Protein AF-A0A6I5CUL0-F1 (afdb_monomer_lite)

Structure (mmCIF, N/CA/C/O backbone):
data_AF-A0A6I5CUL0-F1
#
_entry.id   AF-A0A6I5CUL0-F1
#
loop_
_atom_site.group_PDB
_atom_site.id
_atom_site.type_symbol
_atom_site.label_atom_id
_atom_site.label_alt_id
_atom_site.label_comp_id
_atom_site.label_asym_id
_atom_site.label_entity_id
_atom_site.label_seq_id
_atom_site.pdbx_PDB_ins_code
_atom_site.Cartn_x
_atom_site.Cartn_y
_atom_site.Cartn_z
_atom_site.occupancy
_atom_site.B_iso_or_equiv
_atom_site.auth_seq_id
_atom_site.auth_comp_id
_atom_site.auth_asym_id
_atom_site.auth_atom_id
_atom_site.pdbx_PDB_model_num
ATOM 1 N N . MET A 1 1 ? 54.208 7.491 -54.939 1.00 33.09 1 MET A N 1
ATOM 2 C CA . MET A 1 1 ? 53.230 8.544 -55.282 1.00 33.09 1 MET A CA 1
ATOM 3 C C . MET A 1 1 ? 52.505 8.893 -54.001 1.00 33.09 1 MET A C 1
ATOM 5 O O . MET A 1 1 ? 52.076 7.976 -53.314 1.00 33.09 1 MET A O 1
ATOM 9 N N . ALA A 1 2 ? 52.530 10.171 -53.628 1.00 29.25 2 ALA A N 1
ATOM 10 C CA . ALA A 1 2 ? 52.014 10.680 -52.363 1.00 29.25 2 ALA A CA 1
ATOM 11 C C . ALA A 1 2 ? 50.504 10.424 -52.264 1.00 29.25 2 ALA A C 1
ATOM 13 O O . ALA A 1 2 ? 49.764 10.808 -53.168 1.00 29.25 2 ALA A O 1
ATOM 14 N N . GLY A 1 3 ? 50.079 9.732 -51.204 1.00 30.61 3 GLY A N 1
ATOM 15 C CA . GLY A 1 3 ? 48.668 9.564 -50.876 1.00 30.61 3 GLY A CA 1
ATOM 16 C C . GLY A 1 3 ? 48.102 10.916 -50.468 1.00 30.61 3 GLY A C 1
ATOM 17 O O . GLY A 1 3 ? 48.667 11.578 -49.602 1.00 30.61 3 GLY A O 1
ATOM 18 N N . ALA A 1 4 ? 47.047 11.353 -51.145 1.00 34.50 4 ALA A N 1
ATOM 19 C CA . ALA A 1 4 ? 46.299 12.526 -50.735 1.00 34.50 4 ALA A CA 1
ATOM 20 C C . ALA A 1 4 ? 45.611 12.211 -49.398 1.00 34.50 4 ALA A C 1
ATOM 22 O O . ALA A 1 4 ? 44.822 11.269 -49.327 1.00 34.50 4 ALA A O 1
ATOM 23 N N . ASP A 1 5 ? 45.943 12.971 -48.353 1.00 36.75 5 ASP A N 1
ATOM 24 C CA . ASP A 1 5 ? 45.257 12.920 -47.064 1.00 36.75 5 ASP A CA 1
ATOM 25 C C . ASP A 1 5 ? 43.785 13.298 -47.265 1.00 36.75 5 ASP A C 1
ATOM 27 O O . ASP A 1 5 ? 43.452 14.414 -47.672 1.00 36.75 5 ASP A O 1
ATOM 31 N N . ALA A 1 6 ? 42.903 12.326 -47.035 1.00 40.72 6 ALA A N 1
ATOM 32 C CA . ALA A 1 6 ? 41.463 12.493 -47.125 1.00 40.72 6 ALA A CA 1
ATOM 33 C C . ALA A 1 6 ? 40.936 13.227 -45.883 1.00 40.72 6 ALA A C 1
ATOM 35 O O . ALA A 1 6 ? 41.275 12.880 -44.750 1.00 40.72 6 ALA A O 1
ATOM 36 N N . ASN A 1 7 ? 40.092 14.235 -46.118 1.00 40.81 7 ASN A N 1
ATOM 37 C CA . ASN A 1 7 ? 39.328 14.952 -45.100 1.00 40.81 7 ASN A CA 1
ATOM 38 C C . ASN A 1 7 ? 38.606 13.970 -44.164 1.00 40.81 7 ASN A C 1
ATOM 40 O O . ASN A 1 7 ? 37.817 13.145 -44.622 1.00 40.81 7 ASN A O 1
ATOM 44 N N . ALA A 1 8 ? 38.838 14.101 -42.857 1.00 41.28 8 ALA A N 1
ATOM 45 C CA . ALA A 1 8 ? 38.056 13.412 -41.841 1.00 41.28 8 ALA A CA 1
ATOM 46 C C . ALA A 1 8 ? 36.603 13.909 -41.897 1.00 41.28 8 ALA A C 1
ATOM 48 O O . ALA A 1 8 ? 36.329 15.073 -41.607 1.00 41.28 8 ALA A O 1
ATOM 49 N N . VAL A 1 9 ? 35.673 13.033 -42.272 1.00 43.28 9 VAL A N 1
ATOM 50 C CA . VAL A 1 9 ? 34.241 13.278 -42.093 1.00 43.28 9 VAL A CA 1
ATOM 51 C C . VAL A 1 9 ? 33.920 12.944 -40.636 1.00 43.28 9 VAL A C 1
ATOM 53 O O . VAL A 1 9 ? 33.854 11.776 -40.268 1.00 43.28 9 VAL A O 1
ATOM 56 N N . ASN A 1 10 ? 33.788 13.968 -39.789 1.00 43.09 10 ASN A N 1
ATOM 57 C CA . ASN A 1 10 ? 33.222 13.831 -38.445 1.00 43.09 10 ASN A CA 1
ATOM 58 C C . ASN A 1 10 ? 31.697 13.968 -38.566 1.00 43.09 10 ASN A C 1
ATOM 60 O O . ASN A 1 10 ? 31.163 15.064 -38.406 1.00 43.09 10 ASN A O 1
ATOM 64 N N . GLY A 1 11 ? 31.007 12.885 -38.918 1.00 42.44 11 GLY A N 1
ATOM 65 C CA . GLY A 1 11 ? 29.572 12.766 -38.652 1.00 42.44 11 GLY A CA 1
ATOM 66 C C . GLY A 1 11 ? 29.403 12.254 -37.225 1.00 42.44 11 GLY A C 1
ATOM 67 O O . GLY A 1 11 ? 30.047 11.269 -36.881 1.00 42.44 11 GLY A O 1
ATOM 68 N N . GLY A 1 12 ? 28.627 12.943 -36.392 1.00 47.50 12 GLY A N 1
ATOM 69 C CA . GLY A 1 12 ? 28.256 12.441 -35.068 1.00 47.50 12 GLY A CA 1
ATOM 70 C C . GLY A 1 12 ? 26.959 11.643 -35.139 1.00 47.50 12 GLY A C 1
ATOM 71 O O . GLY A 1 12 ? 26.116 11.925 -35.991 1.00 47.50 12 GLY A O 1
ATOM 72 N N . VAL A 1 13 ? 26.789 10.682 -34.232 1.00 50.53 13 VAL A N 1
ATOM 73 C CA . VAL A 1 13 ? 25.542 9.915 -34.043 1.00 50.53 13 VAL A CA 1
ATOM 74 C C . VAL A 1 13 ? 24.496 10.731 -33.245 1.00 50.53 13 VAL A C 1
ATOM 76 O O . VAL A 1 13 ? 23.415 10.244 -32.941 1.00 50.53 13 VAL A O 1
ATOM 79 N N . GLU A 1 14 ? 24.780 12.003 -32.921 1.00 47.50 14 GLU A N 1
ATOM 80 C CA . GLU A 1 14 ? 23.889 12.920 -32.189 1.00 47.50 14 GLU A CA 1
ATOM 81 C C . GLU A 1 14 ? 22.656 13.323 -33.011 1.00 47.50 14 GLU A C 1
ATOM 83 O O . GLU A 1 14 ? 22.531 14.432 -33.536 1.00 47.50 14 GLU A O 1
ATOM 88 N N . LYS A 1 15 ? 21.679 12.432 -33.078 1.00 50.94 15 LYS A N 1
ATOM 89 C CA . LYS A 1 15 ? 20.290 12.832 -33.235 1.00 50.94 15 LYS A CA 1
ATOM 90 C C . LYS A 1 15 ? 19.463 11.904 -32.357 1.00 50.94 15 LYS A C 1
ATOM 92 O O . LYS A 1 15 ? 19.638 10.699 -32.439 1.00 50.94 15 LYS A O 1
ATOM 97 N N . TYR A 1 16 ? 18.604 12.494 -31.526 1.00 54.38 16 TYR A N 1
ATOM 98 C CA . TYR A 1 16 ? 17.656 11.841 -30.600 1.00 54.38 16 TYR A CA 1
ATOM 99 C C . TYR A 1 16 ? 18.142 11.464 -29.199 1.00 54.38 16 TYR A C 1
ATOM 101 O O . TYR A 1 16 ? 17.403 10.802 -28.488 1.00 54.38 16 TYR A O 1
ATOM 109 N N . VAL A 1 17 ? 19.294 11.960 -28.753 1.00 64.62 17 VAL A N 1
ATOM 110 C CA . VAL A 1 17 ? 19.683 11.802 -27.348 1.00 64.62 17 VAL A CA 1
ATOM 111 C C . VAL A 1 17 ? 19.037 12.913 -26.506 1.00 64.62 17 VAL A C 1
ATOM 113 O O . VAL A 1 17 ? 19.358 14.085 -26.703 1.00 64.62 17 VAL A O 1
ATOM 116 N N . ASP A 1 18 ? 18.140 12.577 -25.575 1.00 70.31 18 ASP A N 1
ATOM 117 C CA . ASP A 1 18 ? 17.554 13.548 -24.636 1.00 70.31 18 ASP A CA 1
ATOM 118 C C . ASP A 1 18 ? 18.592 13.924 -23.575 1.00 70.31 18 ASP A C 1
ATOM 120 O O . ASP A 1 18 ? 19.134 13.072 -22.871 1.00 70.31 18 ASP A O 1
ATOM 124 N N . ASP A 1 19 ? 18.894 15.213 -23.435 1.00 75.56 19 ASP A N 1
ATOM 125 C CA . ASP A 1 19 ? 19.879 15.725 -22.479 1.00 75.56 19 ASP A CA 1
ATOM 126 C C . ASP A 1 19 ? 19.590 15.330 -21.021 1.00 75.56 19 ASP A C 1
ATOM 128 O O . ASP A 1 19 ? 20.530 15.189 -20.238 1.00 75.56 19 ASP A O 1
ATOM 132 N N . HIS A 1 20 ? 18.332 15.050 -20.669 1.00 82.81 20 HIS A N 1
ATOM 133 C CA . HIS A 1 20 ? 17.938 14.636 -19.318 1.00 82.81 20 HIS A CA 1
ATOM 134 C C . HIS A 1 20 ? 18.092 13.131 -19.066 1.00 82.81 20 HIS A C 1
ATOM 136 O O . HIS A 1 20 ? 18.036 12.695 -17.916 1.00 82.81 20 HIS A O 1
ATOM 142 N N . SER A 1 21 ? 18.315 12.317 -20.102 1.00 85.38 21 SER A N 1
ATOM 143 C CA . SER A 1 21 ? 18.455 10.860 -19.969 1.00 85.38 21 SER A CA 1
ATOM 144 C C . SER A 1 21 ? 19.577 10.466 -19.022 1.00 85.38 21 SER A C 1
ATOM 146 O O . SER A 1 21 ? 19.417 9.550 -18.217 1.00 85.38 21 SER A O 1
ATOM 148 N N . LYS A 1 22 ? 20.690 11.210 -19.056 1.00 87.31 22 LYS A N 1
ATOM 149 C CA . LYS A 1 22 ? 21.806 10.984 -18.139 1.00 87.31 22 LYS A CA 1
ATOM 150 C C . LYS A 1 22 ? 21.381 11.168 -16.683 1.00 87.31 22 LYS A C 1
ATOM 152 O O . LYS A 1 22 ? 21.638 10.288 -15.869 1.00 87.31 22 LYS A O 1
ATOM 157 N N . ASP A 1 23 ? 20.707 12.272 -16.373 1.00 91.25 23 ASP A N 1
ATOM 158 C CA . ASP A 1 23 ? 20.236 12.558 -15.016 1.00 91.25 23 ASP A CA 1
ATOM 159 C C . ASP A 1 23 ? 19.218 11.505 -14.553 1.00 91.25 23 ASP A C 1
ATOM 161 O O . ASP A 1 23 ? 19.246 11.069 -13.399 1.00 91.25 23 ASP A O 1
ATOM 165 N N . ASN A 1 24 ? 18.360 11.038 -15.468 1.00 91.88 24 ASN A N 1
ATOM 166 C CA . ASN A 1 24 ? 17.367 10.012 -15.171 1.00 91.88 24 ASN A CA 1
ATOM 167 C C . ASN A 1 24 ? 17.995 8.654 -14.826 1.00 91.88 24 ASN A C 1
ATOM 169 O O . ASN A 1 24 ? 17.502 7.994 -13.906 1.00 91.88 24 ASN A O 1
ATOM 173 N N . VAL A 1 25 ? 19.068 8.254 -15.520 1.00 91.62 25 VAL A N 1
ATOM 174 C CA . VAL A 1 25 ? 19.837 7.035 -15.208 1.00 91.62 25 VAL A CA 1
ATOM 175 C C . VAL A 1 25 ? 20.670 7.222 -13.938 1.00 91.62 25 VAL A C 1
ATOM 177 O O . VAL A 1 25 ? 20.624 6.383 -13.033 1.00 91.62 25 VAL A O 1
ATOM 180 N N . ASP A 1 26 ? 21.384 8.346 -13.822 1.00 91.44 26 ASP A N 1
ATOM 181 C CA . ASP A 1 26 ? 22.274 8.636 -12.695 1.00 91.44 26 ASP A CA 1
ATOM 182 C C . ASP A 1 26 ? 21.527 8.680 -11.353 1.00 91.44 26 ASP A C 1
ATOM 184 O O . ASP A 1 26 ? 22.108 8.306 -10.329 1.00 91.44 26 ASP A O 1
ATOM 188 N N . LYS A 1 27 ? 20.237 9.057 -11.348 1.00 93.00 27 LYS A N 1
ATOM 189 C CA . LYS A 1 27 ? 19.375 9.045 -10.152 1.00 93.00 27 LYS A CA 1
ATOM 190 C C . LYS A 1 27 ? 19.347 7.684 -9.444 1.00 93.00 27 LYS A C 1
ATOM 192 O O . LYS A 1 27 ? 19.254 7.652 -8.220 1.00 93.00 27 LYS A O 1
ATOM 197 N N . TYR A 1 28 ? 19.448 6.582 -10.191 1.00 93.25 28 TYR A N 1
ATOM 198 C CA . TYR A 1 28 ? 19.297 5.216 -9.671 1.00 93.25 28 TYR A CA 1
ATOM 199 C C . TYR A 1 28 ? 20.487 4.299 -9.983 1.00 93.25 28 TYR A C 1
ATOM 201 O O . TYR A 1 28 ? 20.385 3.076 -9.856 1.00 93.25 28 TYR A O 1
ATOM 209 N N . LYS A 1 29 ? 21.629 4.854 -10.399 1.00 85.12 29 LYS A N 1
ATOM 210 C CA . LYS A 1 29 ? 22.792 4.083 -10.877 1.00 85.12 29 LYS A CA 1
ATOM 211 C C . LYS A 1 29 ? 23.365 3.077 -9.867 1.00 85.12 29 LYS A C 1
ATOM 213 O O . LYS A 1 29 ? 23.876 2.043 -10.284 1.00 85.12 29 LYS A O 1
ATOM 218 N N . ASP A 1 30 ? 23.247 3.370 -8.570 1.00 82.44 30 ASP A N 1
ATOM 219 C CA . ASP A 1 30 ? 23.805 2.568 -7.468 1.00 82.44 30 ASP A CA 1
ATOM 220 C C . ASP A 1 30 ? 22.721 1.806 -6.675 1.00 82.44 30 ASP A C 1
ATOM 222 O O . ASP A 1 30 ? 23.014 1.170 -5.662 1.00 82.44 30 ASP A O 1
ATOM 226 N N . GLY A 1 31 ? 21.461 1.888 -7.111 1.00 83.25 31 GLY A N 1
ATOM 227 C CA . GLY A 1 31 ? 20.329 1.242 -6.448 1.00 83.25 31 GLY A CA 1
ATOM 228 C C . GLY A 1 31 ? 20.324 -0.282 -6.614 1.00 83.25 31 GLY A C 1
ATOM 229 O O . GLY A 1 31 ? 20.748 -0.814 -7.646 1.00 83.25 31 GLY A O 1
ATOM 230 N N . THR A 1 32 ? 19.838 -0.993 -5.599 1.00 88.88 32 THR A N 1
ATOM 231 C CA . THR A 1 32 ? 19.506 -2.420 -5.694 1.00 88.88 32 THR A CA 1
ATOM 232 C C . THR A 1 32 ? 18.022 -2.603 -5.396 1.00 88.88 32 THR A C 1
ATOM 234 O O . THR A 1 32 ? 17.639 -2.399 -4.237 1.00 88.88 32 THR A O 1
ATOM 237 N N . PRO A 1 33 ? 17.208 -2.995 -6.398 1.00 87.31 33 PRO A N 1
ATOM 238 C CA . PRO A 1 33 ? 15.778 -3.051 -6.188 1.00 87.31 33 PRO A CA 1
ATOM 239 C C . PRO A 1 33 ? 15.404 -4.059 -5.118 1.00 87.31 33 PRO A C 1
ATOM 241 O O . PRO A 1 33 ? 16.051 -5.104 -4.983 1.00 87.31 33 PRO A O 1
ATOM 244 N N . LYS A 1 34 ? 14.328 -3.764 -4.397 1.00 88.19 34 LYS A N 1
ATOM 245 C CA . LYS A 1 34 ? 13.728 -4.714 -3.463 1.00 88.19 34 LYS A CA 1
ATOM 246 C C . LYS A 1 34 ? 13.191 -5.930 -4.208 1.00 88.19 34 LYS A C 1
ATOM 248 O O . LYS A 1 34 ? 12.760 -5.839 -5.361 1.00 88.19 34 LYS A O 1
ATOM 253 N N . ASP A 1 35 ? 13.243 -7.075 -3.538 1.00 89.25 35 ASP A N 1
ATOM 254 C CA . ASP A 1 35 ? 12.676 -8.312 -4.058 1.00 89.25 35 ASP A CA 1
ATOM 255 C C . ASP A 1 35 ? 11.149 -8.356 -3.863 1.00 89.25 35 ASP A C 1
ATOM 257 O O . ASP A 1 35 ? 10.535 -7.438 -3.316 1.00 89.25 35 ASP A O 1
ATOM 261 N N . ASP A 1 36 ? 10.520 -9.441 -4.319 1.00 90.88 36 ASP A N 1
ATOM 262 C CA . ASP A 1 36 ? 9.071 -9.619 -4.179 1.00 90.88 36 ASP A CA 1
ATOM 263 C C . ASP A 1 36 ? 8.604 -9.660 -2.710 1.00 90.88 36 ASP A C 1
ATOM 265 O O . ASP A 1 36 ? 7.439 -9.378 -2.439 1.00 90.88 36 ASP A O 1
ATOM 269 N N . ALA A 1 37 ? 9.463 -10.073 -1.769 1.00 89.81 37 ALA A N 1
ATOM 270 C CA . ALA A 1 37 ? 9.100 -10.185 -0.356 1.00 89.81 37 ALA A CA 1
ATOM 271 C C . ALA A 1 37 ? 9.082 -8.813 0.333 1.00 89.81 37 ALA A C 1
ATOM 273 O O . ALA A 1 37 ? 8.282 -8.596 1.244 1.00 89.81 37 ALA A O 1
ATOM 274 N N . ASP A 1 38 ? 9.921 -7.894 -0.141 1.00 93.25 38 ASP A N 1
ATOM 275 C CA . ASP A 1 38 ? 10.040 -6.527 0.360 1.00 93.25 38 ASP A CA 1
ATOM 276 C C . ASP A 1 38 ? 9.164 -5.511 -0.411 1.00 93.25 38 ASP A C 1
ATOM 278 O O . ASP A 1 38 ? 9.166 -4.312 -0.097 1.00 93.25 38 ASP A O 1
ATOM 282 N N . ASP A 1 39 ? 8.359 -5.967 -1.381 1.00 97.00 39 ASP A N 1
ATOM 283 C CA . ASP A 1 39 ? 7.368 -5.153 -2.094 1.00 97.00 39 ASP A CA 1
ATOM 284 C C . ASP A 1 39 ? 6.143 -4.847 -1.213 1.00 97.00 39 ASP A C 1
ATOM 286 O O . ASP A 1 39 ? 5.061 -5.439 -1.300 1.00 97.00 39 ASP A O 1
ATOM 290 N N . THR A 1 40 ? 6.333 -3.866 -0.334 1.00 97.88 40 THR A N 1
ATOM 291 C CA . THR A 1 40 ? 5.297 -3.388 0.588 1.00 97.88 40 THR A CA 1
ATOM 292 C C . THR A 1 40 ? 4.096 -2.787 -0.147 1.00 97.88 40 THR A C 1
ATOM 294 O O . THR A 1 40 ? 2.981 -2.847 0.367 1.00 97.88 40 THR A O 1
ATOM 297 N N . TRP A 1 41 ? 4.290 -2.247 -1.356 1.00 98.50 41 TRP A N 1
ATOM 298 C CA . TRP A 1 41 ? 3.192 -1.740 -2.178 1.00 98.50 41 TRP A CA 1
ATOM 299 C C . TRP A 1 41 ? 2.249 -2.875 -2.573 1.00 98.50 41 TRP A C 1
ATOM 301 O O . TRP A 1 41 ? 1.058 -2.821 -2.258 1.00 98.50 41 TRP A O 1
ATOM 311 N N . ALA A 1 42 ? 2.784 -3.931 -3.191 1.00 98.19 42 ALA A N 1
ATOM 312 C CA . ALA A 1 42 ? 1.989 -5.081 -3.600 1.00 98.19 42 ALA A CA 1
ATOM 313 C C . ALA A 1 42 ? 1.306 -5.754 -2.401 1.00 98.19 42 ALA A C 1
ATOM 315 O O . ALA A 1 42 ? 0.106 -6.038 -2.447 1.00 98.19 42 ALA A O 1
ATOM 316 N N . ALA A 1 43 ? 2.047 -5.956 -1.307 1.00 98.06 43 ALA A N 1
ATOM 317 C CA . ALA A 1 43 ? 1.527 -6.588 -0.099 1.00 98.06 43 ALA A CA 1
ATOM 318 C C . ALA A 1 43 ? 0.388 -5.780 0.545 1.00 98.06 43 ALA A C 1
ATOM 320 O O . ALA A 1 43 ? -0.656 -6.344 0.882 1.00 98.06 43 ALA A O 1
ATOM 321 N N . LEU A 1 44 ? 0.561 -4.462 0.695 1.00 98.50 44 LEU A N 1
ATOM 322 C CA . LEU A 1 44 ? -0.442 -3.601 1.317 1.00 98.50 44 LEU A CA 1
ATOM 323 C C . LEU A 1 44 ? -1.688 -3.462 0.442 1.00 98.50 44 LEU A C 1
ATOM 325 O O . LEU A 1 44 ? -2.799 -3.587 0.953 1.00 98.50 44 LEU A O 1
ATOM 329 N N . VAL A 1 45 ? -1.527 -3.248 -0.867 1.00 98.62 45 VAL A N 1
ATOM 330 C CA . VAL A 1 45 ? -2.665 -3.171 -1.794 1.00 98.62 45 VAL A CA 1
ATOM 331 C C . VAL A 1 45 ? -3.457 -4.472 -1.763 1.00 98.62 45 VAL A C 1
ATOM 333 O O . VAL A 1 45 ? -4.678 -4.428 -1.604 1.00 98.62 45 VAL A O 1
ATOM 336 N N . ALA A 1 46 ? -2.789 -5.625 -1.851 1.00 98.25 46 ALA A N 1
ATOM 337 C CA . ALA A 1 46 ? -3.457 -6.919 -1.771 1.00 98.25 46 ALA A CA 1
ATOM 338 C C . ALA A 1 46 ? -4.199 -7.097 -0.438 1.00 98.25 46 ALA A C 1
ATOM 340 O O . ALA A 1 46 ? -5.326 -7.585 -0.426 1.00 98.25 46 ALA A O 1
ATOM 341 N N . HIS A 1 47 ? -3.611 -6.653 0.676 1.00 97.81 47 HIS A N 1
ATOM 342 C CA . HIS A 1 47 ? -4.242 -6.730 1.992 1.00 97.81 47 HIS A CA 1
ATOM 343 C C . HIS A 1 47 ? -5.484 -5.836 2.122 1.00 97.81 47 HIS A C 1
ATOM 345 O O . HIS A 1 47 ? -6.492 -6.270 2.675 1.00 97.81 47 HIS A O 1
ATOM 351 N N . LEU A 1 48 ? -5.425 -4.602 1.615 1.00 98.19 48 LEU A N 1
ATOM 352 C CA . LEU A 1 48 ? -6.516 -3.631 1.741 1.00 98.19 48 LEU A CA 1
ATOM 353 C C . LEU A 1 48 ? -7.653 -3.856 0.745 1.00 98.19 48 LEU A C 1
ATOM 355 O O . LEU A 1 48 ? -8.784 -3.470 1.023 1.00 98.19 48 LEU A O 1
ATOM 359 N N . THR A 1 49 ? -7.355 -4.426 -0.422 1.00 98.62 49 THR A N 1
ATOM 360 C CA . THR A 1 49 ? -8.309 -4.496 -1.540 1.00 98.62 49 THR A CA 1
ATOM 361 C C . THR A 1 49 ? -8.707 -5.918 -1.924 1.00 98.62 49 THR A C 1
ATOM 363 O O . THR A 1 49 ? -9.727 -6.102 -2.587 1.00 98.62 49 THR A O 1
ATOM 366 N N . GLY A 1 50 ? -7.899 -6.918 -1.564 1.00 98.31 50 GLY A N 1
ATOM 367 C CA . GLY A 1 50 ? -8.027 -8.287 -2.060 1.00 98.31 50 GLY A CA 1
ATOM 368 C C . GLY A 1 50 ? -7.518 -8.497 -3.491 1.00 98.31 50 GLY A C 1
ATOM 369 O O . GLY A 1 50 ? -7.582 -9.620 -3.994 1.00 98.31 50 GLY A O 1
ATOM 370 N N . TYR A 1 51 ? -7.017 -7.456 -4.168 1.00 98.56 51 TYR A N 1
ATOM 371 C CA . TYR A 1 51 ? -6.510 -7.577 -5.535 1.00 98.56 51 TYR A CA 1
ATOM 372 C C . TYR A 1 51 ? -5.187 -8.359 -5.561 1.00 98.56 51 TYR A C 1
ATOM 374 O O . TYR A 1 51 ? -4.243 -7.984 -4.860 1.00 98.56 51 TYR A O 1
ATOM 382 N N . PRO A 1 52 ? -5.077 -9.435 -6.362 1.00 97.50 52 PRO A N 1
ATOM 383 C CA . PRO A 1 52 ? -3.879 -10.267 -6.398 1.00 97.50 52 PRO A CA 1
ATOM 384 C C . PRO A 1 52 ? -2.786 -9.611 -7.254 1.00 97.50 52 PRO A C 1
ATOM 386 O O . PRO A 1 52 ? -2.589 -9.971 -8.410 1.00 97.50 52 PRO A O 1
ATOM 389 N N . VAL A 1 53 ? -2.076 -8.632 -6.689 1.00 98.00 53 VAL A N 1
ATOM 390 C CA . VAL A 1 53 ? -1.001 -7.903 -7.384 1.00 98.00 53 VAL A CA 1
ATOM 391 C C . VAL A 1 53 ? 0.060 -8.888 -7.921 1.00 98.00 53 VAL A C 1
ATOM 393 O O . VAL A 1 53 ? 0.571 -9.699 -7.142 1.00 98.00 53 VAL A O 1
ATOM 396 N N . PRO A 1 54 ? 0.404 -8.856 -9.228 1.00 97.56 54 PRO A N 1
ATOM 397 C CA . PRO A 1 54 ? 1.458 -9.704 -9.784 1.00 97.56 54 PRO A CA 1
ATOM 398 C C . PRO A 1 54 ? 2.823 -9.481 -9.122 1.00 97.56 54 PRO A C 1
ATOM 400 O O . PRO A 1 54 ? 3.115 -8.404 -8.614 1.00 97.56 54 PRO A O 1
ATOM 403 N N . LYS A 1 55 ? 3.693 -10.492 -9.164 1.00 96.69 55 LYS A N 1
ATOM 404 C CA . LYS A 1 55 ? 5.049 -10.394 -8.604 1.00 96.69 55 LYS A CA 1
ATOM 405 C C . LYS A 1 55 ? 5.978 -9.612 -9.524 1.00 96.69 55 LYS A C 1
ATOM 407 O O . LYS A 1 55 ? 6.017 -9.894 -10.727 1.00 96.69 55 LYS A O 1
ATOM 412 N N . ARG A 1 56 ? 6.790 -8.717 -8.956 1.00 93.75 56 ARG A N 1
ATOM 413 C CA . ARG A 1 56 ? 7.749 -7.881 -9.695 1.00 93.75 56 ARG A CA 1
ATOM 414 C C . ARG A 1 56 ? 8.773 -8.695 -10.477 1.00 93.75 56 ARG A C 1
ATOM 416 O O . ARG A 1 56 ? 9.089 -8.345 -11.613 1.00 93.75 56 ARG A O 1
ATOM 423 N N . SER A 1 57 ? 9.223 -9.816 -9.919 1.00 94.56 57 SER A N 1
ATOM 424 C CA . SER A 1 57 ? 10.155 -10.737 -10.584 1.00 94.56 57 SER A CA 1
ATOM 425 C C . SER A 1 57 ? 9.630 -11.314 -11.906 1.00 94.56 57 SER A C 1
ATOM 427 O O . SER A 1 57 ? 10.427 -11.664 -12.772 1.00 94.56 57 SER A O 1
ATOM 429 N N . THR A 1 58 ? 8.307 -11.365 -12.090 1.00 95.06 58 THR A N 1
ATOM 430 C CA . THR A 1 58 ? 7.664 -12.011 -13.248 1.00 95.06 58 THR A CA 1
ATOM 431 C C . THR A 1 58 ? 7.239 -11.041 -14.354 1.00 95.06 58 THR A C 1
ATOM 433 O O . THR A 1 58 ? 6.883 -11.473 -15.449 1.00 95.06 58 THR A O 1
ATOM 436 N N . LEU A 1 59 ? 7.276 -9.724 -14.106 1.00 94.62 59 LEU A N 1
ATOM 437 C CA . LEU A 1 59 ? 6.623 -8.726 -14.974 1.00 94.62 59 LEU A CA 1
ATOM 438 C C . LEU A 1 59 ? 7.199 -8.670 -16.393 1.00 94.62 59 LEU A C 1
ATOM 440 O O . LEU A 1 59 ? 6.467 -8.393 -17.340 1.00 94.62 59 LEU A O 1
ATOM 444 N N . PHE A 1 60 ? 8.499 -8.936 -16.539 1.00 93.44 60 PHE A N 1
ATOM 445 C CA . PHE A 1 60 ? 9.220 -8.813 -17.809 1.00 93.44 60 PHE A CA 1
ATOM 446 C C . PHE A 1 60 ? 9.541 -10.163 -18.467 1.00 93.44 60 PHE A C 1
ATOM 448 O O . PHE A 1 60 ? 10.113 -10.187 -19.557 1.00 93.44 60 PHE A O 1
ATOM 455 N N . GLU A 1 61 ? 9.148 -11.291 -17.860 1.00 91.75 61 GLU A N 1
ATOM 456 C CA . GLU A 1 61 ? 9.437 -12.635 -18.391 1.00 91.75 61 GLU A CA 1
ATOM 457 C C . GLU A 1 61 ? 8.856 -12.837 -19.799 1.00 91.75 61 GLU A C 1
ATOM 459 O O . GLU A 1 61 ? 9.506 -13.426 -20.657 1.00 91.75 61 GLU A O 1
ATOM 464 N N . LYS A 1 62 ? 7.655 -12.299 -20.054 1.00 90.00 62 LYS A N 1
ATOM 465 C CA . LYS A 1 62 ? 6.985 -12.328 -21.369 1.00 90.00 62 LYS A CA 1
ATOM 466 C C . LYS A 1 62 ? 7.239 -11.084 -22.230 1.00 90.00 62 LYS A C 1
ATOM 468 O O . LYS A 1 62 ? 6.653 -10.954 -23.301 1.00 90.00 62 LYS A O 1
ATOM 473 N N . LEU A 1 63 ? 8.095 -10.176 -21.763 1.00 88.56 63 LEU A N 1
ATOM 474 C CA . LEU A 1 63 ? 8.537 -8.971 -22.475 1.00 88.56 63 LEU A CA 1
ATOM 475 C C . LEU A 1 63 ? 10.037 -9.023 -22.752 1.00 88.56 63 LEU A C 1
ATOM 477 O O . LEU A 1 63 ? 10.726 -8.014 -22.640 1.00 88.56 63 LEU A O 1
ATOM 481 N N . THR A 1 64 ? 10.555 -10.208 -23.064 1.00 87.81 64 THR A N 1
ATOM 482 C CA . THR A 1 64 ? 11.975 -10.432 -23.332 1.00 87.81 64 THR A CA 1
ATOM 483 C C . THR A 1 64 ? 12.144 -11.107 -24.684 1.00 87.81 64 THR A C 1
ATOM 485 O O . THR A 1 64 ? 11.507 -12.122 -24.950 1.00 87.81 64 THR A O 1
ATOM 488 N N . SER A 1 65 ? 13.018 -10.551 -25.525 1.00 83.38 65 SER A N 1
ATOM 489 C CA . SER A 1 65 ? 13.383 -11.133 -26.819 1.00 83.38 65 SER A CA 1
ATOM 490 C C . SER A 1 65 ? 14.660 -11.968 -26.723 1.00 83.38 65 SER A C 1
ATOM 492 O O . SER A 1 65 ? 15.658 -11.521 -26.153 1.00 83.38 65 SER A O 1
ATOM 494 N N . ASP A 1 66 ? 14.676 -13.127 -27.385 1.00 78.81 66 ASP A N 1
ATOM 495 C CA . ASP A 1 66 ? 15.879 -13.959 -27.555 1.00 78.81 66 ASP A CA 1
ATOM 496 C C . ASP A 1 66 ? 16.934 -13.307 -28.468 1.00 78.81 66 ASP A C 1
ATOM 498 O O . ASP A 1 66 ? 18.115 -13.663 -28.442 1.00 78.81 66 ASP A O 1
ATOM 502 N N . HIS A 1 67 ? 16.527 -12.322 -29.271 1.00 75.19 67 HIS A N 1
ATOM 503 C CA . HIS A 1 67 ? 17.403 -11.557 -30.153 1.00 75.19 67 HIS A CA 1
ATOM 504 C C . HIS A 1 67 ? 17.807 -10.195 -29.570 1.00 75.19 67 HIS A C 1
ATOM 506 O O . HIS A 1 67 ? 18.422 -9.400 -30.275 1.00 75.19 67 HIS A O 1
ATOM 512 N N . GLY A 1 68 ? 17.523 -9.941 -28.290 1.00 79.81 68 GLY A N 1
ATOM 513 C CA . GLY A 1 68 ? 17.892 -8.716 -27.582 1.00 79.81 68 GLY A CA 1
ATOM 514 C C . GLY A 1 68 ? 17.885 -8.914 -26.068 1.00 79.81 68 GLY A C 1
ATOM 515 O O . GLY A 1 68 ? 18.749 -9.601 -25.520 1.00 79.81 68 GLY A O 1
ATOM 516 N N . GLY A 1 69 ? 16.925 -8.288 -25.392 1.00 86.38 69 GLY A N 1
ATOM 517 C CA . GLY A 1 69 ? 16.754 -8.375 -23.946 1.00 86.38 69 GLY A CA 1
ATOM 518 C C . GLY A 1 69 ? 15.322 -8.055 -23.526 1.00 86.38 69 GLY A C 1
ATOM 519 O O . GLY A 1 69 ? 14.414 -8.103 -24.357 1.00 86.38 69 GLY A O 1
ATOM 520 N N . PRO A 1 70 ? 15.080 -7.759 -22.240 1.00 90.62 70 PRO A N 1
ATOM 521 C CA . PRO A 1 70 ? 13.777 -7.258 -21.833 1.00 90.62 70 PRO A CA 1
ATOM 522 C C . PRO A 1 70 ? 13.511 -5.896 -22.492 1.00 90.62 70 PRO A C 1
ATOM 524 O O . PRO A 1 70 ? 14.433 -5.092 -22.632 1.00 90.62 70 PRO A O 1
ATOM 527 N N . LEU A 1 71 ? 12.251 -5.642 -22.857 1.00 89.94 71 LEU A N 1
ATOM 528 C CA . LEU A 1 71 ? 11.723 -4.398 -23.446 1.00 89.94 71 LEU A CA 1
ATOM 529 C C . LEU A 1 71 ? 12.122 -4.090 -24.892 1.00 89.94 71 LEU A C 1
ATOM 531 O O . LEU A 1 71 ? 11.612 -3.123 -25.452 1.00 89.94 71 LEU A O 1
ATOM 535 N N . PHE A 1 72 ? 13.008 -4.867 -25.513 1.00 87.94 72 PHE A N 1
ATOM 536 C CA . PHE A 1 72 ? 13.358 -4.650 -26.913 1.00 87.94 72 PHE A CA 1
ATOM 537 C C . PHE A 1 72 ? 13.896 -5.899 -27.594 1.00 87.94 72 PHE A C 1
ATOM 539 O O . PHE A 1 72 ? 14.503 -6.782 -26.980 1.00 87.94 72 PHE A O 1
ATOM 546 N N . ARG A 1 73 ? 13.773 -5.900 -28.916 1.00 85.25 73 ARG A N 1
ATOM 547 C CA . ARG A 1 73 ? 14.537 -6.780 -29.799 1.00 85.25 73 ARG A CA 1
ATOM 548 C C . ARG A 1 73 ? 15.532 -5.970 -30.609 1.00 85.25 73 ARG A C 1
ATOM 550 O O . ARG A 1 73 ? 15.354 -4.768 -30.817 1.00 85.25 73 ARG A O 1
ATOM 557 N N . MET A 1 74 ? 16.558 -6.643 -31.113 1.00 85.50 74 MET A N 1
ATOM 558 C CA . MET A 1 74 ? 17.544 -5.996 -31.963 1.00 85.50 74 MET A CA 1
ATOM 559 C C . MET A 1 74 ? 18.091 -6.905 -33.057 1.00 85.50 74 MET A C 1
ATOM 561 O O . MET A 1 74 ? 18.041 -8.134 -32.967 1.00 85.50 74 MET A O 1
ATOM 565 N N . ASP A 1 75 ? 18.693 -6.287 -34.067 1.00 86.50 75 ASP A N 1
ATOM 566 C CA . ASP A 1 75 ? 19.579 -6.986 -34.987 1.00 86.50 75 ASP A CA 1
ATOM 567 C C . ASP A 1 75 ? 20.810 -6.153 -35.350 1.00 86.50 75 ASP A C 1
ATOM 569 O O . ASP A 1 75 ? 20.835 -4.934 -35.165 1.00 86.50 75 ASP A O 1
ATOM 573 N N . PHE A 1 76 ? 21.845 -6.832 -35.844 1.00 89.00 76 PHE A N 1
ATOM 574 C CA . PHE A 1 76 ? 23.042 -6.186 -36.361 1.00 89.00 76 PHE A CA 1
ATOM 575 C C . PHE A 1 76 ? 23.027 -6.169 -37.879 1.00 89.00 76 PHE A C 1
ATOM 577 O O . PHE A 1 76 ? 22.890 -7.215 -38.511 1.00 89.00 76 PHE A O 1
ATOM 584 N N . GLN A 1 77 ? 23.276 -5.000 -38.452 1.00 88.12 77 GLN A N 1
ATOM 585 C CA . GLN A 1 77 ? 23.519 -4.854 -39.880 1.00 88.12 77 GLN A CA 1
ATOM 586 C C . GLN A 1 77 ? 24.966 -4.450 -40.121 1.00 88.12 77 GLN A C 1
ATOM 588 O O . GLN A 1 77 ? 25.512 -3.592 -39.427 1.00 88.12 77 GLN A O 1
ATOM 593 N N . ASP A 1 78 ? 25.596 -5.114 -41.085 1.00 89.50 78 ASP A N 1
ATOM 594 C CA . ASP A 1 78 ? 26.917 -4.745 -41.577 1.00 89.50 78 ASP A CA 1
ATOM 595 C C . ASP A 1 78 ? 26.758 -3.692 -42.668 1.00 89.50 78 ASP A C 1
ATOM 597 O O . ASP A 1 78 ? 25.962 -3.875 -43.588 1.00 89.50 78 ASP A O 1
ATOM 601 N N . HIS A 1 79 ? 27.541 -2.619 -42.577 1.00 86.25 79 HIS A N 1
ATOM 602 C CA . HIS A 1 79 ? 27.504 -1.526 -43.542 1.00 86.25 79 HIS A CA 1
ATOM 603 C C . HIS A 1 79 ? 28.877 -1.237 -44.126 1.00 86.25 79 HIS A C 1
ATOM 605 O O . HIS A 1 79 ? 29.913 -1.335 -43.456 1.00 86.25 79 HIS A O 1
ATOM 611 N N . ASP A 1 80 ? 28.876 -0.815 -45.386 1.00 84.44 80 ASP A N 1
ATOM 612 C CA . ASP A 1 80 ? 30.086 -0.358 -46.045 1.00 84.44 80 ASP A CA 1
ATOM 613 C C . ASP A 1 80 ? 30.420 1.071 -45.599 1.00 84.44 80 ASP A C 1
ATOM 615 O O . ASP A 1 80 ? 29.586 1.973 -45.600 1.00 84.44 80 ASP A O 1
ATOM 619 N N . VAL A 1 81 ? 31.695 1.323 -45.284 1.00 82.75 81 VAL A N 1
ATOM 620 C CA . VAL A 1 81 ? 32.193 2.669 -44.919 1.00 82.75 81 VAL A CA 1
ATOM 621 C C . VAL A 1 81 ? 31.931 3.697 -46.031 1.00 82.75 81 VAL A C 1
ATOM 623 O O . VAL A 1 81 ? 31.831 4.898 -45.775 1.00 82.75 81 VAL A O 1
ATOM 626 N N . GLU A 1 82 ? 31.823 3.224 -47.273 1.00 82.06 82 GLU A N 1
ATOM 627 C CA . GLU A 1 82 ? 31.449 4.031 -48.430 1.00 82.06 82 GLU A CA 1
ATOM 628 C C . GLU A 1 82 ? 30.071 4.688 -48.274 1.00 82.06 82 GLU A C 1
ATOM 630 O O . GLU A 1 82 ? 29.917 5.836 -48.689 1.00 82.06 82 GLU A O 1
ATOM 635 N N . GLU A 1 83 ? 29.098 3.995 -47.673 1.00 75.94 83 GLU A N 1
ATOM 636 C CA . GLU A 1 83 ? 27.740 4.509 -47.454 1.00 75.94 83 GLU A CA 1
ATOM 637 C C . GLU A 1 83 ? 27.795 5.725 -46.526 1.00 75.94 83 GLU A C 1
ATOM 639 O O . GLU A 1 83 ? 27.437 6.832 -46.930 1.00 75.94 83 GLU A O 1
ATOM 644 N N . VAL A 1 84 ? 28.419 5.574 -45.354 1.00 74.62 84 VAL A N 1
ATOM 645 C CA . VAL A 1 84 ? 28.550 6.669 -44.380 1.00 74.62 84 VAL A CA 1
ATOM 646 C C . VAL A 1 84 ? 29.356 7.853 -44.913 1.00 74.62 84 VAL A C 1
ATOM 648 O O . VAL A 1 84 ? 29.052 9.004 -44.607 1.00 74.62 84 VAL A O 1
ATOM 651 N N . LEU A 1 85 ? 30.373 7.623 -45.745 1.00 71.06 85 LEU A N 1
ATOM 652 C CA . LEU A 1 85 ? 31.130 8.722 -46.355 1.00 71.06 85 LEU A CA 1
ATOM 653 C C . LEU A 1 85 ? 30.334 9.498 -47.414 1.00 71.06 85 LEU A C 1
ATOM 655 O O . LEU A 1 85 ? 30.680 10.648 -47.697 1.00 71.06 85 LEU A O 1
ATOM 659 N N . LYS A 1 86 ? 29.302 8.892 -48.010 1.00 69.12 86 LYS A N 1
ATOM 660 C CA . LYS A 1 86 ? 28.455 9.526 -49.030 1.00 69.12 86 LYS A CA 1
ATOM 661 C C . LYS A 1 86 ? 27.245 10.233 -48.434 1.00 69.12 86 LYS A C 1
ATOM 663 O O . LYS A 1 86 ? 26.922 11.326 -48.898 1.00 69.12 86 LYS A O 1
ATOM 668 N N . SER A 1 87 ? 26.586 9.627 -47.452 1.00 63.91 87 SER A N 1
ATOM 669 C CA . SER A 1 87 ? 25.316 10.116 -46.903 1.00 63.91 87 SER A CA 1
ATOM 670 C C . SER A 1 87 ? 25.357 10.461 -45.413 1.00 63.91 87 SER A C 1
ATOM 672 O O . SER A 1 87 ? 24.401 11.041 -44.900 1.00 63.91 87 SER A O 1
ATOM 674 N N . GLY A 1 88 ? 26.482 10.224 -44.734 1.00 63.72 88 GLY A N 1
ATOM 675 C CA . GLY A 1 88 ? 26.567 10.295 -43.276 1.00 63.72 88 GLY A CA 1
ATOM 676 C C . GLY A 1 88 ? 25.980 9.040 -42.633 1.00 63.72 88 GLY A C 1
ATOM 677 O O . GLY A 1 88 ? 25.664 8.070 -43.312 1.00 63.72 88 GLY A O 1
ATOM 678 N N . PHE A 1 89 ? 25.836 9.041 -41.311 1.00 65.31 89 PHE A N 1
ATOM 679 C CA . PHE A 1 89 ? 25.026 8.018 -40.652 1.00 65.31 89 PHE A CA 1
ATOM 680 C C . PHE A 1 89 ? 23.560 8.270 -41.038 1.00 65.31 89 PHE A C 1
ATOM 682 O O . PHE A 1 89 ? 22.942 9.213 -40.539 1.00 65.31 89 PHE A O 1
ATOM 689 N N . GLU A 1 90 ? 23.050 7.511 -42.016 1.00 55.25 90 GLU A N 1
ATOM 690 C CA . GLU A 1 90 ? 21.649 7.587 -42.434 1.00 55.25 90 GLU A CA 1
ATOM 691 C C . GLU A 1 90 ? 20.738 7.186 -41.272 1.00 55.25 90 GLU A C 1
ATOM 693 O O . GLU A 1 90 ? 21.058 6.305 -40.474 1.00 55.25 90 GLU A O 1
ATOM 698 N N . VAL A 1 91 ? 19.603 7.874 -41.171 1.00 51.12 91 VAL A N 1
ATOM 699 C CA . VAL A 1 91 ? 18.590 7.629 -40.145 1.00 51.12 91 VAL A CA 1
ATOM 700 C C . VAL A 1 91 ? 17.409 6.971 -40.843 1.00 51.12 91 VAL A C 1
ATOM 702 O O . VAL A 1 91 ? 16.824 7.584 -41.742 1.00 51.12 91 VAL A O 1
ATOM 705 N N . ASN A 1 92 ? 17.068 5.741 -40.467 1.00 50.28 92 ASN A N 1
ATOM 706 C CA . ASN A 1 92 ? 15.895 5.077 -41.023 1.00 50.28 92 ASN A CA 1
ATOM 707 C C . ASN A 1 92 ? 14.611 5.705 -40.460 1.00 50.28 92 ASN A C 1
ATOM 709 O O . ASN A 1 92 ? 14.541 6.100 -39.298 1.00 50.28 92 ASN A O 1
ATOM 713 N N . GLY A 1 93 ? 13.579 5.802 -41.299 1.00 44.00 93 GLY A N 1
ATOM 714 C CA . GLY A 1 93 ? 12.205 5.987 -40.828 1.00 44.00 93 GLY A CA 1
ATOM 715 C C . GLY A 1 93 ? 11.599 4.635 -40.444 1.00 44.00 93 GLY A C 1
ATOM 716 O O . GLY A 1 93 ? 11.927 3.637 -41.084 1.00 44.00 93 GLY A O 1
ATOM 717 N N . HIS A 1 94 ? 10.684 4.633 -39.466 1.00 45.75 94 HIS A N 1
ATOM 718 C CA . HIS A 1 94 ? 9.936 3.463 -38.955 1.00 45.75 94 HIS A CA 1
ATOM 719 C C . HIS A 1 94 ? 10.678 2.541 -37.958 1.00 45.75 94 HIS A C 1
ATOM 721 O O . HIS A 1 94 ? 10.284 1.390 -37.782 1.00 45.75 94 HIS A O 1
ATOM 727 N N . GLU A 1 95 ? 11.729 3.034 -37.290 1.00 58.31 95 GLU A N 1
ATOM 728 C CA . GLU A 1 95 ? 12.492 2.323 -36.245 1.00 58.31 95 GLU A CA 1
ATOM 729 C C . GLU A 1 95 ? 12.533 3.148 -34.947 1.00 58.31 95 GLU A C 1
ATOM 731 O O . GLU A 1 95 ? 12.561 4.379 -35.005 1.00 58.31 95 GLU A O 1
ATOM 736 N N . ASP A 1 96 ? 12.511 2.481 -33.783 1.00 63.38 96 ASP A N 1
ATOM 737 C CA . ASP A 1 96 ? 12.438 3.162 -32.479 1.00 63.38 96 ASP A CA 1
ATOM 738 C C . ASP A 1 96 ? 13.801 3.705 -32.023 1.00 63.38 96 ASP A C 1
ATOM 740 O O . ASP A 1 96 ? 13.856 4.757 -31.383 1.00 63.38 96 ASP A O 1
ATOM 744 N N . TYR A 1 97 ? 14.903 3.001 -32.333 1.00 72.50 97 TYR A N 1
ATOM 745 C CA . TYR A 1 97 ? 16.254 3.429 -31.959 1.00 72.50 97 TYR A CA 1
ATOM 746 C C . TYR A 1 97 ? 17.357 2.770 -32.817 1.00 72.50 97 TYR A C 1
ATOM 748 O O . TYR A 1 97 ? 17.307 1.572 -33.093 1.00 72.50 97 TYR A O 1
ATOM 756 N N . ASP A 1 98 ? 18.401 3.527 -33.171 1.00 79.44 98 ASP A N 1
ATOM 757 C CA . ASP A 1 98 ? 19.557 3.055 -33.949 1.00 79.44 98 ASP A CA 1
ATOM 758 C C . ASP A 1 98 ? 20.880 3.481 -33.303 1.00 79.44 98 ASP A C 1
ATOM 760 O O . ASP A 1 98 ? 21.082 4.656 -32.994 1.00 79.44 98 ASP A O 1
ATOM 764 N N . ILE A 1 99 ? 21.822 2.543 -33.145 1.00 84.94 99 ILE A N 1
ATOM 765 C CA . ILE A 1 99 ? 23.186 2.848 -32.685 1.00 84.94 99 ILE A CA 1
ATOM 766 C C . ILE A 1 99 ? 24.209 2.325 -33.687 1.00 84.94 99 ILE A C 1
ATOM 768 O O . ILE A 1 99 ? 24.388 1.120 -33.865 1.00 84.94 99 ILE A O 1
ATOM 772 N N . TRP A 1 100 ? 24.941 3.252 -34.296 1.00 87.31 100 TRP A N 1
ATOM 773 C CA . TRP A 1 100 ? 26.059 2.956 -35.184 1.00 87.31 100 TRP A CA 1
ATOM 774 C C . TRP A 1 100 ? 27.354 2.789 -34.392 1.00 87.31 100 TRP A C 1
ATOM 776 O O . TRP A 1 100 ? 27.676 3.603 -33.528 1.00 87.31 100 TRP A O 1
ATOM 786 N N . PHE A 1 101 ? 28.123 1.744 -34.695 1.00 90.88 101 PHE A N 1
ATOM 787 C CA . PHE A 1 101 ? 29.391 1.474 -34.024 1.00 90.88 101 PHE A CA 1
ATOM 788 C C . PHE A 1 101 ? 30.373 0.733 -34.930 1.00 90.88 101 PHE A C 1
ATOM 790 O O . PHE A 1 101 ? 30.013 0.059 -35.890 1.00 90.88 101 PHE A O 1
ATOM 797 N N . PHE A 1 102 ? 31.652 0.847 -34.605 1.00 92.00 102 PHE A N 1
ATOM 798 C CA . PHE A 1 102 ? 32.741 0.155 -35.270 1.00 92.00 102 PHE A CA 1
ATOM 799 C C . PHE A 1 102 ? 33.216 -1.041 -34.449 1.00 92.00 102 PHE A C 1
ATOM 801 O O . PHE A 1 102 ? 33.308 -0.981 -33.219 1.00 92.00 102 PHE A O 1
ATOM 808 N N . THR A 1 103 ? 33.586 -2.111 -35.147 1.00 91.94 103 THR A N 1
ATOM 809 C CA . THR A 1 103 ? 34.158 -3.330 -34.564 1.00 91.94 103 THR A CA 1
ATOM 810 C C . THR A 1 103 ? 35.521 -3.652 -35.162 1.00 91.94 103 THR A C 1
ATOM 812 O O . THR A 1 103 ? 35.772 -3.363 -36.326 1.00 91.94 103 THR A O 1
ATOM 815 N N . GLY A 1 104 ? 36.404 -4.269 -34.379 1.00 84.69 104 GLY A N 1
ATOM 816 C CA . GLY A 1 104 ? 37.745 -4.674 -34.789 1.00 84.69 104 GLY A CA 1
ATOM 817 C C . GLY A 1 104 ? 38.794 -3.567 -34.598 1.00 84.69 104 GLY A C 1
ATOM 818 O O . GLY A 1 104 ? 38.771 -2.566 -35.316 1.00 84.69 104 GLY A O 1
ATOM 819 N N . PRO A 1 105 ? 39.766 -3.723 -33.675 1.00 74.81 105 PRO A N 1
ATOM 820 C CA . PRO A 1 105 ? 40.883 -2.791 -33.574 1.00 74.81 105 PRO A CA 1
ATOM 821 C C . PRO A 1 105 ? 41.765 -2.853 -34.831 1.00 74.81 105 PRO A C 1
ATOM 823 O O . PRO A 1 105 ? 42.048 -3.918 -35.382 1.00 74.81 105 PRO A O 1
ATOM 826 N N . GLY A 1 106 ? 42.243 -1.698 -35.285 1.00 77.19 106 GLY A N 1
ATOM 827 C CA . GLY A 1 106 ? 43.060 -1.563 -36.487 1.00 77.19 106 GLY A CA 1
ATOM 828 C C . GLY A 1 106 ? 42.215 -1.428 -37.751 1.00 77.19 106 GLY A C 1
ATOM 829 O O . GLY A 1 106 ? 42.072 -0.315 -38.248 1.00 77.19 106 GLY A O 1
ATOM 830 N N . SER A 1 107 ? 41.691 -2.541 -38.279 1.00 82.25 107 SER A N 1
ATOM 831 C CA . SER A 1 107 ? 40.807 -2.543 -39.462 1.00 82.25 107 SER A CA 1
ATOM 832 C C . SER A 1 107 ? 39.356 -2.639 -39.013 1.00 82.25 107 SER A C 1
ATOM 834 O O . SER A 1 107 ? 38.869 -3.735 -38.743 1.00 82.25 107 SER A O 1
ATOM 836 N N . ALA A 1 108 ? 38.706 -1.484 -38.903 1.00 87.44 108 ALA A N 1
ATOM 837 C CA . ALA A 1 108 ? 37.380 -1.390 -38.319 1.00 87.44 108 ALA A CA 1
ATOM 838 C C . ALA A 1 108 ? 36.278 -1.692 -39.346 1.00 87.44 108 ALA A C 1
ATOM 840 O O . ALA A 1 108 ? 36.334 -1.213 -40.480 1.00 87.44 108 ALA A O 1
ATOM 841 N N . GLN A 1 109 ? 35.267 -2.448 -38.929 1.00 90.19 109 GLN A N 1
ATOM 842 C CA . GLN A 1 109 ? 34.034 -2.701 -39.673 1.00 90.19 109 GLN A CA 1
ATOM 843 C C . GLN A 1 109 ? 32.898 -1.889 -39.068 1.00 90.19 109 GLN A C 1
ATOM 845 O O . GLN A 1 109 ? 32.748 -1.871 -37.846 1.00 90.19 109 GLN A O 1
ATOM 850 N N . LEU A 1 110 ? 32.113 -1.232 -39.916 1.00 90.12 110 LEU A N 1
ATOM 851 C CA . LEU A 1 110 ? 30.944 -0.483 -39.488 1.00 90.12 110 LEU A CA 1
ATOM 852 C C . LEU A 1 110 ? 29.756 -1.430 -39.300 1.00 90.12 110 LEU A C 1
ATOM 854 O O . LEU A 1 110 ? 29.445 -2.228 -40.183 1.00 90.12 110 LEU A O 1
ATOM 858 N N . LYS A 1 111 ? 29.091 -1.307 -38.154 1.00 91.06 111 LYS A N 1
ATOM 859 C CA . LYS A 1 111 ? 27.857 -2.006 -37.819 1.00 91.06 111 LYS A CA 1
ATOM 860 C C . LYS A 1 111 ? 26.782 -1.022 -37.367 1.00 91.06 111 LYS A C 1
ATOM 862 O O . LYS A 1 111 ? 27.084 0.019 -36.782 1.00 91.06 111 LYS A O 1
ATOM 867 N N . GLN A 1 112 ? 25.534 -1.403 -37.591 1.00 87.31 112 GLN A N 1
ATOM 868 C CA . GLN A 1 112 ? 24.344 -0.761 -37.046 1.00 87.31 112 GLN A CA 1
ATOM 869 C C . GLN A 1 112 ? 23.648 -1.747 -36.105 1.00 87.31 112 GLN A C 1
ATOM 871 O O . GLN A 1 112 ? 23.354 -2.874 -36.501 1.00 87.31 112 GLN A O 1
ATOM 876 N N . ALA A 1 113 ? 23.402 -1.341 -34.860 1.00 88.31 113 ALA A N 1
ATOM 877 C CA . ALA A 1 113 ? 22.458 -2.005 -33.970 1.00 88.31 113 ALA A CA 1
ATOM 878 C C . ALA A 1 113 ? 21.085 -1.361 -34.163 1.00 88.31 113 ALA A C 1
ATOM 880 O O . ALA A 1 113 ? 20.882 -0.220 -33.750 1.00 88.31 113 ALA A O 1
ATOM 881 N N . ARG A 1 114 ? 20.169 -2.104 -34.786 1.00 84.62 114 ARG A N 1
ATOM 882 C CA . ARG A 1 114 ? 18.785 -1.685 -35.016 1.00 84.62 114 ARG A CA 1
ATOM 883 C C . ARG A 1 114 ? 17.910 -2.209 -33.894 1.00 84.62 114 ARG A C 1
ATOM 885 O O . ARG A 1 114 ? 17.874 -3.422 -33.686 1.00 84.62 114 ARG A O 1
ATOM 892 N N . ILE A 1 115 ? 17.224 -1.322 -33.183 1.00 84.12 115 ILE A N 1
ATOM 893 C CA . ILE A 1 115 ? 16.465 -1.643 -31.973 1.00 84.12 115 ILE A CA 1
ATOM 894 C C . ILE A 1 115 ? 14.993 -1.298 -32.189 1.00 84.12 115 ILE A C 1
ATOM 896 O O . ILE A 1 115 ? 14.651 -0.225 -32.680 1.00 84.12 115 ILE A O 1
ATOM 900 N N . VAL A 1 116 ? 14.121 -2.224 -31.795 1.00 81.12 116 VAL A N 1
ATOM 901 C CA . VAL A 1 116 ? 12.669 -2.023 -31.787 1.00 81.12 116 VAL A CA 1
ATOM 902 C C . VAL A 1 116 ? 12.167 -2.248 -30.373 1.00 81.12 116 VAL A C 1
ATOM 904 O O . VAL A 1 116 ? 12.498 -3.268 -29.760 1.00 81.12 116 VAL A O 1
ATOM 907 N N . PHE A 1 117 ? 11.417 -1.281 -29.850 1.00 83.75 117 PHE A N 1
ATOM 908 C CA . PHE A 1 117 ? 10.866 -1.358 -28.505 1.00 83.75 117 PHE A CA 1
ATOM 909 C C . PHE A 1 117 ? 9.681 -2.312 -28.508 1.00 83.75 117 PHE A C 1
ATOM 911 O O . PHE A 1 117 ? 8.834 -2.292 -29.396 1.00 83.75 117 PHE A O 1
ATOM 918 N N . GLU A 1 118 ? 9.626 -3.147 -27.483 1.00 78.69 118 GLU A N 1
ATOM 919 C CA . GLU A 1 118 ? 8.586 -4.146 -27.305 1.00 78.69 118 GLU A CA 1
ATOM 920 C C . GLU A 1 118 ? 7.729 -3.768 -26.094 1.00 78.69 118 GLU A C 1
ATOM 922 O O . GLU A 1 118 ? 8.228 -3.256 -25.089 1.00 78.69 118 GLU A O 1
ATOM 927 N N . GLY A 1 119 ? 6.427 -4.048 -26.164 1.00 68.19 119 GLY A N 1
ATOM 928 C CA . GLY A 1 119 ? 5.525 -3.867 -25.023 1.00 68.19 119 GLY A CA 1
ATOM 929 C C . GLY A 1 119 ? 4.696 -2.585 -25.018 1.00 68.19 119 GLY A C 1
ATOM 930 O O . GLY A 1 119 ? 4.135 -2.258 -23.973 1.00 68.19 119 GLY A O 1
ATOM 931 N N . THR A 1 120 ? 4.558 -1.890 -26.150 1.00 68.38 120 THR A N 1
ATOM 932 C CA . THR A 1 120 ? 3.626 -0.760 -26.298 1.00 68.38 120 THR A CA 1
ATOM 933 C C . THR A 1 120 ? 2.890 -0.789 -27.635 1.00 68.38 120 THR A C 1
ATOM 935 O O . THR A 1 120 ? 3.344 -1.408 -28.596 1.00 68.38 120 THR A O 1
ATOM 938 N N . ALA A 1 121 ? 1.741 -0.117 -27.692 1.00 65.81 121 ALA A N 1
ATOM 939 C CA . ALA A 1 121 ? 1.032 0.098 -28.942 1.00 65.81 121 ALA A CA 1
ATOM 940 C C . ALA A 1 121 ? 1.845 1.034 -29.847 1.00 65.81 121 ALA A C 1
ATOM 942 O O . ALA A 1 121 ? 2.365 2.056 -29.394 1.00 65.81 121 ALA A O 1
ATOM 943 N N . GLN A 1 122 ? 1.916 0.690 -31.127 1.00 68.12 122 GLN A N 1
ATOM 944 C CA . GLN A 1 122 ? 2.461 1.550 -32.169 1.00 68.12 122 GLN A CA 1
ATOM 945 C C . GLN A 1 122 ? 1.316 2.100 -33.028 1.00 68.12 122 GLN A C 1
ATOM 947 O O . GLN A 1 122 ? 0.274 1.450 -33.167 1.00 68.12 122 GLN A O 1
ATOM 952 N N . ASP A 1 123 ? 1.479 3.306 -33.567 1.00 65.62 123 ASP A N 1
ATOM 953 C CA . ASP A 1 123 ? 0.560 3.839 -34.574 1.00 65.62 123 ASP A CA 1
ATOM 954 C C . ASP A 1 123 ? 0.767 3.173 -35.952 1.00 65.62 123 ASP A C 1
ATOM 956 O O . ASP A 1 123 ? 1.608 2.288 -36.117 1.00 65.62 123 ASP A O 1
ATOM 960 N N . GLU A 1 124 ? -0.035 3.558 -36.953 1.00 63.22 124 GLU A N 1
ATOM 961 C CA . GLU A 1 124 ? 0.045 2.994 -38.315 1.00 63.22 124 GLU A CA 1
ATOM 962 C C . GLU A 1 124 ? 1.410 3.232 -38.988 1.00 63.22 124 GLU A C 1
ATOM 964 O O . GLU A 1 124 ? 1.778 2.489 -39.901 1.00 63.22 124 GLU A O 1
ATOM 969 N N . ASP A 1 125 ? 2.164 4.229 -38.516 1.00 58.44 125 ASP A N 1
ATOM 970 C CA . ASP A 1 125 ? 3.493 4.594 -39.004 1.00 58.44 125 ASP A CA 1
ATOM 971 C C . ASP A 1 125 ? 4.623 3.921 -38.194 1.00 58.44 125 ASP A C 1
ATOM 973 O O . ASP A 1 125 ? 5.803 4.092 -38.519 1.00 58.44 125 ASP A O 1
ATOM 977 N N . GLY A 1 126 ? 4.283 3.107 -37.187 1.00 60.84 126 GLY A N 1
ATOM 978 C CA . GLY A 1 126 ? 5.227 2.357 -36.358 1.00 60.84 126 GLY A CA 1
ATOM 979 C C . GLY A 1 126 ? 5.800 3.147 -35.180 1.00 60.84 126 GLY A C 1
ATOM 980 O O . GLY A 1 126 ? 6.764 2.697 -34.570 1.00 60.84 126 GLY A O 1
ATOM 981 N N . HIS A 1 127 ? 5.245 4.315 -34.842 1.00 64.75 127 HIS A N 1
ATOM 982 C CA . HIS A 1 127 ? 5.712 5.113 -33.710 1.00 64.75 127 HIS A CA 1
ATOM 983 C C . HIS A 1 127 ? 5.080 4.672 -32.394 1.00 64.75 127 HIS A C 1
ATOM 985 O O . HIS A 1 127 ? 3.878 4.419 -32.315 1.00 64.75 127 HIS A O 1
ATOM 991 N N . ILE A 1 128 ? 5.885 4.667 -31.330 1.00 70.31 128 ILE A N 1
ATOM 992 C CA . ILE A 1 128 ? 5.429 4.407 -29.961 1.00 70.31 128 ILE A CA 1
ATOM 993 C C . ILE A 1 128 ? 4.316 5.376 -29.553 1.00 70.31 128 ILE A C 1
ATOM 995 O O . ILE A 1 128 ? 4.500 6.597 -29.516 1.00 70.31 128 ILE A O 1
ATOM 999 N N . ILE A 1 129 ? 3.190 4.810 -29.127 1.00 71.56 129 ILE A N 1
ATOM 1000 C CA . ILE A 1 129 ? 2.130 5.534 -28.436 1.00 71.56 129 ILE A CA 1
ATOM 1001 C C . ILE A 1 129 ? 2.453 5.517 -26.940 1.00 71.56 129 ILE A C 1
ATOM 1003 O O . ILE A 1 129 ? 2.401 4.481 -26.280 1.00 71.56 129 ILE A O 1
ATOM 1007 N N . TRP A 1 130 ? 2.802 6.679 -26.393 1.00 77.25 130 TRP A N 1
ATOM 1008 C CA . TRP A 1 130 ? 3.060 6.835 -24.960 1.00 77.25 130 TRP A CA 1
ATOM 1009 C C . TRP A 1 130 ? 1.758 6.828 -24.154 1.00 77.25 130 TRP A C 1
ATOM 1011 O O . TRP A 1 130 ? 0.753 7.386 -24.604 1.00 77.25 130 TRP A O 1
ATOM 1021 N N . ALA A 1 131 ? 1.781 6.270 -22.937 1.00 79.75 131 ALA A N 1
ATOM 1022 C CA . ALA A 1 131 ? 0.644 6.399 -22.034 1.00 79.75 131 ALA A CA 1
ATOM 1023 C C . ALA A 1 131 ? 0.326 7.866 -21.726 1.00 79.75 131 ALA A C 1
ATOM 1025 O O . ALA A 1 131 ? 1.204 8.678 -21.422 1.00 79.75 131 ALA A O 1
ATOM 1026 N N . ASP A 1 132 ? -0.966 8.183 -21.769 1.00 82.88 132 ASP A N 1
ATOM 1027 C CA . ASP A 1 132 ? -1.498 9.483 -21.380 1.00 82.88 132 ASP A CA 1
ATOM 1028 C C . ASP A 1 132 ? -1.706 9.525 -19.862 1.00 82.88 132 ASP A C 1
ATOM 1030 O O . ASP A 1 132 ? -2.763 9.157 -19.342 1.00 82.88 132 ASP A O 1
ATOM 1034 N N . THR A 1 133 ? -0.675 9.986 -19.152 1.00 85.31 133 THR A N 1
ATOM 1035 C CA . THR A 1 133 ? -0.683 10.150 -17.690 1.00 85.31 133 THR A CA 1
ATOM 1036 C C . THR A 1 133 ? -0.995 11.579 -17.241 1.00 85.31 133 THR A C 1
ATOM 1038 O O . THR A 1 133 ? -0.791 11.938 -16.083 1.00 85.31 133 THR A O 1
ATOM 1041 N N . SER A 1 134 ? -1.550 12.408 -18.135 1.00 85.31 134 SER A N 1
ATOM 1042 C CA . SER A 1 134 ? -1.812 13.835 -17.887 1.00 85.31 134 SER A CA 1
ATOM 1043 C C . SER A 1 134 ? -3.028 14.134 -16.990 1.00 85.31 134 SER A C 1
ATOM 1045 O O . SER A 1 134 ? -3.320 15.301 -16.706 1.00 85.31 134 SER A O 1
ATOM 1047 N N . GLY A 1 135 ? -3.736 13.096 -16.532 1.00 87.12 135 GLY A N 1
ATOM 1048 C CA . GLY A 1 135 ? -4.881 13.199 -15.626 1.00 87.12 135 GLY A CA 1
ATOM 1049 C C . GLY A 1 135 ? -4.556 13.960 -14.334 1.00 87.12 135 GLY A C 1
ATOM 1050 O O . GLY A 1 135 ? -3.463 13.838 -13.777 1.00 87.12 135 GLY A O 1
ATOM 1051 N N . LYS A 1 136 ? -5.511 14.768 -13.851 1.00 89.81 136 LYS A N 1
ATOM 1052 C CA . LYS A 1 136 ? -5.349 15.570 -12.621 1.00 89.81 136 LYS A CA 1
ATOM 1053 C C . LYS A 1 136 ? -5.558 14.759 -11.352 1.00 89.81 136 LYS A C 1
ATOM 1055 O O . LYS A 1 136 ? -5.030 15.134 -10.309 1.00 89.81 136 LYS A O 1
ATOM 1060 N N . THR A 1 137 ? -6.331 13.690 -11.447 1.00 90.62 137 THR A N 1
ATOM 1061 C CA . THR A 1 137 ? -6.537 12.704 -10.391 1.00 90.62 137 THR A CA 1
ATOM 1062 C C . THR A 1 137 ? -6.147 11.328 -10.907 1.00 90.62 137 THR A C 1
ATOM 1064 O O . THR A 1 137 ? -6.076 11.118 -12.122 1.00 90.62 137 THR A O 1
ATOM 1067 N N . ALA A 1 138 ? -5.936 10.375 -9.995 1.00 91.94 138 ALA A N 1
ATOM 1068 C CA . ALA A 1 138 ? -5.711 8.989 -10.374 1.00 91.94 138 ALA A CA 1
ATOM 1069 C C . ALA A 1 138 ? -6.815 8.497 -11.323 1.00 91.94 138 ALA A C 1
ATOM 1071 O O . ALA A 1 138 ? -6.473 7.953 -12.365 1.00 91.94 138 ALA A O 1
ATOM 1072 N N . GLU A 1 139 ? -8.099 8.759 -11.038 1.00 92.88 139 GLU A N 1
ATOM 1073 C CA . GLU A 1 139 ? -9.257 8.363 -11.862 1.00 92.88 139 GLU A CA 1
ATOM 1074 C C . GLU A 1 139 ? -9.207 8.906 -13.304 1.00 92.88 139 GLU A C 1
ATOM 1076 O O . GLU A 1 139 ? -9.561 8.190 -14.241 1.00 92.88 139 GLU A O 1
ATOM 1081 N N . ASP A 1 140 ? -8.680 10.116 -13.501 1.00 91.31 140 ASP A N 1
ATOM 1082 C CA . ASP A 1 140 ? -8.588 10.756 -14.821 1.00 91.31 140 ASP A CA 1
ATOM 1083 C C . ASP A 1 140 ? -7.503 10.150 -15.728 1.00 91.31 140 ASP A C 1
ATOM 1085 O O . ASP A 1 140 ? -7.516 10.369 -16.942 1.00 91.31 140 ASP A O 1
ATOM 1089 N N . VAL A 1 141 ? -6.530 9.428 -15.159 1.00 89.00 141 VAL A N 1
ATOM 1090 C CA . VAL A 1 141 ? -5.443 8.815 -15.934 1.00 89.00 141 VAL A CA 1
ATOM 1091 C C . VAL A 1 141 ? -5.969 7.626 -16.736 1.00 89.00 141 VAL A C 1
ATOM 1093 O O . VAL A 1 141 ? -6.544 6.688 -16.181 1.00 89.00 141 VAL A O 1
ATOM 1096 N N . LYS A 1 142 ? -5.739 7.637 -18.052 1.00 86.06 142 LYS A N 1
ATOM 1097 C CA . LYS A 1 142 ? -6.111 6.522 -18.928 1.00 86.06 142 LYS A CA 1
ATOM 1098 C C . LYS A 1 142 ? -5.101 5.394 -18.789 1.00 86.06 142 LYS A C 1
ATOM 1100 O O . LYS A 1 142 ? -3.901 5.606 -18.936 1.00 86.06 142 LYS A O 1
ATOM 1105 N N . THR A 1 143 ? -5.598 4.184 -18.566 1.00 86.38 143 THR A N 1
ATOM 1106 C CA . THR A 1 143 ? -4.765 2.993 -18.398 1.00 86.38 143 THR A CA 1
ATOM 1107 C C . THR A 1 143 ? -5.179 1.901 -19.382 1.00 86.38 143 THR A C 1
ATOM 1109 O O . THR A 1 143 ? -6.358 1.746 -19.707 1.00 86.38 143 THR A O 1
ATOM 1112 N N . GLY A 1 144 ? -4.194 1.164 -19.896 1.00 84.69 144 GLY A N 1
ATOM 1113 C CA . GLY A 1 144 ? -4.400 0.018 -20.780 1.00 84.69 144 GLY A CA 1
ATOM 1114 C C . GLY A 1 144 ? -4.255 -1.295 -20.017 1.00 84.69 144 GLY A C 1
ATOM 1115 O O . GLY A 1 144 ? -3.405 -1.409 -19.138 1.00 84.69 144 GLY A O 1
ATOM 1116 N N . ALA A 1 145 ? -5.063 -2.296 -20.371 1.00 86.75 145 ALA A N 1
ATOM 1117 C CA . ALA A 1 145 ? -4.993 -3.649 -19.804 1.00 86.75 145 ALA A CA 1
ATOM 1118 C C . ALA A 1 145 ? -3.764 -4.458 -20.267 1.00 86.75 145 ALA A C 1
ATOM 1120 O O . ALA A 1 145 ? -3.546 -5.569 -19.788 1.00 86.75 145 ALA A O 1
ATOM 1121 N N . GLY A 1 146 ? -2.981 -3.902 -21.191 1.00 85.75 146 GLY A N 1
ATOM 1122 C CA . GLY A 1 146 ? -1.992 -4.639 -21.958 1.00 85.75 146 GLY A CA 1
ATOM 1123 C C . GLY A 1 146 ? -2.629 -5.479 -23.066 1.00 85.75 146 GLY A C 1
ATOM 1124 O O . GLY A 1 146 ? -3.849 -5.511 -23.239 1.00 85.75 146 GLY A O 1
ATOM 1125 N N . SER A 1 147 ? -1.773 -6.113 -23.851 1.00 83.81 147 SER A N 1
ATOM 1126 C CA . SER A 1 147 ? -2.113 -6.950 -24.989 1.00 83.81 147 SER A CA 1
ATOM 1127 C C . SER A 1 147 ? -0.971 -7.911 -25.297 1.00 83.81 147 SER A C 1
ATOM 1129 O O . SER A 1 147 ? 0.203 -7.609 -25.066 1.00 83.81 147 SER A O 1
ATOM 1131 N N . GLU A 1 148 ? -1.315 -9.046 -25.893 1.00 85.50 148 GLU A N 1
ATOM 1132 C CA . GLU A 1 148 ? -0.346 -9.874 -26.600 1.00 85.50 148 GLU A CA 1
ATOM 1133 C C . GLU A 1 148 ? -0.050 -9.277 -27.977 1.00 85.50 148 GLU A C 1
ATOM 1135 O O . GLU A 1 148 ? -0.933 -8.742 -28.653 1.00 85.50 148 GLU A O 1
ATOM 1140 N N . PHE A 1 149 ? 1.197 -9.390 -28.407 1.00 77.69 149 PHE A N 1
ATOM 1141 C CA . PHE A 1 149 ? 1.631 -8.994 -29.737 1.00 77.69 149 PHE A CA 1
ATOM 1142 C C . PHE A 1 149 ? 2.610 -10.029 -30.280 1.00 77.69 149 PHE A C 1
ATOM 1144 O O . PHE A 1 149 ? 3.254 -10.778 -29.544 1.00 77.69 149 PHE A O 1
ATOM 1151 N N . THR A 1 150 ? 2.654 -10.123 -31.603 1.00 75.81 150 THR A N 1
ATOM 1152 C CA . THR A 1 150 ? 3.532 -11.041 -32.322 1.00 75.81 150 THR A CA 1
ATOM 1153 C C . THR A 1 150 ? 4.456 -10.218 -33.193 1.00 75.81 150 THR A C 1
ATOM 1155 O O . THR A 1 150 ? 3.982 -9.405 -33.990 1.00 75.81 150 THR A O 1
ATOM 1158 N N . ASP A 1 151 ? 5.757 -10.422 -33.037 1.00 65.62 151 ASP A N 1
ATOM 1159 C CA . ASP A 1 151 ? 6.749 -9.710 -33.829 1.00 65.62 151 ASP A CA 1
ATOM 1160 C C . ASP A 1 151 ? 6.875 -10.299 -35.255 1.00 65.62 151 ASP A C 1
ATOM 1162 O O . ASP A 1 151 ? 6.204 -11.264 -35.643 1.00 65.62 151 ASP A O 1
ATOM 1166 N N . TYR A 1 152 ? 7.764 -9.721 -36.068 1.00 65.38 152 TYR A N 1
ATOM 1167 C CA . TYR A 1 152 ? 8.016 -10.200 -37.432 1.00 65.38 152 TYR A CA 1
ATOM 1168 C C . TYR A 1 152 ? 8.687 -11.590 -37.483 1.00 65.38 152 TYR A C 1
ATOM 1170 O O . TYR A 1 152 ? 8.548 -12.294 -38.489 1.00 65.38 152 TYR A O 1
ATOM 1178 N N . ASN A 1 153 ? 9.387 -11.997 -36.414 1.00 66.56 153 ASN A N 1
ATOM 1179 C CA . ASN A 1 153 ? 9.978 -13.329 -36.255 1.00 66.56 153 ASN A CA 1
ATOM 1180 C C . ASN A 1 153 ? 8.954 -14.381 -35.816 1.00 66.56 153 ASN A C 1
ATOM 1182 O O . ASN A 1 153 ? 9.263 -15.574 -35.834 1.00 66.56 153 ASN A O 1
ATOM 1186 N N . LYS A 1 154 ? 7.712 -13.958 -35.541 1.00 76.69 154 LYS A N 1
ATOM 1187 C CA . LYS A 1 154 ? 6.613 -14.758 -34.986 1.00 76.69 154 LYS A CA 1
ATOM 1188 C C . LYS A 1 154 ? 6.801 -15.117 -33.513 1.00 76.69 154 LYS A C 1
ATOM 1190 O O . LYS A 1 154 ? 6.121 -16.023 -33.025 1.00 76.69 154 LYS A O 1
ATOM 1195 N N . ASP A 1 155 ? 7.664 -14.395 -32.811 1.00 75.81 155 ASP A N 1
ATOM 1196 C CA . ASP A 1 155 ? 7.781 -14.484 -31.366 1.00 75.81 155 ASP A CA 1
ATOM 1197 C C . ASP A 1 155 ? 6.593 -13.759 -30.731 1.00 75.81 155 ASP A C 1
ATOM 1199 O O . ASP A 1 155 ? 6.203 -12.666 -31.145 1.00 75.81 155 ASP A O 1
ATOM 1203 N N . THR A 1 156 ? 5.967 -14.404 -29.748 1.00 82.38 156 THR A N 1
ATOM 1204 C CA . THR A 1 156 ? 4.831 -13.835 -29.017 1.00 82.38 156 THR A CA 1
ATOM 1205 C C . THR A 1 156 ? 5.315 -13.237 -27.708 1.00 82.38 156 THR A C 1
ATOM 1207 O O . THR A 1 156 ? 5.956 -13.919 -26.909 1.00 82.38 156 THR A O 1
ATOM 1210 N N . MET A 1 157 ? 4.960 -11.979 -27.476 1.00 84.00 157 MET A N 1
ATOM 1211 C CA . MET A 1 157 ? 5.255 -11.236 -26.255 1.00 84.00 157 MET A CA 1
ATOM 1212 C C . MET A 1 157 ? 3.965 -10.654 -25.673 1.00 84.00 157 MET A C 1
ATOM 1214 O O . MET A 1 157 ? 2.943 -10.554 -26.355 1.00 84.00 157 MET A O 1
ATOM 1218 N N . SER A 1 158 ? 3.988 -10.302 -24.389 1.00 88.06 158 SER A N 1
ATOM 1219 C CA . SER A 1 158 ? 2.804 -9.807 -23.682 1.00 88.06 158 SER A CA 1
ATOM 1220 C C . SER A 1 158 ? 3.174 -8.842 -22.568 1.00 88.06 158 SER A C 1
ATOM 1222 O O . SER A 1 158 ? 3.971 -9.185 -21.697 1.00 88.06 158 SER A O 1
ATOM 1224 N N . ASN A 1 159 ? 2.540 -7.665 -22.554 1.00 90.38 159 ASN A N 1
ATOM 1225 C CA . ASN A 1 159 ? 2.642 -6.691 -21.460 1.00 90.38 159 ASN A CA 1
ATOM 1226 C C . ASN A 1 159 ? 1.447 -6.750 -20.488 1.00 90.38 159 ASN A C 1
ATOM 1228 O O . ASN A 1 159 ? 1.277 -5.839 -19.678 1.00 90.38 159 ASN A O 1
ATOM 1232 N N . GLU A 1 160 ? 0.618 -7.797 -20.539 1.00 92.88 160 GLU A N 1
ATOM 1233 C CA . GLU A 1 160 ? -0.576 -7.919 -19.689 1.00 92.88 160 GLU A CA 1
ATOM 1234 C C . GLU A 1 160 ? -0.219 -7.977 -18.200 1.00 92.88 160 GLU A C 1
ATOM 1236 O O . GLU A 1 160 ? -0.779 -7.230 -17.403 1.00 92.88 160 GLU A O 1
ATOM 1241 N N . VAL A 1 161 ? 0.753 -8.813 -17.814 1.00 95.19 161 VAL A N 1
ATOM 1242 C CA . VAL A 1 161 ? 1.158 -8.976 -16.403 1.00 95.19 161 VAL A CA 1
ATOM 1243 C C . VAL A 1 161 ? 1.780 -7.687 -15.857 1.00 95.19 161 VAL A C 1
ATOM 1245 O O . VAL A 1 161 ? 1.467 -7.263 -14.744 1.00 95.19 161 VAL A O 1
ATOM 1248 N N . LEU A 1 162 ? 2.610 -7.023 -16.665 1.00 95.19 162 LEU A N 1
ATOM 1249 C CA . LEU A 1 162 ? 3.142 -5.699 -16.353 1.00 95.19 162 LEU A CA 1
ATOM 1250 C C . LEU A 1 162 ? 2.001 -4.688 -16.157 1.00 95.19 162 LEU A C 1
ATOM 1252 O O . LEU A 1 162 ? 1.954 -4.003 -15.139 1.00 95.19 162 LEU A O 1
ATOM 1256 N N . SER A 1 163 ? 1.035 -4.647 -17.076 1.00 94.25 163 SER A N 1
ATOM 1257 C CA . SER A 1 163 ? -0.117 -3.742 -16.997 1.00 94.25 163 SER A CA 1
ATOM 1258 C C . SER A 1 163 ? -0.983 -4.018 -15.765 1.00 94.25 163 SER A C 1
ATOM 1260 O O . SER A 1 163 ? -1.421 -3.083 -15.096 1.00 94.25 163 SER A O 1
ATOM 1262 N N . GLN A 1 164 ? -1.198 -5.289 -15.416 1.00 97.19 164 GLN A N 1
ATOM 1263 C CA . GLN A 1 164 ? -1.915 -5.705 -14.209 1.00 97.19 164 GLN A CA 1
ATOM 1264 C C . GLN A 1 164 ? -1.229 -5.227 -12.927 1.00 97.19 164 GLN A C 1
ATOM 1266 O O . GLN A 1 164 ? -1.929 -4.839 -11.991 1.00 97.19 164 GLN A O 1
ATOM 1271 N N . TYR A 1 165 ? 0.107 -5.234 -12.877 1.00 97.81 165 TYR A N 1
ATOM 1272 C CA . TYR A 1 165 ? 0.874 -4.676 -11.762 1.00 97.81 165 TYR A CA 1
ATOM 1273 C C . TYR A 1 165 ? 0.803 -3.149 -11.727 1.00 97.81 165 TYR A C 1
ATOM 1275 O O . TYR A 1 165 ? 0.541 -2.565 -10.679 1.00 97.81 165 TYR A O 1
ATOM 1283 N N . MET A 1 166 ? 0.999 -2.500 -12.877 1.00 96.56 166 MET A N 1
ATOM 1284 C CA . MET A 1 166 ? 1.025 -1.042 -12.975 1.00 96.56 166 MET A CA 1
ATOM 1285 C C . MET A 1 166 ? -0.331 -0.420 -12.636 1.00 96.56 166 MET A C 1
ATOM 1287 O O . MET A 1 166 ? -0.372 0.598 -11.958 1.00 96.56 166 MET A O 1
ATOM 1291 N N . ASN A 1 167 ? -1.438 -1.017 -13.087 1.00 96.94 167 ASN A N 1
ATOM 1292 C CA . ASN A 1 167 ? -2.743 -0.345 -13.134 1.00 96.94 167 ASN A CA 1
ATOM 1293 C C . ASN A 1 167 ? -3.860 -1.047 -12.360 1.00 96.94 167 ASN A C 1
ATOM 1295 O O . ASN A 1 167 ? -4.826 -0.397 -11.960 1.00 96.94 167 ASN A O 1
ATOM 1299 N N . GLY A 1 168 ? -3.730 -2.347 -12.098 1.00 98.00 168 GLY A N 1
ATOM 1300 C CA . GLY A 1 168 ? -4.683 -3.090 -11.276 1.00 98.00 168 GLY A CA 1
ATOM 1301 C C . GLY A 1 168 ? -4.832 -2.544 -9.852 1.00 98.00 168 GLY A C 1
ATOM 1302 O O . GLY A 1 168 ? -5.964 -2.280 -9.438 1.00 98.00 168 GLY A O 1
ATOM 1303 N N . PRO A 1 169 ? -3.723 -2.281 -9.128 1.00 98.56 169 PRO A N 1
ATOM 1304 C CA . PRO A 1 169 ? -3.748 -1.610 -7.832 1.00 98.56 169 PRO A CA 1
ATOM 1305 C C . PRO A 1 169 ? -4.549 -0.311 -7.824 1.00 98.56 169 PRO A C 1
ATOM 1307 O O . PRO A 1 169 ? -5.380 -0.115 -6.945 1.00 98.56 169 PRO A O 1
ATOM 1310 N N . ARG A 1 170 ? -4.354 0.555 -8.825 1.00 98.19 170 ARG A N 1
ATOM 1311 C CA . ARG A 1 170 ? -5.108 1.806 -8.949 1.00 98.19 170 ARG A CA 1
ATOM 1312 C C . ARG A 1 170 ? -6.608 1.544 -9.021 1.00 98.19 170 ARG A C 1
ATOM 1314 O O . ARG A 1 170 ? -7.358 2.178 -8.289 1.00 98.19 170 ARG A O 1
ATOM 1321 N N . THR A 1 171 ? -7.049 0.642 -9.897 1.00 98.19 171 THR A N 1
ATOM 1322 C CA . THR A 1 171 ? -8.478 0.318 -10.037 1.00 98.19 171 THR A CA 1
ATOM 1323 C C . THR A 1 171 ? -9.051 -0.199 -8.720 1.00 98.19 171 THR A C 1
ATOM 1325 O O . THR A 1 171 ? -10.078 0.293 -8.262 1.00 98.19 171 THR A O 1
ATOM 1328 N N . ALA A 1 172 ? -8.346 -1.117 -8.057 1.00 98.62 172 ALA A N 1
ATOM 1329 C CA . ALA A 1 172 ? -8.793 -1.675 -6.787 1.00 98.62 172 ALA A CA 1
ATOM 1330 C C . ALA A 1 172 ? -8.825 -0.649 -5.645 1.00 98.62 172 ALA A C 1
ATOM 1332 O O . ALA A 1 172 ? -9.726 -0.679 -4.810 1.00 98.62 172 ALA A O 1
ATOM 1333 N N . LEU A 1 173 ? -7.872 0.283 -5.613 1.00 98.81 173 LEU A N 1
ATOM 1334 C CA . LEU A 1 173 ? -7.842 1.364 -4.631 1.00 98.81 173 LEU A CA 1
ATOM 1335 C C . LEU A 1 173 ? -8.941 2.409 -4.878 1.00 98.81 173 LEU A C 1
ATOM 1337 O O . LEU A 1 173 ? -9.499 2.912 -3.906 1.00 98.81 173 LEU A O 1
ATOM 1341 N N . LEU A 1 174 ? -9.282 2.718 -6.137 1.00 98.56 174 LEU A N 1
ATOM 1342 C CA . LEU A 1 174 ? -10.425 3.583 -6.472 1.00 98.56 174 LEU A CA 1
ATOM 1343 C C . LEU A 1 174 ? -11.743 2.960 -5.996 1.00 98.56 174 LEU A C 1
ATOM 1345 O O . LEU A 1 174 ? -12.545 3.629 -5.346 1.00 98.56 174 LEU A O 1
ATOM 1349 N N . ASP A 1 175 ? -11.938 1.668 -6.255 1.00 98.50 175 ASP A N 1
ATOM 1350 C CA . ASP A 1 175 ? -13.122 0.928 -5.809 1.00 98.50 175 ASP A CA 1
ATOM 1351 C C . ASP A 1 175 ? -13.200 0.856 -4.272 1.00 98.50 175 ASP A C 1
ATOM 1353 O O . ASP A 1 175 ? -14.243 1.150 -3.679 1.00 98.50 175 ASP A O 1
ATOM 1357 N N . LEU A 1 176 ? -12.074 0.580 -3.598 1.00 98.69 176 LEU A N 1
ATOM 1358 C CA . LEU A 1 176 ? -11.984 0.612 -2.134 1.00 98.69 176 LEU A CA 1
ATOM 1359 C C . LEU A 1 176 ? -12.312 1.999 -1.570 1.00 98.69 176 LEU A C 1
ATOM 1361 O O . LEU A 1 176 ? -13.089 2.103 -0.621 1.00 98.69 176 LEU A O 1
ATOM 1365 N N . TYR A 1 177 ? -11.744 3.061 -2.148 1.00 98.00 177 TYR A N 1
ATOM 1366 C CA . TYR A 1 177 ? -12.018 4.443 -1.750 1.00 98.00 177 TYR A CA 1
ATOM 1367 C C . TYR A 1 177 ? -13.518 4.763 -1.846 1.00 98.00 177 TYR A C 1
ATOM 1369 O O . TYR A 1 177 ? -14.088 5.362 -0.927 1.00 98.00 177 TYR A O 1
ATOM 1377 N N . ASN A 1 178 ? -14.168 4.274 -2.906 1.00 97.06 178 ASN A N 1
ATOM 1378 C CA . ASN A 1 178 ? -15.603 4.409 -3.153 1.00 97.06 178 ASN A CA 1
ATOM 1379 C C . ASN A 1 178 ? -16.480 3.460 -2.313 1.00 97.06 178 ASN A C 1
ATOM 1381 O O . ASN A 1 178 ? -17.698 3.641 -2.256 1.00 97.06 178 ASN A O 1
ATOM 1385 N N . GLY A 1 179 ? -15.882 2.500 -1.605 1.00 96.88 179 GLY A N 1
ATOM 1386 C CA . GLY A 1 179 ? -16.517 1.757 -0.520 1.00 96.88 179 GLY A CA 1
ATOM 1387 C C . GLY A 1 179 ? -16.440 0.238 -0.625 1.00 96.88 179 GLY A C 1
ATOM 1388 O O . GLY A 1 179 ? -16.626 -0.415 0.399 1.00 96.88 179 GLY A O 1
ATOM 1389 N N . SER A 1 180 ? -16.165 -0.349 -1.791 1.00 97.75 180 SER A N 1
ATOM 1390 C CA . SER A 1 180 ? -16.038 -1.806 -1.904 1.00 97.75 180 SER A CA 1
ATOM 1391 C C . SER A 1 180 ? -15.245 -2.241 -3.127 1.00 97.75 180 SER A C 1
ATOM 1393 O O . SER A 1 180 ? -15.389 -1.651 -4.188 1.00 97.75 180 SER A O 1
ATOM 1395 N N . THR A 1 181 ? -14.493 -3.335 -2.989 1.00 98.50 181 THR A N 1
ATOM 1396 C CA . THR A 1 181 ? -13.754 -3.992 -4.080 1.00 98.50 181 THR A CA 1
ATOM 1397 C C . THR A 1 181 ? -14.480 -5.206 -4.672 1.00 98.50 181 THR A C 1
ATOM 1399 O O . THR A 1 181 ? -13.899 -6.038 -5.372 1.00 98.50 181 THR A O 1
ATOM 1402 N N . THR A 1 182 ? -15.775 -5.344 -4.382 1.00 96.56 182 THR A N 1
ATOM 1403 C CA . THR A 1 182 ? -16.600 -6.416 -4.949 1.00 96.56 182 THR A CA 1
ATOM 1404 C C . THR A 1 182 ? -16.719 -6.234 -6.462 1.00 96.56 182 THR A C 1
ATOM 1406 O O . THR A 1 182 ? -17.104 -5.166 -6.932 1.00 96.56 182 THR A O 1
ATOM 1409 N N . ASN A 1 183 ? -16.455 -7.297 -7.228 1.00 95.69 183 ASN A N 1
ATOM 1410 C CA . ASN A 1 183 ? -16.413 -7.292 -8.699 1.00 95.69 183 ASN A CA 1
ATOM 1411 C C . ASN A 1 183 ? -15.306 -6.419 -9.321 1.00 95.69 183 ASN A C 1
ATOM 1413 O O . ASN A 1 183 ? -15.294 -6.231 -10.541 1.00 95.69 183 ASN A O 1
ATOM 1417 N N . THR A 1 184 ? -14.365 -5.912 -8.524 1.00 97.94 184 THR A N 1
ATOM 1418 C CA . THR A 1 184 ? -13.191 -5.213 -9.044 1.00 97.94 184 THR A CA 1
ATOM 1419 C C . THR A 1 184 ? -12.371 -6.159 -9.915 1.00 97.94 184 THR A C 1
ATOM 1421 O O . THR A 1 184 ? -12.009 -7.268 -9.509 1.00 97.94 184 THR A O 1
ATOM 1424 N N . SER A 1 185 ? -12.029 -5.702 -11.116 1.00 97.38 185 SER A N 1
ATOM 1425 C CA . SER A 1 185 ? -11.149 -6.429 -12.024 1.00 97.38 185 SER A CA 1
ATOM 1426 C C . SER A 1 185 ? -10.351 -5.481 -12.909 1.00 97.38 185 SER A C 1
ATOM 1428 O O . SER A 1 185 ? -10.771 -4.361 -13.198 1.00 97.38 185 SER A O 1
ATOM 1430 N N . PHE A 1 186 ? -9.183 -5.940 -13.344 1.00 97.25 186 PHE A N 1
ATOM 1431 C CA . PHE A 1 186 ? -8.336 -5.232 -14.285 1.00 97.25 186 PHE A CA 1
ATOM 1432 C C . PHE A 1 186 ? -7.553 -6.227 -15.144 1.00 97.25 186 PHE A C 1
ATOM 1434 O O . PHE A 1 186 ? -6.957 -7.167 -14.627 1.00 97.25 186 PHE A O 1
ATOM 1441 N N . GLY A 1 187 ? -7.556 -6.029 -16.465 1.00 93.31 187 GLY A N 1
ATOM 1442 C CA . GLY A 1 187 ? -6.772 -6.848 -17.397 1.00 93.31 187 GLY A CA 1
ATOM 1443 C C . GLY A 1 187 ? -6.987 -8.358 -17.255 1.00 93.31 187 GLY A C 1
ATOM 1444 O O . GLY A 1 187 ? -6.028 -9.117 -17.298 1.00 93.31 187 GLY A O 1
ATOM 1445 N N . GLY A 1 188 ? -8.228 -8.798 -17.016 1.00 93.25 188 GLY A N 1
ATOM 1446 C CA . GLY A 1 188 ? -8.572 -10.215 -16.832 1.00 93.25 188 GLY A CA 1
ATOM 1447 C C . GLY A 1 188 ? -8.279 -10.786 -15.438 1.00 93.25 188 GLY A C 1
ATOM 1448 O O . GLY A 1 188 ? -8.677 -11.915 -15.153 1.00 93.25 188 GLY A O 1
ATOM 1449 N N . LEU A 1 189 ? -7.652 -10.014 -14.549 1.00 96.19 189 LEU A N 1
ATOM 1450 C CA . LEU A 1 189 ? -7.394 -10.385 -13.162 1.00 96.19 189 LEU A CA 1
ATOM 1451 C C . LEU A 1 189 ? -8.431 -9.732 -12.242 1.00 96.19 189 LEU A C 1
ATOM 1453 O O . LEU A 1 189 ? -8.691 -8.536 -12.346 1.00 96.19 189 LEU A O 1
ATOM 1457 N N . SER A 1 190 ? -9.063 -10.513 -11.366 1.00 97.56 190 SER A N 1
ATOM 1458 C CA . SER A 1 190 ? -10.190 -10.051 -10.537 1.00 97.56 190 SER A CA 1
ATOM 1459 C C . SER A 1 190 ? -9.922 -10.259 -9.053 1.00 97.56 190 SER A C 1
ATOM 1461 O O . SER A 1 190 ? -9.241 -11.216 -8.677 1.00 97.56 190 SER A O 1
ATOM 1463 N N . VAL A 1 191 ? -10.494 -9.390 -8.218 1.00 98.25 191 VAL A N 1
ATOM 1464 C CA . VAL A 1 191 ? -10.566 -9.597 -6.768 1.00 98.25 191 VAL A CA 1
ATOM 1465 C C . VAL A 1 191 ? -11.464 -10.812 -6.504 1.00 98.25 191 VAL A C 1
ATOM 1467 O O . VAL A 1 191 ? -12.622 -10.804 -6.924 1.00 98.25 191 VAL A O 1
ATOM 1470 N N . PRO A 1 192 ? -10.972 -11.872 -5.838 1.00 96.81 192 PRO A N 1
ATOM 1471 C CA . PRO A 1 192 ? -11.822 -12.993 -5.454 1.00 96.81 192 PRO A CA 1
ATOM 1472 C C . PRO A 1 192 ? -12.887 -12.548 -4.448 1.00 96.81 192 PRO A C 1
ATOM 1474 O O . PRO A 1 192 ? -12.558 -11.845 -3.496 1.00 96.81 192 PRO A O 1
ATOM 1477 N N . ASP A 1 193 ? -14.122 -13.041 -4.569 1.00 94.75 193 ASP A N 1
ATOM 1478 C CA . ASP A 1 193 ? -15.219 -12.708 -3.639 1.00 94.75 193 ASP A CA 1
ATOM 1479 C C . ASP A 1 193 ? -14.847 -12.933 -2.163 1.00 94.75 193 ASP A C 1
ATOM 1481 O O . ASP A 1 193 ? -15.252 -12.180 -1.286 1.00 94.75 193 ASP A O 1
ATOM 1485 N N . THR A 1 194 ? -14.033 -13.955 -1.872 1.00 95.81 194 THR A N 1
ATOM 1486 C CA . THR A 1 194 ? -13.570 -14.271 -0.508 1.00 95.81 194 THR A CA 1
ATOM 1487 C C . THR A 1 194 ? -12.530 -13.295 0.044 1.00 95.81 194 THR A C 1
ATOM 1489 O O . THR A 1 194 ? -12.230 -13.348 1.233 1.00 95.81 194 THR A O 1
ATOM 1492 N N . ALA A 1 195 ? -11.929 -12.475 -0.816 1.00 96.81 195 ALA A N 1
ATOM 1493 C CA . ALA A 1 195 ? -10.934 -11.465 -0.468 1.00 96.81 195 ALA A CA 1
ATOM 1494 C C . ALA A 1 195 ? -11.455 -10.033 -0.679 1.00 96.81 195 ALA A C 1
ATOM 1496 O O . ALA A 1 195 ? -10.766 -9.085 -0.310 1.00 96.81 195 ALA A O 1
ATOM 1497 N N . ALA A 1 196 ? -12.646 -9.873 -1.265 1.00 97.00 196 ALA A N 1
ATOM 1498 C CA . ALA A 1 196 ? -13.262 -8.575 -1.480 1.00 97.00 196 ALA A CA 1
ATOM 1499 C C . ALA A 1 196 ? -13.530 -7.865 -0.147 1.00 97.00 196 ALA A C 1
ATOM 1501 O O . ALA A 1 196 ? -13.911 -8.477 0.854 1.00 97.00 196 ALA A O 1
ATOM 1502 N N . VAL A 1 197 ? -13.343 -6.550 -0.156 1.00 97.31 197 VAL A N 1
ATOM 1503 C CA . VAL A 1 197 ? -13.526 -5.681 1.004 1.00 97.31 197 VAL A CA 1
ATOM 1504 C C . VAL A 1 197 ? -14.770 -4.831 0.789 1.00 97.31 197 VAL A C 1
ATOM 1506 O O . VAL A 1 197 ? -15.009 -4.313 -0.301 1.00 97.31 197 VAL A O 1
ATOM 1509 N N . ASP A 1 198 ? -15.576 -4.682 1.836 1.00 97.38 198 ASP A N 1
ATOM 1510 C CA . ASP A 1 198 ? -16.753 -3.817 1.851 1.00 97.38 198 ASP A CA 1
ATOM 1511 C C . ASP A 1 198 ? -16.727 -2.947 3.108 1.00 97.38 198 ASP A C 1
ATOM 1513 O O . ASP A 1 198 ? -16.931 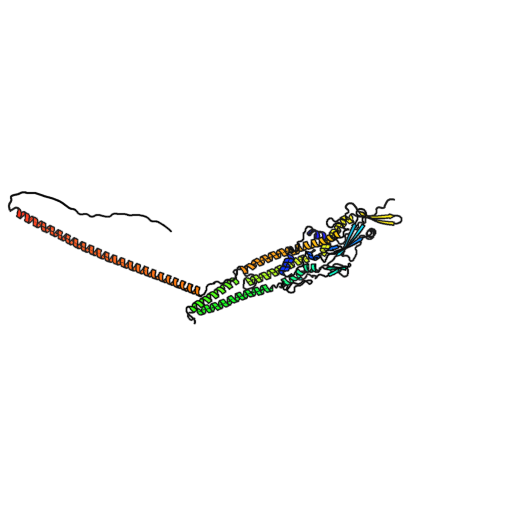-3.410 4.234 1.00 97.38 198 ASP A O 1
ATOM 1517 N N . LEU A 1 199 ? -16.470 -1.657 2.908 1.00 97.25 199 LEU A N 1
ATOM 1518 C CA . LEU A 1 199 ? -16.371 -0.668 3.971 1.00 97.25 199 LEU A CA 1
ATOM 1519 C C . LEU A 1 199 ? -17.726 -0.342 4.608 1.00 97.25 199 LEU A C 1
ATOM 1521 O O . LEU A 1 199 ? -17.763 0.266 5.680 1.00 97.25 199 LEU A O 1
ATOM 1525 N N . SER A 1 200 ? -18.846 -0.743 3.999 1.00 96.19 200 SER A N 1
ATOM 1526 C CA . SER A 1 200 ? -20.167 -0.617 4.621 1.00 96.19 200 SER A CA 1
ATOM 1527 C C . SER A 1 200 ? -20.309 -1.504 5.863 1.00 96.19 200 SER A C 1
ATOM 1529 O O . SER A 1 200 ? -21.040 -1.148 6.789 1.00 96.19 200 SER A O 1
ATOM 1531 N N . THR A 1 201 ? -19.529 -2.588 5.954 1.00 96.31 201 THR A N 1
ATOM 1532 C CA . THR A 1 201 ? -19.558 -3.516 7.095 1.00 96.31 201 THR A CA 1
ATOM 1533 C C . THR A 1 201 ? -19.118 -2.869 8.409 1.00 96.31 201 THR A C 1
ATOM 1535 O O . THR A 1 201 ? -19.637 -3.224 9.469 1.00 96.31 201 THR A O 1
ATOM 1538 N N . PHE A 1 202 ? -18.228 -1.870 8.365 1.00 97.00 202 PHE A N 1
ATOM 1539 C CA . PHE A 1 202 ? -17.873 -1.061 9.537 1.00 97.00 202 PHE A CA 1
ATOM 1540 C C . PHE A 1 202 ? -19.095 -0.321 10.084 1.00 97.00 202 PHE A C 1
ATOM 1542 O O . PHE A 1 202 ? -19.331 -0.315 11.292 1.00 97.00 202 PHE A O 1
ATOM 1549 N N . HIS A 1 203 ? -19.896 0.262 9.190 1.00 94.25 203 HIS A N 1
ATOM 1550 C CA . HIS A 1 203 ? -21.093 1.005 9.559 1.00 94.25 203 HIS A CA 1
ATOM 1551 C C . HIS A 1 203 ? -22.177 0.080 10.120 1.00 94.25 203 HIS A C 1
ATOM 1553 O O . HIS A 1 203 ? -22.622 0.297 11.242 1.00 94.25 203 HIS A O 1
ATOM 1559 N N . SER A 1 204 ? -22.528 -1.004 9.418 1.00 96.44 204 SER A N 1
ATOM 1560 C CA . SER A 1 204 ? -23.560 -1.944 9.891 1.00 96.44 204 SER A CA 1
ATOM 1561 C C . SER A 1 204 ? -23.181 -2.633 11.210 1.00 96.44 204 SER A C 1
ATOM 1563 O O . SER A 1 204 ? -24.037 -2.931 12.049 1.00 96.44 204 SER A O 1
ATOM 1565 N N . THR A 1 205 ? -21.885 -2.884 11.423 1.00 96.75 205 THR A N 1
ATOM 1566 C CA . THR A 1 205 ? -21.376 -3.404 12.701 1.00 96.75 205 THR A CA 1
ATOM 1567 C C . THR A 1 205 ? -21.489 -2.348 13.801 1.00 96.75 205 THR A C 1
ATOM 1569 O O . THR A 1 205 ? -21.931 -2.666 14.904 1.00 96.75 205 THR A O 1
ATOM 1572 N N . GLY A 1 206 ? -21.167 -1.086 13.502 1.00 96.06 206 GLY A N 1
ATOM 1573 C CA . GLY A 1 206 ? -21.366 0.038 14.419 1.00 96.06 206 GLY A CA 1
ATOM 1574 C C . GLY A 1 206 ? -22.8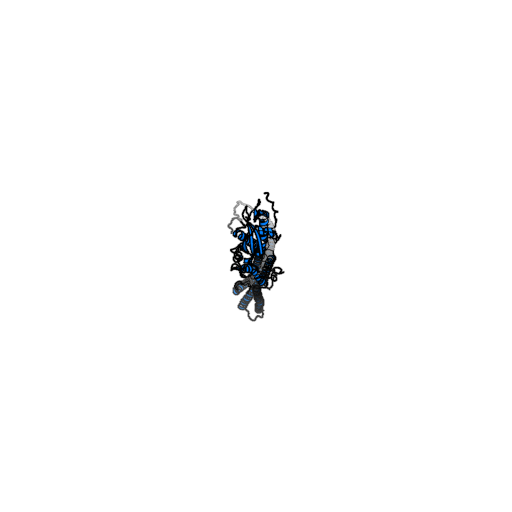29 0.213 14.832 1.00 96.06 206 GLY A C 1
ATOM 1575 O O . GLY A 1 206 ? -23.126 0.246 16.024 1.00 96.06 206 GLY A O 1
ATOM 1576 N N . GLU A 1 207 ? -23.756 0.211 13.870 1.00 96.50 207 GLU A N 1
ATOM 1577 C CA . GLU A 1 207 ? -25.201 0.282 14.133 1.00 96.50 207 GLU A CA 1
ATOM 1578 C C . GLU A 1 207 ? -25.688 -0.868 15.026 1.00 96.50 207 GLU A C 1
ATOM 1580 O O . GLU A 1 207 ? -26.578 -0.691 15.856 1.00 96.50 207 GLU A O 1
ATOM 1585 N N . SER A 1 208 ? -25.090 -2.055 14.901 1.00 97.19 208 SER A N 1
ATOM 1586 C CA . SER A 1 208 ? -25.437 -3.200 15.749 1.00 97.19 208 SER A CA 1
ATOM 1587 C C . SER A 1 208 ? -25.078 -2.959 17.220 1.00 97.19 208 SER A C 1
ATOM 1589 O O . SER A 1 208 ? -25.853 -3.329 18.107 1.00 97.19 208 SER A O 1
ATOM 1591 N N . PHE A 1 209 ? -23.948 -2.301 17.497 1.00 95.94 209 PHE A N 1
ATOM 1592 C CA . PHE A 1 209 ? -23.596 -1.886 18.856 1.00 95.94 209 PHE A CA 1
ATOM 1593 C C . PHE A 1 209 ? -24.524 -0.783 19.376 1.00 95.94 209 PHE A C 1
ATOM 1595 O O . PHE A 1 209 ? -24.985 -0.867 20.517 1.00 95.94 209 PHE A O 1
ATOM 1602 N N . ASP A 1 210 ? -24.875 0.191 18.536 1.00 96.31 210 ASP A N 1
ATOM 1603 C CA . ASP A 1 210 ? -25.811 1.262 18.898 1.00 96.31 210 ASP A CA 1
ATOM 1604 C C . ASP A 1 210 ? -27.208 0.708 19.223 1.00 96.31 210 ASP A C 1
ATOM 1606 O O . ASP A 1 210 ? -27.826 1.082 20.226 1.00 96.31 210 ASP A O 1
ATOM 1610 N N . HIS A 1 211 ? -27.686 -0.265 18.442 1.00 97.12 211 HIS A N 1
ATOM 1611 C CA . HIS A 1 211 ? -28.928 -0.983 18.722 1.00 97.12 211 HIS A CA 1
ATOM 1612 C C . HIS A 1 211 ? -28.873 -1.763 20.040 1.00 97.12 211 HIS A C 1
ATOM 1614 O O . HIS A 1 211 ? -29.849 -1.747 20.796 1.00 97.12 211 HIS A O 1
ATOM 1620 N N . ALA A 1 212 ? -27.750 -2.416 20.352 1.00 95.88 212 ALA A N 1
ATOM 1621 C CA . ALA A 1 212 ? -27.577 -3.124 21.619 1.00 95.88 212 ALA A CA 1
ATOM 1622 C C . ALA A 1 212 ? -27.596 -2.160 22.819 1.00 95.88 212 ALA A C 1
ATOM 1624 O O . ALA A 1 212 ? -28.313 -2.399 23.793 1.00 95.88 212 ALA A O 1
ATOM 1625 N N . ALA A 1 213 ? -26.882 -1.035 22.733 1.00 95.62 213 ALA A N 1
ATOM 1626 C CA . ALA A 1 213 ? -26.893 -0.004 23.769 1.00 95.62 213 ALA A CA 1
ATOM 1627 C C . ALA A 1 213 ? -28.303 0.567 23.982 1.00 95.62 213 ALA A C 1
ATOM 1629 O O . ALA A 1 213 ? -28.772 0.697 25.118 1.00 95.62 213 ALA A O 1
ATOM 1630 N N . LYS A 1 214 ? -29.023 0.837 22.885 1.00 96.38 214 LYS A N 1
ATOM 1631 C CA . LYS A 1 214 ? -30.417 1.281 22.933 1.00 96.38 214 LYS A CA 1
ATOM 1632 C C . LYS A 1 214 ? -31.332 0.250 23.594 1.00 96.38 214 LYS A C 1
ATOM 1634 O O . LYS A 1 214 ? -32.156 0.632 24.422 1.00 96.38 214 LYS A O 1
ATOM 1639 N N . PHE A 1 215 ? -31.177 -1.036 23.274 1.00 97.25 215 PHE A N 1
ATOM 1640 C CA . PHE A 1 215 ? -31.936 -2.110 23.916 1.00 97.25 215 PHE A CA 1
ATOM 1641 C C . PHE A 1 215 ? -31.748 -2.083 25.437 1.00 97.25 215 PHE A C 1
ATOM 1643 O O . PHE A 1 215 ? -32.734 -2.014 26.173 1.00 97.25 215 PHE A O 1
ATOM 1650 N N . PHE A 1 216 ? -30.503 -2.070 25.922 1.00 96.56 216 PHE A N 1
ATOM 1651 C CA . PHE A 1 216 ? -30.247 -2.052 27.364 1.00 96.56 216 PHE A CA 1
ATOM 1652 C C . PHE A 1 216 ? -30.836 -0.807 28.031 1.00 96.56 216 PHE A C 1
ATOM 1654 O O . PHE A 1 216 ? -31.447 -0.920 29.092 1.00 96.56 216 PHE A O 1
ATOM 1661 N N . LYS A 1 217 ? -30.733 0.361 27.389 1.00 96.00 217 LYS A N 1
ATOM 1662 C CA . LYS A 1 217 ? -31.276 1.628 27.901 1.00 96.00 217 LYS A CA 1
ATOM 1663 C C . LYS A 1 217 ? -32.799 1.624 28.007 1.00 96.00 217 LYS A C 1
ATOM 1665 O O . LYS A 1 217 ? -33.355 1.971 29.054 1.00 96.00 217 LYS A O 1
ATOM 1670 N N . ASP A 1 218 ? -33.475 1.218 26.938 1.00 97.31 218 ASP A N 1
ATOM 1671 C CA . ASP A 1 218 ? -34.935 1.203 26.886 1.00 97.31 218 ASP A CA 1
ATOM 1672 C C . ASP A 1 218 ? -35.495 0.194 27.907 1.00 97.31 218 ASP A C 1
ATOM 1674 O O . ASP A 1 218 ? -36.417 0.513 28.661 1.00 97.31 218 ASP A O 1
ATOM 1678 N N . TYR A 1 219 ? -34.901 -1.001 28.009 1.00 96.88 219 TYR A N 1
ATOM 1679 C CA . TYR A 1 219 ? -35.367 -2.020 28.952 1.00 96.88 219 TYR A CA 1
ATOM 1680 C C . TYR A 1 219 ? -34.977 -1.742 30.405 1.00 96.88 219 TYR A C 1
ATOM 1682 O O . TYR A 1 219 ? -35.767 -2.066 31.290 1.00 96.88 219 TYR A O 1
ATOM 1690 N N . ALA A 1 220 ? -33.835 -1.103 30.683 1.00 95.88 220 ALA A N 1
ATOM 1691 C CA . ALA A 1 220 ? -33.508 -0.645 32.037 1.00 95.88 220 ALA A CA 1
ATOM 1692 C C . ALA A 1 220 ? -34.593 0.304 32.572 1.00 95.88 220 ALA A C 1
ATOM 1694 O O . ALA A 1 220 ? -35.042 0.151 33.707 1.00 95.88 220 ALA A O 1
ATOM 1695 N N . THR A 1 221 ? -35.095 1.202 31.716 1.00 96.19 221 THR A N 1
ATOM 1696 C CA . THR A 1 221 ? -36.203 2.117 32.041 1.00 96.19 221 THR A CA 1
ATOM 1697 C C . THR A 1 221 ? -37.503 1.362 32.351 1.00 96.19 221 THR A C 1
ATOM 1699 O O . THR A 1 221 ? -38.211 1.692 33.301 1.00 96.19 221 THR A O 1
ATOM 1702 N N . ILE A 1 222 ? -37.824 0.318 31.579 1.00 96.88 222 ILE A N 1
ATOM 1703 C CA . ILE A 1 222 ? -39.013 -0.519 31.819 1.00 96.88 222 ILE A CA 1
ATOM 1704 C C . ILE A 1 222 ? -38.888 -1.279 33.146 1.00 96.88 222 ILE A C 1
ATOM 1706 O O . ILE A 1 222 ? -39.827 -1.284 33.944 1.00 96.88 222 ILE A O 1
ATOM 1710 N N . ILE A 1 223 ? -37.730 -1.899 33.392 1.00 96.12 223 ILE A N 1
ATOM 1711 C CA . ILE A 1 223 ? -37.447 -2.653 34.619 1.00 96.12 223 ILE A CA 1
ATOM 1712 C C . ILE A 1 223 ? -37.528 -1.731 35.838 1.00 96.12 223 ILE A C 1
ATOM 1714 O O . ILE A 1 223 ? -38.125 -2.119 36.841 1.00 96.12 223 ILE A O 1
ATOM 1718 N N . GLN A 1 224 ? -37.009 -0.505 35.735 1.00 95.12 224 GLN A N 1
ATOM 1719 C CA . GLN A 1 224 ? -37.156 0.512 36.774 1.00 95.12 224 GLN A CA 1
ATOM 1720 C C . GLN A 1 224 ? -38.634 0.800 37.071 1.00 95.12 224 GLN A C 1
ATOM 1722 O O . GLN A 1 224 ? -39.037 0.833 38.228 1.00 95.12 224 GLN A O 1
ATOM 1727 N N . GLY A 1 225 ? -39.476 0.915 36.040 1.00 93.94 225 GLY A N 1
ATOM 1728 C CA . GLY A 1 225 ? -40.918 1.091 36.221 1.00 93.94 225 GLY A CA 1
ATOM 1729 C C . GLY A 1 225 ? -41.588 -0.060 36.984 1.00 93.94 225 GLY A C 1
ATOM 1730 O O . GLY A 1 225 ? -42.479 0.177 37.803 1.00 93.94 225 GLY A O 1
ATOM 1731 N N . TRP A 1 226 ? -41.162 -1.307 36.755 1.00 93.62 226 TRP A N 1
ATOM 1732 C CA . TRP A 1 226 ? -41.639 -2.468 37.520 1.00 93.62 226 TRP A CA 1
ATOM 1733 C C . TRP A 1 226 ? -41.117 -2.471 38.960 1.00 93.62 226 TRP A C 1
ATOM 1735 O O . TRP A 1 226 ? -41.882 -2.748 39.885 1.00 93.62 226 TRP A O 1
ATOM 1745 N N . GLU A 1 227 ? -39.839 -2.136 39.151 1.00 91.62 227 GLU A N 1
ATOM 1746 C CA . GLU A 1 227 ? -39.203 -1.981 40.463 1.00 91.62 227 GLU A CA 1
ATOM 1747 C C . GLU A 1 227 ? -39.945 -0.941 41.316 1.00 91.62 227 GLU A C 1
ATOM 1749 O O . GLU A 1 227 ? -40.286 -1.213 42.470 1.00 91.62 227 GLU A O 1
ATOM 1754 N N . ASP A 1 228 ? -40.255 0.216 40.731 1.00 90.94 228 ASP A N 1
ATOM 1755 C CA . ASP A 1 228 ? -40.962 1.309 41.393 1.00 90.94 228 ASP A CA 1
ATOM 1756 C C . ASP A 1 228 ? -42.407 0.930 41.728 1.00 90.94 228 ASP A C 1
ATOM 1758 O O . ASP A 1 228 ? -42.880 1.219 42.825 1.00 90.94 228 ASP A O 1
ATOM 1762 N N . ALA A 1 229 ? -43.119 0.255 40.819 1.00 88.62 229 ALA A N 1
ATOM 1763 C CA . ALA A 1 229 ? -44.502 -0.168 41.044 1.00 88.62 229 ALA A CA 1
ATOM 1764 C C . ALA A 1 229 ? -44.638 -1.170 42.201 1.00 88.62 229 ALA A C 1
ATOM 1766 O O . ALA A 1 229 ? -45.594 -1.087 42.973 1.00 88.62 229 ALA A O 1
ATOM 1767 N N . LEU A 1 230 ? -43.677 -2.087 42.345 1.00 87.56 230 LEU A N 1
ATOM 1768 C CA . LEU A 1 230 ? -43.623 -3.032 43.466 1.00 87.56 230 LEU A CA 1
ATOM 1769 C C . LEU A 1 230 ? -43.183 -2.373 44.776 1.00 87.56 230 LEU A C 1
ATOM 1771 O O . LEU A 1 230 ? -43.407 -2.927 45.848 1.00 87.56 230 LEU A O 1
ATOM 1775 N N . GLY A 1 231 ? -42.560 -1.198 44.701 1.00 82.75 231 GLY A N 1
ATOM 1776 C CA . GLY A 1 231 ? -42.059 -0.477 45.861 1.00 82.75 231 GLY A CA 1
ATOM 1777 C C . GLY A 1 231 ? -43.035 0.465 46.547 1.00 82.75 231 GLY A C 1
ATOM 1778 O O . GLY A 1 231 ? -42.662 1.046 47.563 1.00 82.75 231 GLY A O 1
ATOM 1779 N N . LYS A 1 232 ? -44.242 0.651 46.007 1.00 85.38 232 LYS A N 1
ATOM 1780 C CA . LYS A 1 232 ? -45.222 1.590 46.564 1.00 85.38 232 LYS A CA 1
ATOM 1781 C C . LYS A 1 232 ? -45.978 1.012 47.756 1.00 85.38 232 LYS A C 1
ATOM 1783 O O . LYS A 1 232 ? -46.279 -0.182 47.815 1.00 85.38 232 LYS A O 1
ATOM 1788 N N . ASP A 1 233 ? -46.400 1.900 48.652 1.00 76.44 233 ASP A N 1
ATOM 1789 C CA . ASP A 1 233 ? -47.234 1.555 49.808 1.00 76.44 233 ASP A CA 1
ATOM 1790 C C . ASP A 1 233 ? -48.598 0.966 49.418 1.00 76.44 233 ASP A C 1
ATOM 1792 O O . ASP A 1 233 ? -49.225 0.286 50.226 1.00 76.44 233 ASP A O 1
ATOM 1796 N N . ASP A 1 234 ? -49.063 1.171 48.189 1.00 79.31 234 ASP A N 1
ATOM 1797 C CA . ASP A 1 234 ? -50.298 0.612 47.633 1.00 79.31 234 ASP A CA 1
ATOM 1798 C C . ASP A 1 234 ? -50.053 -0.530 46.626 1.00 79.31 234 ASP A C 1
ATOM 1800 O O . ASP A 1 234 ? -50.977 -0.937 45.920 1.00 79.31 234 ASP A O 1
ATOM 1804 N N . ALA A 1 235 ? -48.835 -1.085 46.570 1.00 84.88 235 ALA A N 1
ATOM 1805 C CA . ALA A 1 235 ? -48.497 -2.172 45.653 1.00 84.88 235 ALA A CA 1
ATOM 1806 C C . ALA A 1 235 ? -49.423 -3.393 45.820 1.00 84.88 235 ALA A C 1
ATOM 1808 O O . ALA A 1 235 ? -49.714 -3.840 46.934 1.00 84.88 235 ALA A O 1
ATOM 1809 N N . VAL A 1 236 ? -49.849 -3.960 44.684 1.00 81.69 236 VAL A N 1
ATOM 1810 C CA . VAL A 1 236 ? -50.811 -5.080 44.602 1.00 81.69 236 VAL A CA 1
ATOM 1811 C C . VAL A 1 236 ? -50.229 -6.393 45.145 1.00 81.69 236 VAL A C 1
ATOM 1813 O O . VAL A 1 236 ? -50.973 -7.262 45.595 1.00 81.69 236 VAL A O 1
ATOM 1816 N N . TRP A 1 237 ? -48.901 -6.542 45.129 1.00 84.31 237 TRP A N 1
ATOM 1817 C CA . TRP A 1 237 ? -48.188 -7.716 45.631 1.00 84.31 237 TRP A CA 1
ATOM 1818 C C . TRP A 1 237 ? -47.112 -7.294 46.633 1.00 84.31 237 TRP A C 1
ATOM 1820 O O . TRP A 1 237 ? -46.276 -6.451 46.321 1.00 84.31 237 TRP A O 1
ATOM 1830 N N . LYS A 1 238 ? -47.153 -7.876 47.839 1.00 85.88 238 LYS A N 1
ATOM 1831 C CA . LYS A 1 238 ? -46.262 -7.561 48.967 1.00 85.88 238 LYS A CA 1
ATOM 1832 C C . LYS A 1 238 ? -45.779 -8.828 49.673 1.00 85.88 238 LYS A C 1
ATOM 1834 O O . LYS A 1 238 ? -46.405 -9.882 49.557 1.00 85.88 238 LYS A O 1
ATOM 1839 N N . GLY A 1 239 ? -44.711 -8.689 50.457 1.00 85.50 239 GLY A N 1
ATOM 1840 C CA . GLY A 1 239 ? -44.118 -9.746 51.281 1.00 85.50 239 GLY A CA 1
ATOM 1841 C C . GLY A 1 239 ? -42.745 -10.190 50.776 1.00 85.50 239 GLY A C 1
ATOM 1842 O O . GLY A 1 239 ? -42.287 -9.740 49.731 1.00 85.50 239 GLY A O 1
ATOM 1843 N N . GLU A 1 240 ? -42.116 -11.119 51.498 1.00 85.06 240 GLU A N 1
ATOM 1844 C CA . GLU A 1 240 ? -40.724 -11.552 51.269 1.00 85.06 240 GLU A CA 1
ATOM 1845 C C . GLU A 1 240 ? -40.456 -11.987 49.817 1.00 85.06 240 GLU A C 1
ATOM 1847 O O . GLU A 1 240 ? -39.445 -11.620 49.225 1.00 85.06 240 GLU A O 1
ATOM 1852 N N . SER A 1 241 ? -41.395 -12.693 49.179 1.00 85.88 241 SER A N 1
ATOM 1853 C CA . SER A 1 241 ? -41.258 -13.077 47.767 1.00 85.88 241 SER A CA 1
ATOM 1854 C C . SER A 1 241 ? -41.299 -11.886 46.799 1.00 85.88 241 SER A C 1
ATOM 1856 O O . SER A 1 241 ? -40.599 -11.912 45.787 1.00 85.88 241 SER A O 1
ATOM 1858 N N . ALA A 1 242 ? -42.095 -10.853 47.098 1.00 86.88 242 ALA A N 1
ATOM 1859 C CA . ALA A 1 242 ? -42.152 -9.630 46.297 1.00 86.88 242 ALA A CA 1
ATOM 1860 C C . ALA A 1 242 ? -40.848 -8.828 46.437 1.00 86.88 242 ALA A C 1
ATOM 1862 O O . ALA A 1 242 ? -40.331 -8.328 45.440 1.00 86.88 242 ALA A O 1
ATOM 1863 N N . ASP A 1 243 ? -40.267 -8.789 47.639 1.00 84.75 243 ASP A N 1
ATOM 1864 C CA . ASP A 1 243 ? -38.988 -8.120 47.894 1.00 84.75 243 ASP A CA 1
ATOM 1865 C C . ASP A 1 243 ? -37.812 -8.827 47.201 1.00 84.75 243 ASP A C 1
ATOM 1867 O O . ASP A 1 243 ? -36.960 -8.169 46.598 1.00 84.75 243 ASP A O 1
ATOM 1871 N N . ILE A 1 244 ? -37.782 -10.167 47.214 1.00 87.56 244 ILE A N 1
ATOM 1872 C CA . ILE A 1 244 ? -36.779 -10.956 46.478 1.00 87.56 244 ILE A CA 1
ATOM 1873 C C . ILE A 1 244 ? -36.901 -10.706 44.968 1.00 87.56 244 ILE A C 1
ATOM 1875 O O . ILE A 1 244 ? -35.891 -10.507 44.288 1.00 87.56 244 ILE A O 1
ATOM 1879 N N . PHE A 1 245 ? -38.124 -10.686 44.426 1.00 90.25 245 PHE A N 1
ATOM 1880 C CA . PHE A 1 245 ? -38.338 -10.391 43.008 1.00 90.25 245 PHE A CA 1
ATOM 1881 C C . PHE A 1 245 ? -37.937 -8.953 42.659 1.00 90.25 245 PHE A C 1
ATOM 1883 O O . PHE A 1 245 ? -37.269 -8.732 41.651 1.00 90.25 245 PHE A O 1
ATOM 1890 N N . ARG A 1 246 ? -38.253 -7.977 43.517 1.00 90.06 246 ARG A N 1
ATOM 1891 C CA . ARG A 1 246 ? -37.789 -6.596 43.353 1.00 90.06 246 ARG A CA 1
ATOM 1892 C C . ARG A 1 246 ? -36.261 -6.518 43.339 1.00 90.06 246 ARG A C 1
ATOM 1894 O O . ARG A 1 246 ? -35.712 -5.865 42.461 1.00 90.06 246 ARG A O 1
ATOM 1901 N N . SER A 1 247 ? -35.573 -7.239 44.228 1.00 89.69 247 SER A N 1
ATOM 1902 C CA . SER A 1 247 ? -34.105 -7.325 44.223 1.00 89.69 247 SER A CA 1
ATOM 1903 C C . SER A 1 247 ? -33.556 -7.882 42.901 1.00 89.69 247 SER A C 1
ATOM 1905 O O . SER A 1 247 ? -32.567 -7.365 42.380 1.00 89.69 247 SER A O 1
ATOM 1907 N N . LEU A 1 248 ? -34.215 -8.884 42.307 1.00 91.94 248 LEU A N 1
ATOM 1908 C CA . LEU A 1 248 ? -33.856 -9.395 40.980 1.00 91.94 248 LEU A CA 1
ATOM 1909 C C . LEU A 1 248 ? -34.003 -8.321 39.886 1.00 91.94 248 LEU A C 1
ATOM 1911 O O . LEU A 1 248 ? -33.130 -8.213 39.020 1.00 91.94 248 LEU A O 1
ATOM 1915 N N . LEU A 1 249 ? -35.076 -7.522 39.926 1.00 93.25 249 LEU A N 1
ATOM 1916 C CA . LEU A 1 249 ? -35.281 -6.410 38.992 1.00 93.25 249 LEU A CA 1
ATOM 1917 C C . LEU A 1 249 ? -34.183 -5.353 39.138 1.00 93.25 249 LEU A C 1
ATOM 1919 O O . LEU A 1 249 ? -33.553 -5.013 38.137 1.00 93.25 249 LEU A O 1
ATOM 1923 N N . THR A 1 250 ? -33.888 -4.914 40.367 1.00 91.94 250 THR A N 1
ATOM 1924 C CA . THR A 1 250 ? -32.809 -3.955 40.651 1.00 91.94 250 THR A CA 1
ATOM 1925 C C . THR A 1 250 ? -31.484 -4.443 40.066 1.00 91.94 250 THR A C 1
ATOM 1927 O O . THR A 1 250 ? -30.842 -3.716 39.315 1.00 91.94 250 THR A O 1
ATOM 1930 N N . LYS A 1 251 ? -31.104 -5.704 40.315 1.00 91.88 251 LYS A N 1
ATOM 1931 C CA . LYS A 1 251 ? -29.866 -6.292 39.770 1.00 91.88 251 LYS A CA 1
ATOM 1932 C C . LYS A 1 251 ? -29.834 -6.315 38.251 1.00 91.88 251 LYS A C 1
ATOM 1934 O O . LYS A 1 251 ? -28.802 -6.040 37.644 1.00 91.88 251 LYS A O 1
ATOM 1939 N N . THR A 1 252 ? -30.955 -6.673 37.632 1.00 93.31 252 THR A N 1
ATOM 1940 C CA . THR A 1 252 ? -31.049 -6.737 36.171 1.00 93.31 252 THR A CA 1
ATOM 1941 C C . THR A 1 252 ? -30.884 -5.343 35.567 1.00 93.31 252 THR A C 1
ATOM 1943 O O . THR A 1 252 ? -30.080 -5.178 34.650 1.00 93.31 252 THR A O 1
ATOM 1946 N N . ARG A 1 253 ? -31.569 -4.335 36.126 1.00 95.06 253 ARG A N 1
ATOM 1947 C CA . ARG A 1 253 ? -31.428 -2.924 35.738 1.00 95.06 253 ARG A CA 1
ATOM 1948 C C . ARG A 1 253 ? -29.988 -2.443 35.901 1.00 95.06 253 ARG A C 1
ATOM 1950 O O . ARG A 1 253 ? -29.425 -1.908 34.956 1.00 95.06 253 ARG A O 1
ATOM 1957 N N . GLU A 1 254 ? -29.376 -2.678 37.058 1.00 93.94 254 GLU A N 1
ATOM 1958 C CA . GLU A 1 254 ? -27.998 -2.261 37.331 1.00 93.94 254 GLU A CA 1
ATOM 1959 C C . GLU A 1 254 ? -26.972 -2.927 36.405 1.00 93.94 254 GLU A C 1
ATOM 1961 O O . GLU A 1 254 ? -25.982 -2.303 36.028 1.00 93.94 254 GLU A O 1
ATOM 1966 N N . ASN A 1 255 ? -27.195 -4.185 36.017 1.00 94.50 255 ASN A N 1
ATOM 1967 C CA . ASN A 1 255 ? -26.359 -4.847 35.020 1.00 94.50 255 ASN A CA 1
ATOM 1968 C C . ASN A 1 255 ? -26.539 -4.217 33.630 1.00 94.50 255 ASN A C 1
ATOM 1970 O O . ASN A 1 255 ? -25.553 -4.053 32.920 1.00 94.50 255 ASN A O 1
ATOM 1974 N N . TYR A 1 256 ? -27.763 -3.836 33.249 1.00 95.94 256 TYR A N 1
ATOM 1975 C CA . TYR A 1 256 ? -28.016 -3.138 31.982 1.00 95.94 256 TYR A CA 1
ATOM 1976 C C . TYR A 1 256 ? -27.373 -1.748 31.967 1.00 95.94 256 TYR A C 1
ATOM 1978 O O . TYR A 1 256 ? -26.747 -1.388 30.976 1.00 95.94 256 TYR A O 1
ATOM 1986 N N . GLU A 1 257 ? -27.460 -1.002 33.068 1.00 94.12 257 GLU A N 1
ATOM 1987 C CA . GLU A 1 257 ? -26.766 0.280 33.244 1.00 94.12 257 GLU A CA 1
ATOM 1988 C C . GLU A 1 257 ? -25.250 0.124 33.119 1.00 94.12 257 GLU A C 1
ATOM 1990 O O . GLU A 1 257 ? -24.633 0.853 32.352 1.00 94.12 257 GLU A O 1
ATOM 1995 N N . ALA A 1 258 ? -24.658 -0.888 33.762 1.00 93.69 258 ALA A N 1
ATOM 1996 C CA . ALA A 1 258 ? -23.226 -1.159 33.634 1.00 93.69 258 ALA A CA 1
ATOM 1997 C C . ALA A 1 258 ? -22.808 -1.511 32.195 1.00 93.69 258 ALA A C 1
ATOM 1999 O O . ALA A 1 258 ? -21.721 -1.134 31.756 1.00 93.69 258 ALA A O 1
ATOM 2000 N N . TYR A 1 259 ? -23.661 -2.207 31.436 1.00 94.94 259 TYR A N 1
ATOM 2001 C CA . TYR A 1 259 ? -23.411 -2.422 30.012 1.00 94.94 259 TYR A CA 1
ATOM 2002 C C . TYR A 1 259 ? -23.453 -1.103 29.239 1.00 94.94 259 TYR A C 1
ATOM 2004 O O . TYR A 1 259 ? -22.538 -0.845 28.464 1.00 94.94 259 TYR A O 1
ATOM 2012 N N . ILE A 1 260 ? -24.462 -0.255 29.462 1.00 93.62 260 ILE A N 1
ATOM 2013 C CA . ILE A 1 260 ? -24.578 1.065 28.817 1.00 93.62 260 ILE A CA 1
ATOM 2014 C C . ILE A 1 260 ? -23.363 1.945 29.132 1.00 93.62 260 ILE A C 1
ATOM 2016 O O . ILE A 1 260 ? -22.854 2.611 28.235 1.00 93.62 260 ILE A O 1
ATOM 2020 N N . ASP A 1 261 ? -22.878 1.931 30.373 1.00 92.31 261 ASP A N 1
ATOM 2021 C CA . ASP A 1 261 ? -21.679 2.670 30.771 1.00 92.31 261 ASP A CA 1
ATOM 2022 C C . ASP A 1 261 ? -20.458 2.219 29.960 1.00 92.31 261 ASP A C 1
ATOM 2024 O O . ASP A 1 261 ? -19.708 3.056 29.458 1.00 92.31 261 ASP A O 1
ATOM 2028 N N . ALA A 1 262 ? -20.302 0.908 29.746 1.00 92.81 262 ALA A N 1
ATOM 2029 C CA . ALA A 1 262 ? -19.265 0.370 28.870 1.00 92.81 262 ALA A CA 1
ATOM 2030 C C . ALA A 1 262 ? -19.470 0.795 27.401 1.00 92.81 262 ALA A C 1
ATOM 2032 O O . ALA A 1 262 ? -18.536 1.263 26.761 1.00 92.81 262 ALA A O 1
ATOM 2033 N N . PHE A 1 263 ? -20.696 0.726 26.873 1.00 93.25 263 PHE A N 1
ATOM 2034 C CA . PHE A 1 263 ? -21.018 1.188 25.514 1.00 93.25 263 PHE A CA 1
ATOM 2035 C C . PHE A 1 263 ? -20.735 2.682 25.291 1.00 93.25 263 PHE A C 1
ATOM 2037 O O . PHE A 1 263 ? -20.361 3.080 24.187 1.00 93.25 263 PHE A O 1
ATOM 2044 N N . ASN A 1 264 ? -20.928 3.517 26.313 1.00 89.06 264 ASN A N 1
ATOM 2045 C CA . ASN A 1 264 ? -20.654 4.951 26.245 1.00 89.06 264 ASN A CA 1
ATOM 2046 C C . ASN A 1 264 ? -19.163 5.269 26.375 1.00 89.06 264 ASN A C 1
ATOM 2048 O O . ASN A 1 264 ? -18.711 6.241 25.762 1.00 89.06 264 ASN A O 1
ATOM 2052 N N . GLY A 1 265 ? -18.443 4.465 27.166 1.00 83.00 265 GLY A N 1
ATOM 2053 C CA . GLY A 1 265 ? -17.050 4.667 27.549 1.00 83.00 265 GLY A CA 1
ATOM 2054 C C . GLY A 1 265 ? -16.789 6.008 28.240 1.00 83.00 265 GLY A C 1
ATOM 2055 O O . GLY A 1 265 ? -17.687 6.818 28.479 1.00 83.00 265 GLY A O 1
ATOM 2056 N N . SER A 1 266 ? -15.525 6.258 28.577 1.00 68.00 266 SER A N 1
ATOM 2057 C CA . SER A 1 266 ? -15.051 7.545 29.120 1.00 68.00 266 SER A CA 1
ATOM 2058 C C . SER A 1 266 ? -14.260 8.379 28.101 1.00 68.00 266 SER A C 1
ATOM 2060 O O . SER A 1 266 ? -13.776 9.460 28.441 1.00 68.00 266 SER A O 1
ATOM 2062 N N . GLY A 1 267 ? -14.114 7.860 26.878 1.00 60.28 267 GLY A N 1
ATOM 2063 C CA . GLY A 1 267 ? -13.208 8.352 25.842 1.00 60.28 267 GLY A CA 1
ATOM 2064 C C . GLY A 1 267 ? -13.745 9.482 24.961 1.00 60.28 267 GLY A C 1
ATOM 2065 O O . GLY A 1 267 ? -14.809 10.064 25.195 1.00 60.28 267 GLY A O 1
ATOM 2066 N N . ASP A 1 268 ? -12.954 9.798 23.935 1.00 64.44 268 ASP A N 1
ATOM 2067 C CA . ASP A 1 268 ? -13.222 10.852 22.958 1.00 64.44 268 ASP A CA 1
ATOM 2068 C C . ASP A 1 268 ? -14.518 10.582 22.160 1.00 64.44 268 ASP A C 1
ATOM 2070 O O . ASP A 1 268 ? -14.877 9.442 21.856 1.00 64.44 268 ASP A O 1
ATOM 2074 N N . LYS A 1 269 ? -15.252 11.649 21.822 1.00 78.88 269 LYS A N 1
ATOM 2075 C CA . LYS A 1 269 ? -16.533 11.577 21.089 1.00 78.88 269 LYS A CA 1
ATOM 2076 C C . LYS A 1 269 ? -16.373 11.777 19.582 1.00 78.88 269 LYS A C 1
ATOM 2078 O O . LYS A 1 269 ? -17.357 12.015 18.886 1.00 78.88 269 LYS A O 1
ATOM 2083 N N . THR A 1 270 ? -15.147 11.692 19.086 1.00 84.94 270 THR A N 1
ATOM 2084 C CA . THR A 1 270 ? -14.822 11.752 17.660 1.00 84.94 270 THR A CA 1
ATOM 2085 C C . THR A 1 270 ? -15.379 10.526 16.918 1.00 84.94 270 THR A C 1
ATOM 2087 O O . THR A 1 270 ? -15.389 9.423 17.458 1.00 84.94 270 THR A O 1
ATOM 2090 N N . GLY A 1 271 ? -15.832 10.699 15.672 1.00 86.88 271 GLY A N 1
ATOM 2091 C CA . GLY A 1 271 ? -16.454 9.644 14.854 1.00 86.88 271 GLY A CA 1
ATOM 2092 C C . GLY A 1 271 ? -17.987 9.666 14.874 1.00 86.88 271 GLY A C 1
ATOM 2093 O O . GLY A 1 271 ? -18.599 10.488 15.553 1.00 86.88 271 GLY A O 1
ATOM 2094 N N . GLU A 1 272 ? -18.609 8.771 14.105 1.00 91.19 272 GLU A N 1
ATOM 2095 C CA . GLU A 1 272 ? -20.072 8.679 13.979 1.00 91.19 272 GLU A CA 1
ATOM 2096 C C . GLU A 1 272 ? -20.673 7.548 14.833 1.00 91.19 272 GLU A C 1
ATOM 2098 O O . GLU A 1 272 ? -20.083 6.479 14.984 1.00 91.19 272 GLU A O 1
ATOM 2103 N N . GLY A 1 273 ? -21.882 7.773 15.355 1.00 92.25 273 GLY A N 1
ATOM 2104 C CA . GLY A 1 273 ? -22.658 6.800 16.132 1.00 92.25 273 GLY A CA 1
ATOM 2105 C C . GLY A 1 273 ? -22.667 7.054 17.643 1.00 92.25 273 GLY A C 1
ATOM 2106 O O . GLY A 1 273 ? -21.979 7.934 18.172 1.00 92.25 273 GLY A O 1
ATOM 2107 N N . GLU A 1 274 ? -23.494 6.285 18.344 1.00 91.88 274 GLU A N 1
ATOM 2108 C CA . GLU A 1 274 ? -23.849 6.540 19.745 1.00 91.88 274 GLU A CA 1
ATOM 2109 C C . GLU A 1 274 ? -22.869 5.889 20.733 1.00 91.88 274 GLU A C 1
ATOM 2111 O O . GLU A 1 274 ? -22.617 6.427 21.817 1.00 91.88 274 GLU A O 1
ATOM 2116 N N . THR A 1 275 ? -22.252 4.770 20.356 1.00 94.88 275 THR A N 1
ATOM 2117 C CA . THR A 1 275 ? -21.343 3.993 21.213 1.00 94.88 275 THR A CA 1
ATOM 2118 C C . THR A 1 275 ? -19.865 4.256 20.909 1.00 94.88 275 THR A C 1
ATOM 2120 O O . THR A 1 275 ? -19.505 4.765 19.848 1.00 94.88 275 THR A O 1
ATOM 2123 N N . VAL A 1 276 ? -18.963 3.913 21.838 1.00 94.94 276 VAL A N 1
ATOM 2124 C CA . VAL A 1 276 ? -17.509 3.965 21.568 1.00 94.94 276 VAL A CA 1
ATOM 2125 C C . VAL A 1 276 ? -17.116 3.072 20.397 1.00 94.94 276 VAL A C 1
ATOM 2127 O O . VAL A 1 276 ? -16.272 3.454 19.593 1.00 94.94 276 VAL A O 1
ATOM 2130 N N . TYR A 1 277 ? -17.768 1.918 20.248 1.00 94.81 277 TYR A N 1
ATOM 2131 C CA . TYR A 1 277 ? -17.459 0.968 19.184 1.00 94.81 277 TYR A CA 1
ATOM 2132 C C . TYR A 1 277 ? -17.907 1.471 17.814 1.00 94.81 277 TYR A C 1
ATOM 2134 O O . TYR A 1 277 ? -17.145 1.367 16.856 1.00 94.81 277 TYR A O 1
ATOM 2142 N N . SER A 1 278 ? -19.118 2.031 17.702 1.00 95.81 278 SER A N 1
ATOM 2143 C CA . SER A 1 278 ? -19.607 2.597 16.438 1.00 95.81 278 SER A CA 1
ATOM 2144 C C . SER A 1 278 ? -18.721 3.755 15.979 1.00 95.81 278 SER A C 1
ATOM 2146 O O . SER A 1 278 ? -18.317 3.797 14.816 1.00 95.81 278 SER A O 1
ATOM 2148 N N . ARG A 1 279 ? -18.324 4.627 16.917 1.00 95.69 279 ARG A N 1
ATOM 2149 C CA . ARG A 1 279 ? -17.399 5.735 16.662 1.00 95.69 279 ARG A CA 1
ATOM 2150 C C . ARG A 1 279 ? -16.031 5.238 16.214 1.00 95.69 279 ARG A C 1
ATOM 2152 O O . ARG A 1 279 ? -15.512 5.730 15.212 1.00 95.69 279 ARG A O 1
ATOM 2159 N N . ALA A 1 280 ? -15.474 4.240 16.899 1.00 95.69 280 ALA A N 1
ATOM 2160 C CA . ALA A 1 280 ? -14.198 3.636 16.528 1.00 95.69 280 ALA A CA 1
ATOM 2161 C C . ALA A 1 280 ? -14.251 2.983 15.136 1.00 95.69 280 ALA A C 1
ATOM 2163 O O . ALA A 1 280 ? -13.334 3.165 14.339 1.00 95.69 280 ALA A O 1
ATOM 2164 N N . LEU A 1 281 ? -15.339 2.283 14.796 1.00 97.00 281 LEU A N 1
ATOM 2165 C CA . LEU A 1 281 ? -15.528 1.674 13.473 1.00 97.00 281 LEU A CA 1
ATOM 2166 C C . LEU A 1 281 ? -15.696 2.719 12.366 1.00 97.00 281 LEU A C 1
ATOM 2168 O O . LEU A 1 281 ? -15.130 2.557 11.286 1.00 97.00 281 LEU A O 1
ATOM 2172 N N . SER A 1 282 ? -16.428 3.803 12.630 1.00 96.88 282 SER A N 1
ATOM 2173 C CA . SER A 1 282 ? -16.554 4.935 11.705 1.00 96.88 282 SER A CA 1
ATOM 2174 C C . SER A 1 282 ? -15.187 5.572 11.418 1.00 96.88 282 SER A C 1
ATOM 2176 O O . SER A 1 282 ? -14.826 5.788 10.259 1.00 96.88 282 SER A O 1
ATOM 2178 N N . GLN A 1 283 ? -14.370 5.777 12.456 1.00 96.94 283 GLN A N 1
ATOM 2179 C CA . GLN A 1 283 ? -13.001 6.270 12.299 1.00 96.94 283 GLN A CA 1
ATOM 2180 C C . GLN A 1 283 ? -12.100 5.273 11.559 1.00 96.94 283 GLN A C 1
ATOM 2182 O O . GLN A 1 283 ? -11.330 5.680 10.692 1.00 96.94 283 GLN A O 1
ATOM 2187 N N . ALA A 1 284 ? -12.220 3.972 11.839 1.00 97.12 284 ALA A N 1
ATOM 2188 C CA . ALA A 1 284 ? -11.459 2.935 11.147 1.00 97.12 284 ALA A CA 1
ATOM 2189 C C . ALA A 1 284 ? -11.791 2.901 9.646 1.00 97.12 284 ALA A C 1
ATOM 2191 O O . ALA A 1 284 ? -10.881 2.859 8.819 1.00 97.12 284 ALA A O 1
ATOM 2192 N N . LYS A 1 285 ? -13.075 3.017 9.280 1.00 97.44 285 LYS A N 1
ATOM 2193 C CA . LYS A 1 285 ? -13.507 3.171 7.883 1.00 97.44 285 LYS A CA 1
ATOM 2194 C C . LYS A 1 285 ? -12.845 4.384 7.228 1.00 97.44 285 LYS A C 1
ATOM 2196 O O . LYS A 1 285 ? -12.253 4.251 6.158 1.00 97.44 285 LYS A O 1
ATOM 2201 N N . ALA A 1 286 ? -12.918 5.549 7.872 1.00 97.56 286 ALA A N 1
ATOM 2202 C CA . ALA A 1 286 ? -12.307 6.771 7.356 1.00 97.56 286 ALA A CA 1
ATOM 2203 C C . ALA A 1 286 ? -10.781 6.631 7.199 1.00 97.56 286 ALA A C 1
ATOM 2205 O O . ALA A 1 286 ? -10.215 7.115 6.220 1.00 97.56 286 ALA A O 1
ATOM 2206 N N . ALA A 1 287 ? -10.117 5.928 8.121 1.00 98.00 287 ALA A N 1
ATOM 2207 C CA . ALA A 1 287 ? -8.686 5.650 8.049 1.00 98.00 287 ALA A CA 1
ATOM 2208 C C . ALA A 1 287 ? -8.326 4.748 6.857 1.00 98.00 287 ALA A C 1
ATOM 2210 O O . ALA A 1 287 ? -7.356 5.037 6.160 1.00 98.00 287 ALA A O 1
ATOM 2211 N N . VAL A 1 288 ? -9.124 3.713 6.568 1.00 98.44 288 VAL A N 1
ATOM 2212 C CA . VAL A 1 288 ? -8.926 2.862 5.380 1.00 98.44 288 VAL A CA 1
ATOM 2213 C C . VAL A 1 288 ? -9.149 3.651 4.087 1.00 98.44 288 VAL A C 1
ATOM 2215 O O . VAL A 1 288 ? -8.335 3.552 3.172 1.00 98.44 288 VAL A O 1
ATOM 2218 N N . GLN A 1 289 ? -10.189 4.490 4.012 1.00 98.19 289 GLN A N 1
ATOM 2219 C CA . GLN A 1 289 ? -10.414 5.353 2.841 1.00 98.19 289 GLN A CA 1
ATOM 2220 C C . GLN A 1 289 ? -9.264 6.346 2.638 1.00 98.19 289 GLN A C 1
ATOM 2222 O O . GLN A 1 289 ? -8.804 6.542 1.514 1.00 98.19 289 GLN A O 1
ATOM 2227 N N . LYS A 1 290 ? -8.750 6.933 3.724 1.00 98.38 290 LYS A N 1
ATOM 2228 C CA . LYS A 1 290 ? -7.581 7.815 3.675 1.00 98.38 290 LYS A CA 1
ATOM 2229 C C . LYS A 1 290 ? -6.327 7.072 3.209 1.00 98.38 290 LYS A C 1
ATOM 2231 O O . LYS A 1 290 ? -5.598 7.600 2.376 1.00 98.38 290 LYS A O 1
ATOM 2236 N N . ALA A 1 291 ? -6.093 5.853 3.694 1.00 98.69 291 ALA A N 1
ATOM 2237 C CA . ALA A 1 291 ? -4.983 5.022 3.236 1.00 98.69 291 ALA A CA 1
ATOM 2238 C C . ALA A 1 291 ? -5.088 4.731 1.729 1.00 98.69 291 ALA A C 1
ATOM 2240 O O . ALA A 1 291 ? -4.108 4.901 1.007 1.00 98.69 291 ALA A O 1
ATOM 2241 N N . ALA A 1 292 ? -6.282 4.380 1.236 1.00 98.75 292 ALA A N 1
ATOM 2242 C CA . ALA A 1 292 ? -6.520 4.178 -0.193 1.00 98.75 292 ALA A CA 1
ATOM 2243 C C . ALA A 1 292 ? -6.215 5.444 -1.010 1.00 98.75 292 ALA A C 1
ATOM 2245 O O . ALA A 1 292 ? -5.535 5.370 -2.032 1.00 98.75 292 ALA A O 1
ATOM 2246 N N . GLN A 1 293 ? -6.647 6.611 -0.524 1.00 98.50 293 GLN A N 1
ATOM 2247 C CA . GLN A 1 293 ? -6.347 7.899 -1.147 1.00 98.50 293 GLN A CA 1
ATOM 2248 C C . GLN A 1 293 ? -4.836 8.177 -1.208 1.00 98.50 293 GLN A C 1
ATOM 2250 O O . GLN A 1 293 ? -4.329 8.523 -2.269 1.00 98.50 293 GLN A O 1
ATOM 2255 N N . GLN A 1 294 ? -4.102 7.994 -0.108 1.00 98.62 294 GLN A N 1
ATOM 2256 C CA . GLN A 1 294 ? -2.653 8.240 -0.069 1.00 98.62 294 GLN A CA 1
ATOM 2257 C C . GLN A 1 294 ? -1.881 7.303 -1.012 1.00 98.62 294 GLN A C 1
ATOM 2259 O O . GLN A 1 294 ? -0.915 7.715 -1.650 1.00 98.62 294 GLN A O 1
ATOM 2264 N N . LEU A 1 295 ? -2.323 6.048 -1.140 1.00 98.81 295 LEU A N 1
ATOM 2265 C CA . LEU A 1 295 ? -1.753 5.098 -2.099 1.00 98.81 295 LEU A CA 1
ATOM 2266 C C . LEU A 1 295 ? -2.066 5.487 -3.552 1.00 98.81 295 LEU A C 1
ATOM 2268 O O . LEU A 1 295 ? -1.205 5.342 -4.417 1.00 98.81 295 LEU A O 1
ATOM 2272 N N . LEU A 1 296 ? -3.263 6.015 -3.828 1.00 98.62 296 LEU A N 1
ATOM 2273 C CA . LEU A 1 296 ? -3.615 6.563 -5.143 1.00 98.62 296 LEU A CA 1
ATOM 2274 C C . LEU A 1 296 ? -2.792 7.807 -5.491 1.00 98.62 296 LEU A C 1
ATOM 2276 O O . LEU A 1 296 ? -2.388 7.954 -6.641 1.00 98.62 296 LEU A O 1
ATOM 2280 N N . GLU A 1 297 ? -2.523 8.678 -4.518 1.00 98.06 297 GLU A N 1
ATOM 2281 C CA . GLU A 1 297 ? -1.658 9.851 -4.687 1.00 98.06 297 GLU A CA 1
ATOM 2282 C C . GLU A 1 297 ? -0.220 9.430 -5.029 1.00 98.06 297 GLU A C 1
ATOM 2284 O O . GLU A 1 297 ? 0.347 9.933 -5.999 1.00 98.06 297 GLU A O 1
ATOM 2289 N N . ALA A 1 298 ? 0.337 8.445 -4.314 1.00 98.56 298 ALA A N 1
ATOM 2290 C CA . ALA A 1 298 ? 1.656 7.881 -4.609 1.00 98.56 298 ALA A CA 1
ATOM 2291 C C . ALA A 1 298 ? 1.713 7.231 -6.005 1.00 98.56 298 ALA A C 1
ATOM 2293 O O . ALA A 1 298 ? 2.644 7.464 -6.779 1.00 98.56 298 ALA A O 1
ATOM 2294 N N . TRP A 1 299 ? 0.678 6.463 -6.366 1.00 98.50 299 TRP A N 1
ATOM 2295 C CA . TRP A 1 299 ? 0.542 5.903 -7.710 1.00 98.50 299 TRP A CA 1
ATOM 2296 C C . TRP A 1 299 ? 0.486 6.992 -8.783 1.00 98.50 299 TRP A C 1
ATOM 2298 O O . TRP A 1 299 ? 1.135 6.872 -9.819 1.00 98.50 299 TRP A O 1
ATOM 2308 N N . GLN A 1 300 ? -0.266 8.064 -8.543 1.00 97.06 300 GLN A N 1
ATOM 2309 C CA . GLN A 1 300 ? -0.398 9.160 -9.493 1.00 97.06 300 GLN A CA 1
ATOM 2310 C C . GLN A 1 300 ? 0.929 9.905 -9.673 1.00 97.06 300 GLN A C 1
ATOM 2312 O O . GLN A 1 300 ? 1.294 10.222 -10.804 1.00 97.06 300 GLN A O 1
ATOM 2317 N N . GLU A 1 301 ? 1.667 10.152 -8.589 1.00 97.06 301 GLU A N 1
ATOM 2318 C CA . GLU A 1 301 ? 3.003 10.750 -8.657 1.00 97.06 301 GLU A CA 1
ATOM 2319 C C . GLU A 1 301 ? 3.955 9.877 -9.484 1.00 97.06 301 GLU A C 1
ATOM 2321 O O . GLU A 1 301 ? 4.669 10.383 -10.353 1.00 97.06 301 GLU A O 1
ATOM 2326 N N . TRP A 1 302 ? 3.912 8.558 -9.283 1.00 97.50 302 TRP A N 1
ATOM 2327 C CA . TRP A 1 302 ? 4.665 7.624 -10.111 1.00 97.50 302 TRP A CA 1
ATOM 2328 C C . TRP A 1 302 ? 4.242 7.680 -11.581 1.00 97.50 302 TRP A C 1
ATOM 2330 O O . TRP A 1 302 ? 5.108 7.786 -12.448 1.00 97.50 302 TRP A O 1
ATOM 2340 N N . ALA A 1 303 ? 2.936 7.665 -11.867 1.00 95.50 303 ALA A N 1
ATOM 2341 C CA . ALA A 1 303 ? 2.386 7.711 -13.221 1.00 95.50 303 ALA A CA 1
ATOM 2342 C C . ALA A 1 303 ? 2.775 8.987 -13.982 1.00 95.50 303 ALA A C 1
ATOM 2344 O O . ALA A 1 303 ? 3.001 8.964 -15.192 1.00 95.50 303 ALA A O 1
ATOM 2345 N N . GLN A 1 304 ? 2.901 10.104 -13.270 1.00 93.62 304 GLN A N 1
ATOM 2346 C CA . GLN A 1 304 ? 3.347 11.382 -13.823 1.00 93.62 304 GLN A CA 1
ATOM 2347 C C . GLN A 1 304 ? 4.878 11.512 -13.882 1.00 93.62 304 GLN A C 1
ATOM 2349 O O . GLN A 1 304 ? 5.397 12.490 -14.425 1.00 93.62 304 GLN A O 1
ATOM 2354 N N . SER A 1 305 ? 5.616 10.544 -13.334 1.00 94.19 305 SER A N 1
ATOM 2355 C CA . SER A 1 305 ? 7.074 10.553 -13.335 1.00 94.19 305 SER A CA 1
ATOM 2356 C C . SER A 1 305 ? 7.661 10.098 -14.683 1.00 94.19 305 SER A C 1
ATOM 2358 O O . SER A 1 305 ? 7.022 9.359 -15.438 1.00 94.19 305 SER A O 1
ATOM 2360 N N . PRO A 1 306 ? 8.937 10.428 -14.960 1.00 92.12 306 PRO A N 1
ATOM 2361 C CA . PRO A 1 306 ? 9.674 9.898 -16.112 1.00 92.12 306 PRO A CA 1
ATOM 2362 C C . PRO A 1 306 ? 9.855 8.368 -16.119 1.00 92.12 306 PRO A C 1
ATOM 2364 O O . PRO A 1 306 ? 10.355 7.820 -17.097 1.00 92.12 306 PRO A O 1
ATOM 2367 N N . TYR A 1 307 ? 9.484 7.676 -15.037 1.00 95.19 307 TYR A N 1
ATOM 2368 C CA . TYR A 1 307 ? 9.790 6.264 -14.804 1.00 95.19 307 TYR A CA 1
ATOM 2369 C C . TYR A 1 307 ? 8.563 5.350 -14.830 1.00 95.19 307 TYR A C 1
ATOM 2371 O O . TYR A 1 307 ? 8.696 4.167 -14.533 1.00 95.19 307 TYR A O 1
ATOM 2379 N N . TYR A 1 308 ? 7.374 5.873 -15.142 1.00 93.94 308 TYR A N 1
ATOM 2380 C CA . TYR A 1 308 ? 6.155 5.063 -15.199 1.00 93.94 308 TYR A CA 1
ATOM 2381 C C . TYR A 1 308 ? 6.238 3.986 -16.290 1.00 93.94 308 TYR A C 1
ATOM 2383 O O . TYR A 1 308 ? 6.091 2.799 -16.011 1.00 93.94 308 TYR A O 1
ATOM 2391 N N . GLU A 1 309 ? 6.545 4.403 -17.520 1.00 90.06 309 GLU A N 1
ATOM 2392 C CA . GLU A 1 309 ? 6.686 3.530 -18.690 1.00 90.06 309 GLU A CA 1
ATOM 2393 C C . GLU A 1 309 ? 8.089 2.898 -18.748 1.00 90.06 309 GLU A C 1
ATOM 2395 O O . GLU A 1 309 ? 9.067 3.628 -18.948 1.00 90.06 309 GLU A O 1
ATOM 2400 N N . PRO A 1 310 ? 8.240 1.563 -18.653 1.00 92.88 310 PRO A N 1
ATOM 2401 C CA . PRO A 1 310 ? 9.558 0.920 -18.706 1.00 92.88 31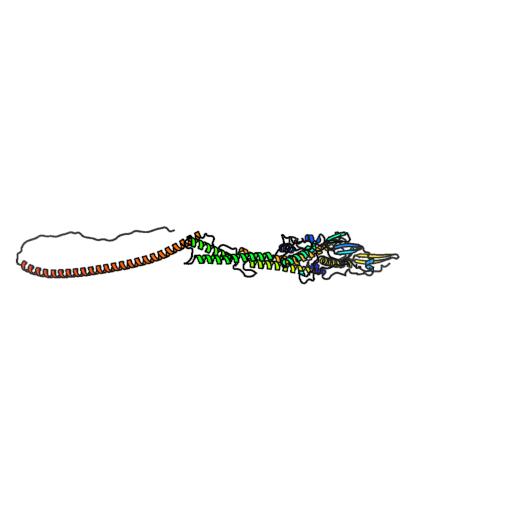0 PRO A CA 1
ATOM 2402 C C . PRO A 1 310 ? 10.320 1.186 -20.011 1.00 92.88 310 PRO A C 1
ATOM 2404 O O . PRO A 1 310 ? 11.535 1.364 -19.999 1.00 92.88 310 PRO A O 1
ATOM 2407 N N . ILE A 1 311 ? 9.613 1.273 -21.140 1.00 88.69 311 ILE A N 1
ATOM 2408 C CA . ILE A 1 311 ? 10.211 1.577 -22.449 1.00 88.69 311 ILE A CA 1
ATOM 2409 C C . ILE A 1 311 ? 10.806 2.993 -22.520 1.00 88.69 311 ILE A C 1
ATOM 2411 O O . ILE A 1 311 ? 11.766 3.230 -23.248 1.00 88.69 311 ILE A O 1
ATOM 2415 N N . ARG A 1 312 ? 10.301 3.939 -21.716 1.00 88.62 312 ARG A N 1
ATOM 2416 C CA . ARG A 1 312 ? 10.900 5.274 -21.585 1.00 88.62 312 ARG A CA 1
ATOM 2417 C C . ARG A 1 312 ? 12.243 5.189 -20.868 1.00 88.62 312 ARG A C 1
ATOM 2419 O O . ARG A 1 312 ? 13.211 5.810 -21.294 1.00 88.62 312 ARG A O 1
ATOM 2426 N N . VAL A 1 313 ? 12.305 4.371 -19.816 1.00 93.75 313 VAL A N 1
ATOM 2427 C CA . VAL A 1 313 ? 13.542 4.096 -19.077 1.00 93.75 313 VAL A CA 1
ATOM 2428 C C . VAL A 1 313 ? 14.570 3.410 -19.977 1.00 93.75 313 VAL A C 1
ATOM 2430 O O . VAL A 1 313 ? 15.739 3.784 -19.941 1.00 93.75 313 VAL A O 1
ATOM 2433 N N . LEU A 1 314 ? 14.146 2.475 -20.836 1.00 92.62 314 LEU A N 1
ATOM 2434 C CA . LEU A 1 314 ? 15.018 1.888 -21.858 1.00 92.62 314 LEU A CA 1
ATOM 2435 C C . LEU A 1 314 ? 15.622 2.961 -22.773 1.00 92.62 314 LEU A C 1
ATOM 2437 O O . LEU A 1 314 ? 16.833 2.949 -22.987 1.00 92.62 314 LEU A O 1
ATOM 2441 N N . GLY A 1 315 ? 14.807 3.907 -23.249 1.00 88.44 315 GLY A N 1
ATOM 2442 C CA . GLY A 1 315 ? 15.285 5.058 -24.019 1.00 88.44 315 GLY A CA 1
ATOM 2443 C C . GLY A 1 315 ? 16.397 5.823 -23.297 1.00 88.44 315 GLY A C 1
ATOM 2444 O O . GLY A 1 315 ? 17.439 6.089 -23.886 1.00 88.44 315 GLY A O 1
ATOM 2445 N N . TYR A 1 316 ? 16.254 6.074 -21.991 1.00 90.94 316 TYR A N 1
ATOM 2446 C CA . TYR A 1 316 ? 17.290 6.761 -21.210 1.00 90.94 316 TYR A CA 1
ATOM 2447 C C . TYR A 1 316 ? 18.617 5.995 -21.144 1.00 90.94 316 TYR A C 1
ATOM 2449 O O . TYR A 1 316 ? 19.691 6.593 -21.243 1.00 90.94 316 TYR A O 1
ATOM 2457 N N . VAL A 1 317 ? 18.557 4.669 -20.998 1.00 93.75 317 VAL A N 1
ATOM 2458 C CA . VAL A 1 317 ? 19.758 3.822 -20.975 1.00 93.75 317 VAL A CA 1
ATOM 2459 C C . VAL A 1 317 ? 20.420 3.775 -22.358 1.00 93.75 317 VAL A C 1
ATOM 2461 O O . VAL A 1 317 ? 21.650 3.822 -22.454 1.00 93.75 317 VAL A O 1
ATOM 2464 N N . LEU A 1 318 ? 19.627 3.716 -23.431 1.00 91.06 318 LEU A N 1
ATOM 2465 C CA . LEU A 1 318 ? 20.120 3.738 -24.810 1.00 91.06 318 LEU A CA 1
ATOM 2466 C C . LEU A 1 318 ? 20.742 5.085 -25.188 1.00 91.06 318 LEU A C 1
ATOM 2468 O O . LEU A 1 318 ? 21.777 5.101 -25.852 1.00 91.06 318 LEU A O 1
ATOM 2472 N N . ASP A 1 319 ? 20.187 6.191 -24.702 1.00 88.00 319 ASP A N 1
ATOM 2473 C CA . ASP A 1 319 ? 20.751 7.534 -24.842 1.00 88.00 319 ASP A CA 1
ATOM 2474 C C . ASP A 1 319 ? 22.138 7.637 -24.198 1.00 88.00 319 ASP A C 1
ATOM 2476 O O . ASP A 1 319 ? 23.080 8.179 -24.785 1.00 88.00 319 ASP A O 1
ATOM 2480 N N . GLU A 1 320 ? 22.300 7.104 -22.983 1.00 89.69 320 GLU A N 1
ATOM 2481 C CA . GLU A 1 320 ? 23.603 7.086 -22.316 1.00 89.69 320 GLU A CA 1
ATOM 2482 C C . GLU A 1 320 ? 24.601 6.171 -23.044 1.00 89.69 320 GLU A C 1
ATOM 2484 O O . GLU A 1 320 ? 25.762 6.550 -23.237 1.00 89.69 320 GLU A O 1
ATOM 2489 N N . LEU A 1 321 ? 24.148 5.004 -23.515 1.00 92.00 321 LEU A N 1
ATOM 2490 C CA . LEU A 1 321 ? 24.972 4.104 -24.319 1.00 92.00 321 LEU A CA 1
ATOM 2491 C C . LEU A 1 321 ? 25.411 4.767 -25.628 1.00 92.00 321 LEU A C 1
ATOM 2493 O O . LEU A 1 321 ? 26.594 4.716 -25.959 1.00 92.00 321 LEU A O 1
ATOM 2497 N N . ALA A 1 322 ? 24.503 5.426 -26.346 1.00 88.62 322 ALA A N 1
ATOM 2498 C CA . ALA A 1 322 ? 24.802 6.118 -27.595 1.00 88.62 322 ALA A CA 1
ATOM 2499 C C . ALA A 1 322 ? 25.855 7.216 -27.388 1.00 88.62 322 ALA A C 1
ATOM 2501 O O . ALA A 1 322 ? 26.830 7.273 -28.139 1.00 88.62 322 ALA A O 1
ATOM 2502 N N . ARG A 1 323 ? 25.746 8.017 -26.314 1.00 87.81 323 ARG A N 1
ATOM 2503 C CA . ARG A 1 323 ? 26.791 8.995 -25.948 1.00 87.81 323 ARG A CA 1
ATOM 2504 C C . ARG A 1 323 ? 28.132 8.329 -25.671 1.00 87.81 323 ARG A C 1
ATOM 2506 O O . ARG A 1 323 ? 29.173 8.822 -26.106 1.00 87.81 323 ARG A O 1
ATOM 2513 N N . TRP A 1 324 ? 28.133 7.205 -24.958 1.00 92.44 324 TRP A N 1
ATOM 2514 C CA . TRP A 1 324 ? 29.369 6.478 -24.696 1.00 92.44 324 TRP A CA 1
ATOM 2515 C C . TRP A 1 324 ? 29.999 5.934 -25.986 1.00 92.44 324 TRP A C 1
ATOM 2517 O O . TRP A 1 324 ? 31.214 6.061 -26.166 1.00 92.44 324 TRP A O 1
ATOM 2527 N N . VAL A 1 325 ? 29.192 5.358 -26.883 1.00 91.50 325 VAL A N 1
ATOM 2528 C CA . VAL A 1 325 ? 29.625 4.827 -28.186 1.00 91.50 325 VAL A CA 1
ATOM 2529 C C . VAL A 1 325 ? 30.197 5.947 -29.050 1.00 91.50 325 VAL A C 1
ATOM 2531 O O . VAL A 1 325 ? 31.286 5.800 -29.605 1.00 91.50 325 VAL A O 1
ATOM 2534 N N . GLU A 1 326 ? 29.532 7.096 -29.102 1.00 86.88 326 GLU A N 1
ATOM 2535 C CA . GLU A 1 326 ? 30.020 8.268 -29.825 1.00 86.88 326 GLU A CA 1
ATOM 2536 C C . GLU A 1 326 ? 31.431 8.664 -29.353 1.00 86.88 326 GLU A C 1
ATOM 2538 O O . GLU A 1 326 ? 32.363 8.768 -30.155 1.00 86.88 326 GLU A O 1
ATOM 2543 N N . GLU A 1 327 ? 31.626 8.811 -28.040 1.00 90.69 327 GLU A N 1
ATOM 2544 C CA . GLU A 1 327 ? 32.887 9.297 -27.466 1.00 90.69 327 GLU A CA 1
ATOM 2545 C C . GLU A 1 327 ? 34.039 8.285 -27.509 1.00 90.69 327 GLU A C 1
ATOM 2547 O O . GLU A 1 327 ? 35.201 8.666 -27.693 1.00 90.69 327 GLU A O 1
ATOM 2552 N N . ASN A 1 328 ? 33.743 6.996 -27.336 1.00 93.25 328 ASN A N 1
ATOM 2553 C CA . ASN A 1 328 ? 34.761 5.959 -27.131 1.00 93.25 328 ASN A CA 1
ATOM 2554 C C . ASN A 1 328 ? 34.973 5.055 -28.352 1.00 93.25 328 ASN A C 1
ATOM 2556 O O . ASN A 1 328 ? 35.993 4.366 -28.436 1.00 93.25 328 ASN A O 1
ATOM 2560 N N . ASN A 1 329 ? 34.053 5.083 -29.317 1.00 93.00 329 ASN A N 1
ATOM 2561 C CA . ASN A 1 329 ? 34.079 4.220 -30.490 1.00 93.00 329 ASN A CA 1
ATOM 2562 C C . ASN A 1 329 ? 34.069 5.030 -31.800 1.00 93.00 329 ASN A C 1
ATOM 2564 O O . ASN A 1 329 ? 35.057 5.003 -32.543 1.00 93.00 329 ASN A O 1
ATOM 2568 N N . VAL A 1 330 ? 33.016 5.813 -32.058 1.00 88.31 330 VAL A N 1
ATOM 2569 C CA . VAL A 1 330 ? 32.826 6.522 -33.340 1.00 88.31 330 VAL A CA 1
ATOM 2570 C C . VAL A 1 330 ? 33.857 7.638 -33.519 1.00 88.31 330 VAL A C 1
ATOM 2572 O O . VAL A 1 330 ? 34.660 7.587 -34.454 1.00 88.31 330 VAL A O 1
ATOM 2575 N N . LYS A 1 331 ? 33.957 8.589 -32.575 1.00 87.44 331 LYS A N 1
ATOM 2576 C CA . LYS A 1 331 ? 34.963 9.676 -32.617 1.00 87.44 331 LYS A CA 1
ATOM 2577 C C . LYS A 1 331 ? 36.405 9.150 -32.582 1.00 87.44 331 LYS A C 1
ATOM 2579 O O . LYS A 1 331 ? 37.340 9.812 -33.055 1.00 87.44 331 LYS A O 1
ATOM 2584 N N . LYS A 1 332 ? 36.603 7.937 -32.052 1.00 91.88 332 LYS A N 1
ATOM 2585 C CA . LYS A 1 332 ? 37.890 7.222 -32.009 1.00 91.88 332 LYS A CA 1
ATOM 2586 C C . LYS A 1 332 ? 38.175 6.404 -33.266 1.00 91.88 332 LYS A C 1
ATOM 2588 O O . LYS A 1 332 ? 39.166 5.682 -33.303 1.00 91.88 332 LYS A O 1
ATOM 2593 N N . THR A 1 333 ? 37.391 6.572 -34.323 1.00 89.62 333 THR A N 1
ATOM 2594 C CA . THR A 1 333 ? 37.627 5.953 -35.627 1.00 89.62 333 THR A CA 1
ATOM 2595 C C . THR A 1 333 ? 37.874 7.034 -36.681 1.00 89.62 333 THR A C 1
ATOM 2597 O O . THR A 1 333 ? 37.392 8.163 -36.590 1.00 89.62 333 THR A O 1
ATOM 2600 N N . GLY A 1 334 ? 38.758 6.757 -37.636 1.00 87.25 334 GLY A N 1
ATOM 2601 C CA . GLY A 1 334 ? 38.986 7.581 -38.820 1.00 87.25 334 GLY A CA 1
ATOM 2602 C C . GLY A 1 334 ? 38.477 6.862 -40.061 1.00 87.25 334 GLY A C 1
ATOM 2603 O O . GLY A 1 334 ? 38.723 5.665 -40.219 1.00 87.25 334 GLY A O 1
ATOM 2604 N N . LEU A 1 335 ? 37.797 7.591 -40.943 1.00 86.31 335 LEU A N 1
ATOM 2605 C CA . LEU A 1 335 ? 37.309 7.083 -42.224 1.00 86.31 335 LEU A CA 1
ATOM 2606 C C . LEU A 1 335 ? 38.232 7.556 -43.345 1.00 86.31 335 LEU A C 1
ATOM 2608 O O . LEU A 1 335 ? 38.637 8.718 -43.370 1.00 86.31 335 LEU A O 1
ATOM 2612 N N . TYR A 1 336 ? 38.579 6.653 -44.257 1.00 84.25 336 TYR A N 1
ATOM 2613 C CA . TYR A 1 336 ? 39.569 6.893 -45.299 1.00 84.25 336 TYR A CA 1
ATOM 2614 C C . TYR A 1 336 ? 39.093 6.365 -46.648 1.00 84.25 336 TYR A C 1
ATOM 2616 O O . TYR A 1 336 ? 38.321 5.411 -46.742 1.00 84.25 336 TYR A O 1
ATOM 2624 N N . MET A 1 337 ? 39.638 6.958 -47.706 1.00 84.56 337 MET A N 1
ATOM 2625 C CA . MET A 1 337 ? 39.462 6.514 -49.080 1.00 84.56 337 MET A CA 1
ATOM 2626 C C . MET A 1 337 ? 40.831 6.466 -49.758 1.00 84.56 337 MET A C 1
ATOM 2628 O O . MET A 1 337 ? 41.647 7.371 -49.592 1.00 84.56 337 MET A O 1
ATOM 2632 N N . THR A 1 338 ? 41.100 5.421 -50.533 1.00 83.81 338 THR A N 1
ATOM 2633 C CA . THR A 1 338 ? 42.274 5.347 -51.411 1.00 83.81 338 THR A CA 1
ATOM 2634 C C . THR A 1 338 ? 41.828 5.058 -52.834 1.00 83.81 338 THR A C 1
ATOM 2636 O O . THR A 1 338 ? 41.115 4.089 -53.083 1.00 83.81 338 THR A O 1
ATOM 2639 N N . THR A 1 339 ? 42.276 5.886 -53.775 1.00 83.06 339 THR A N 1
ATOM 2640 C CA . THR A 1 339 ? 41.971 5.737 -55.200 1.00 83.06 339 THR A CA 1
ATOM 2641 C C . THR A 1 339 ? 43.194 5.219 -55.950 1.00 83.06 339 THR A C 1
ATOM 2643 O O . THR A 1 339 ? 44.285 5.783 -55.863 1.00 83.06 339 THR A O 1
ATOM 2646 N N . SER A 1 340 ? 43.004 4.142 -56.703 1.00 82.69 340 SER A N 1
ATOM 2647 C CA . SER A 1 340 ? 43.948 3.609 -57.684 1.00 82.69 340 SER A CA 1
ATOM 2648 C C . SER A 1 340 ? 43.430 3.856 -59.110 1.00 82.69 340 SER A C 1
ATOM 2650 O O . SER A 1 340 ? 42.310 4.324 -59.298 1.00 82.69 340 SER A O 1
ATOM 2652 N N . TYR A 1 341 ? 44.222 3.523 -60.136 1.00 75.38 341 TYR A N 1
ATOM 2653 C CA . TYR A 1 341 ? 43.833 3.709 -61.545 1.00 75.38 341 TYR A CA 1
ATOM 2654 C C . TYR A 1 341 ? 42.560 2.944 -61.954 1.00 75.38 341 TYR A C 1
ATOM 2656 O O . TYR A 1 341 ? 41.941 3.302 -62.952 1.00 75.38 341 TYR A O 1
ATOM 2664 N N . THR A 1 342 ? 42.183 1.893 -61.219 1.00 81.31 342 THR A N 1
ATOM 2665 C CA . THR A 1 342 ? 41.072 0.991 -61.571 1.00 81.31 342 THR A CA 1
ATOM 2666 C C . THR A 1 342 ? 40.018 0.840 -60.478 1.00 81.31 342 THR A C 1
ATOM 2668 O O . THR A 1 342 ? 39.003 0.194 -60.721 1.00 81.31 342 THR A O 1
ATOM 2671 N N . SER A 1 343 ? 40.236 1.383 -59.277 1.00 80.62 343 SER A N 1
ATOM 2672 C CA . SER A 1 343 ? 39.309 1.212 -58.153 1.00 80.62 343 SER A CA 1
ATOM 2673 C C . SER A 1 343 ? 39.505 2.255 -57.059 1.00 80.62 343 SER A C 1
ATOM 2675 O O . SER A 1 343 ? 40.627 2.693 -56.793 1.00 80.62 343 SER A O 1
ATOM 2677 N N . THR A 1 344 ? 38.410 2.593 -56.384 1.00 84.19 344 THR A N 1
ATOM 2678 C CA . THR A 1 344 ? 38.403 3.340 -55.125 1.00 84.19 344 THR A CA 1
ATOM 2679 C C . THR A 1 344 ? 38.034 2.376 -54.003 1.00 84.19 344 THR A C 1
ATOM 2681 O O . THR A 1 344 ? 37.094 1.604 -54.156 1.00 84.19 344 THR A O 1
ATOM 2684 N N . VAL A 1 345 ? 38.787 2.396 -52.903 1.00 84.44 345 VAL A N 1
ATOM 2685 C CA . VAL A 1 345 ? 38.524 1.578 -51.712 1.00 84.44 345 VAL A CA 1
ATOM 2686 C C . VAL A 1 345 ? 38.282 2.497 -50.525 1.00 84.44 345 VAL A C 1
ATOM 2688 O O . VAL A 1 345 ? 39.105 3.373 -50.245 1.00 84.44 345 VAL A O 1
ATOM 2691 N N . TYR A 1 346 ? 37.177 2.264 -49.825 1.00 86.06 346 TYR A N 1
ATOM 2692 C CA . TYR A 1 346 ? 36.800 2.939 -48.589 1.00 86.06 346 TYR A CA 1
ATOM 2693 C C . TYR A 1 346 ? 37.094 2.021 -47.404 1.00 86.06 346 TYR A C 1
ATOM 2695 O O . TYR A 1 346 ? 36.833 0.822 -47.473 1.00 86.06 346 TYR A O 1
ATOM 2703 N N . TYR A 1 347 ? 37.683 2.553 -46.335 1.00 86.31 347 TYR A N 1
ATOM 2704 C CA . TYR A 1 347 ? 38.005 1.760 -45.148 1.00 86.31 347 TYR A CA 1
ATOM 2705 C C . TYR A 1 347 ? 38.044 2.618 -43.882 1.00 86.31 347 TYR A C 1
ATOM 2707 O O . TYR A 1 347 ? 38.307 3.821 -43.935 1.00 86.31 347 TYR A O 1
ATOM 2715 N N . ALA A 1 348 ? 37.837 1.984 -42.728 1.00 88.75 348 ALA A N 1
ATOM 2716 C CA . ALA A 1 348 ? 37.937 2.619 -41.419 1.00 88.75 348 ALA A CA 1
ATOM 2717 C C . ALA A 1 348 ? 39.172 2.118 -40.653 1.00 88.75 348 ALA A C 1
ATOM 2719 O O . ALA A 1 348 ? 39.537 0.940 -40.725 1.00 88.75 348 ALA A O 1
ATOM 2720 N N . LYS A 1 349 ? 39.832 3.021 -39.919 1.00 89.69 349 LYS A N 1
ATOM 2721 C CA . LYS A 1 349 ? 40.917 2.676 -38.989 1.00 89.69 349 LYS A CA 1
ATOM 2722 C C . LYS A 1 349 ? 40.684 3.277 -37.616 1.00 89.69 349 LYS A C 1
ATOM 2724 O O . LYS A 1 349 ? 40.364 4.458 -37.495 1.00 89.69 349 LYS A O 1
ATOM 2729 N N . THR A 1 350 ? 40.906 2.475 -36.584 1.00 90.88 350 THR A N 1
ATOM 2730 C CA . THR A 1 350 ? 40.786 2.911 -35.188 1.00 90.88 350 THR A CA 1
ATOM 2731 C C . THR A 1 350 ? 41.958 3.809 -34.785 1.00 90.88 350 THR A C 1
ATOM 2733 O O . THR A 1 350 ? 43.091 3.591 -35.218 1.00 90.88 350 THR A O 1
ATOM 2736 N N . LYS A 1 351 ? 41.698 4.794 -33.925 1.00 90.62 351 LYS A N 1
ATOM 2737 C CA . LYS A 1 351 ? 42.680 5.704 -33.315 1.00 90.62 351 LYS A CA 1
ATOM 2738 C C . LYS A 1 351 ? 42.978 5.278 -31.871 1.00 90.62 351 LYS A C 1
ATOM 2740 O O . LYS A 1 351 ? 42.298 4.417 -31.312 1.00 90.62 351 LYS A O 1
ATOM 2745 N N . ASP A 1 352 ? 43.969 5.917 -31.254 1.00 90.31 352 ASP A N 1
ATOM 2746 C CA . ASP A 1 352 ? 44.284 5.712 -29.838 1.00 90.31 352 ASP A CA 1
ATOM 2747 C C . ASP A 1 352 ? 43.061 5.979 -28.945 1.00 90.31 352 ASP A C 1
ATOM 2749 O O . ASP A 1 352 ? 42.337 6.966 -29.115 1.00 90.31 352 ASP A O 1
ATOM 2753 N N . GLY A 1 353 ? 42.842 5.089 -27.974 1.00 89.44 353 GLY A N 1
ATOM 2754 C CA . GLY A 1 353 ? 41.698 5.143 -27.061 1.00 89.44 353 GLY A CA 1
ATOM 2755 C C . GLY A 1 353 ? 40.392 4.577 -27.626 1.00 89.44 353 GLY A C 1
ATOM 2756 O O . GLY A 1 353 ? 39.381 4.651 -26.937 1.00 89.44 353 GLY A O 1
ATOM 2757 N N . PHE A 1 354 ? 40.394 4.012 -28.838 1.00 94.62 354 PHE A N 1
ATOM 2758 C CA . PHE A 1 354 ? 39.253 3.263 -29.364 1.00 94.62 354 PHE A CA 1
ATOM 2759 C C . PHE A 1 354 ? 38.920 2.049 -28.492 1.00 94.62 354 PHE A C 1
ATOM 2761 O O . PHE A 1 354 ? 39.804 1.268 -28.130 1.00 94.62 354 PHE A O 1
ATOM 2768 N N . THR A 1 355 ? 37.631 1.841 -28.239 1.00 94.56 355 THR A N 1
ATOM 2769 C CA . THR A 1 355 ? 37.116 0.596 -27.675 1.00 94.56 355 THR A CA 1
ATOM 2770 C C . THR A 1 355 ? 35.721 0.287 -28.219 1.00 94.56 355 THR A C 1
ATOM 2772 O O . THR A 1 355 ? 34.909 1.175 -28.462 1.00 94.56 355 THR A O 1
ATOM 2775 N N . GLN A 1 356 ? 35.435 -1.000 -28.400 1.00 93.50 356 GLN A N 1
ATOM 2776 C CA . GLN A 1 356 ? 34.079 -1.525 -28.609 1.00 93.50 356 GLN A CA 1
ATOM 2777 C C . GLN A 1 356 ? 33.534 -2.206 -27.345 1.00 93.50 356 GLN A C 1
ATOM 2779 O O . GLN A 1 356 ? 32.467 -2.799 -27.375 1.00 93.50 356 GLN A O 1
ATOM 2784 N N . HIS A 1 357 ? 34.285 -2.176 -26.241 1.00 95.88 357 HIS A N 1
ATOM 2785 C CA . HIS A 1 357 ? 33.923 -2.821 -24.988 1.00 95.88 357 HIS A CA 1
ATOM 2786 C C . HIS A 1 357 ? 33.439 -1.778 -23.981 1.00 95.88 357 HIS A C 1
ATOM 2788 O O . HIS A 1 357 ? 34.245 -1.036 -23.410 1.00 95.88 357 HIS A O 1
ATOM 2794 N N . HIS A 1 358 ? 32.124 -1.723 -23.776 1.00 95.75 358 HIS A N 1
ATOM 2795 C CA . HIS A 1 358 ? 31.499 -0.901 -22.750 1.00 95.75 358 HIS A CA 1
ATOM 2796 C C . HIS A 1 358 ? 31.830 -1.467 -21.362 1.00 95.75 358 HIS A C 1
ATOM 2798 O O . HIS A 1 358 ? 31.615 -2.660 -21.139 1.00 95.75 358 HIS A O 1
ATOM 2804 N N . PRO A 1 359 ? 32.284 -0.649 -20.395 1.00 94.44 359 PRO A N 1
ATOM 2805 C CA . PRO A 1 359 ? 32.731 -1.139 -19.087 1.00 94.44 359 PRO A CA 1
ATOM 2806 C C . PRO A 1 359 ? 31.641 -1.873 -18.293 1.00 94.44 359 PRO A C 1
ATOM 2808 O O . PRO A 1 359 ? 31.952 -2.768 -17.514 1.00 94.44 359 PRO A O 1
ATOM 2811 N N . LYS A 1 360 ? 30.369 -1.504 -18.491 1.00 93.38 360 LYS A N 1
ATOM 2812 C CA . LYS A 1 360 ? 29.218 -2.120 -17.808 1.00 93.38 360 LYS A CA 1
ATOM 2813 C C . LYS A 1 360 ? 28.582 -3.270 -18.591 1.00 93.38 360 LYS A C 1
ATOM 2815 O O . LYS A 1 360 ? 28.190 -4.275 -18.007 1.00 93.38 360 LYS A O 1
ATOM 2820 N N . TYR A 1 361 ? 28.467 -3.127 -19.911 1.00 94.56 361 TYR A N 1
ATOM 2821 C CA . TYR A 1 361 ? 27.628 -4.013 -20.728 1.00 94.56 361 TYR A CA 1
ATOM 2822 C C . TYR A 1 361 ? 28.465 -5.084 -21.432 1.00 94.56 361 TYR A C 1
ATOM 2824 O O . TYR A 1 361 ? 28.093 -6.259 -21.450 1.00 94.56 361 TYR A O 1
ATOM 2832 N N . GLY A 1 362 ? 29.667 -4.726 -21.880 1.00 94.81 362 GLY A N 1
ATOM 2833 C CA . GLY A 1 362 ? 30.583 -5.618 -22.572 1.00 94.81 362 GLY A CA 1
ATOM 2834 C C . GLY A 1 362 ? 30.784 -5.213 -24.026 1.00 94.81 362 GLY A C 1
ATOM 2835 O O . GLY A 1 362 ? 30.715 -4.035 -24.369 1.00 94.81 362 GLY A O 1
ATOM 2836 N N . ASP A 1 363 ? 31.098 -6.189 -24.869 1.00 94.56 363 ASP A N 1
ATOM 2837 C CA . ASP A 1 363 ? 31.404 -5.958 -26.279 1.00 94.56 363 ASP A CA 1
ATOM 2838 C C . ASP A 1 363 ? 30.142 -5.592 -27.077 1.00 94.56 363 ASP A C 1
ATOM 2840 O O . ASP A 1 363 ? 29.183 -6.355 -27.092 1.00 94.56 363 ASP A O 1
ATOM 2844 N N . LEU A 1 364 ? 30.153 -4.454 -27.777 1.00 93.25 364 LEU A N 1
ATOM 2845 C CA . LEU A 1 364 ? 29.048 -4.006 -28.633 1.00 93.25 364 LEU A CA 1
ATOM 2846 C C . LEU A 1 364 ? 28.723 -4.999 -29.761 1.00 93.25 364 LEU A C 1
ATOM 2848 O O . LEU A 1 364 ? 27.601 -5.001 -30.260 1.00 93.25 364 LEU A O 1
ATOM 2852 N N . ALA A 1 365 ? 29.675 -5.847 -30.163 1.00 91.75 365 ALA A N 1
ATOM 2853 C CA . ALA A 1 365 ? 29.457 -6.894 -31.161 1.00 91.75 365 ALA A CA 1
ATOM 2854 C C . ALA A 1 365 ? 28.761 -8.153 -30.600 1.00 91.75 365 ALA A C 1
ATOM 2856 O O . ALA A 1 365 ? 28.400 -9.044 -31.371 1.00 91.75 365 ALA A O 1
ATOM 2857 N N . ASP A 1 366 ? 28.595 -8.255 -29.278 1.00 91.31 366 ASP A N 1
ATOM 2858 C CA . ASP A 1 366 ? 27.987 -9.399 -28.600 1.00 91.31 366 ASP A CA 1
ATOM 2859 C C . ASP A 1 366 ? 26.534 -9.091 -28.210 1.00 91.31 366 ASP A C 1
ATOM 2861 O O . ASP A 1 366 ? 26.273 -8.209 -27.392 1.00 91.31 366 ASP A O 1
ATOM 2865 N N . LYS A 1 367 ? 25.569 -9.857 -28.743 1.00 85.69 367 LYS A N 1
ATOM 2866 C CA . LYS A 1 367 ? 24.142 -9.705 -28.397 1.00 85.69 367 LYS A CA 1
ATOM 2867 C C . LYS A 1 367 ? 23.897 -9.856 -26.884 1.00 85.69 367 LYS A C 1
ATOM 2869 O O . LYS A 1 367 ? 23.016 -9.193 -26.342 1.00 85.69 367 LYS A O 1
ATOM 2874 N N . ALA A 1 368 ? 24.711 -10.639 -26.167 1.00 89.88 368 ALA A N 1
ATOM 2875 C CA . ALA A 1 368 ? 24.591 -10.770 -24.714 1.00 89.88 368 ALA A CA 1
ATOM 2876 C C . ALA A 1 368 ? 24.958 -9.482 -23.950 1.00 89.88 368 ALA A C 1
ATOM 2878 O O . ALA A 1 368 ? 24.470 -9.276 -22.838 1.00 89.88 368 ALA A O 1
ATOM 2879 N N . ALA A 1 369 ? 25.786 -8.598 -24.522 1.00 92.25 369 ALA A N 1
ATOM 2880 C CA . ALA A 1 369 ? 26.062 -7.288 -23.933 1.00 92.25 369 ALA A CA 1
ATOM 2881 C C . ALA A 1 369 ? 24.826 -6.382 -23.992 1.00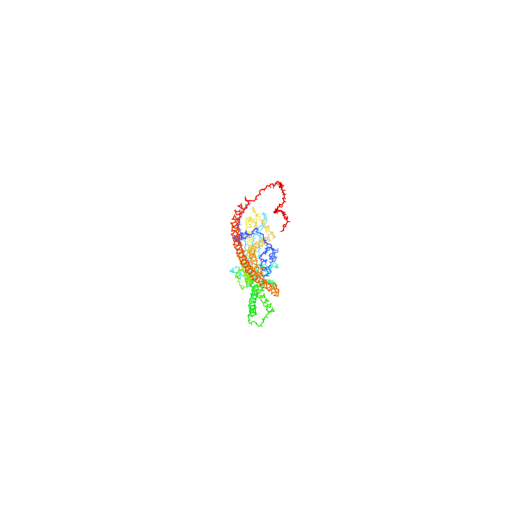 92.25 369 ALA A C 1
ATOM 2883 O O . ALA A 1 369 ? 24.528 -5.681 -23.027 1.00 92.25 369 ALA A O 1
ATOM 2884 N N . TRP A 1 370 ? 24.071 -6.451 -25.086 1.00 91.31 370 TRP A N 1
ATOM 2885 C CA . TRP A 1 370 ? 22.844 -5.682 -25.268 1.00 91.31 370 TRP A CA 1
ATOM 2886 C C . TRP A 1 370 ? 21.709 -6.160 -24.372 1.00 91.31 370 TRP A C 1
ATOM 2888 O O . TRP A 1 370 ? 20.987 -5.331 -23.830 1.00 91.31 370 TRP A O 1
ATOM 2898 N N . LYS A 1 371 ? 21.609 -7.464 -24.091 1.00 92.50 371 LYS A N 1
ATOM 2899 C CA . LYS A 1 371 ? 20.665 -7.966 -23.082 1.00 92.50 371 LYS A CA 1
ATOM 2900 C C . LYS A 1 371 ? 20.778 -7.206 -21.750 1.00 92.50 371 LYS A C 1
ATOM 2902 O O . LYS A 1 371 ? 19.763 -6.824 -21.169 1.00 92.50 371 LYS A O 1
ATOM 2907 N N . LYS A 1 372 ? 22.008 -6.911 -21.312 1.00 94.56 372 LYS A N 1
ATOM 2908 C CA . LYS A 1 372 ? 22.269 -6.168 -20.067 1.00 94.56 372 LYS A CA 1
ATOM 2909 C C . LYS A 1 372 ? 21.782 -4.719 -20.100 1.00 94.56 372 LYS A C 1
ATOM 2911 O O . LYS A 1 372 ? 21.548 -4.145 -19.044 1.00 94.56 372 LYS A O 1
ATOM 2916 N N . VAL A 1 373 ? 21.636 -4.121 -21.284 1.00 94.38 373 VAL A N 1
ATOM 2917 C CA . VAL A 1 373 ? 21.054 -2.779 -21.457 1.00 94.38 373 VAL A CA 1
ATOM 2918 C C . VAL A 1 373 ? 19.576 -2.806 -21.065 1.00 94.38 373 VAL A C 1
ATOM 2920 O O . VAL A 1 373 ? 19.123 -1.958 -20.301 1.00 94.38 373 VAL A O 1
ATOM 2923 N N . GLY A 1 374 ? 18.842 -3.828 -21.513 1.00 94.12 374 GLY A N 1
ATOM 2924 C CA . GLY A 1 374 ? 17.452 -4.036 -21.108 1.00 94.12 374 GLY A CA 1
ATOM 2925 C C . GLY A 1 374 ? 17.337 -4.374 -19.623 1.00 94.12 374 GLY A C 1
ATOM 2926 O O . GLY A 1 374 ? 16.497 -3.812 -18.925 1.00 94.12 374 GLY A O 1
ATOM 2927 N N . GLU A 1 375 ? 18.194 -5.268 -19.116 1.00 95.00 375 GLU A N 1
ATOM 2928 C CA . GLU A 1 375 ? 18.219 -5.620 -17.685 1.00 95.00 375 GLU A CA 1
ATOM 2929 C C . GLU A 1 375 ? 18.481 -4.386 -16.806 1.00 95.00 375 GLU A C 1
ATOM 2931 O O . GLU A 1 375 ? 17.877 -4.242 -15.744 1.00 95.00 375 GLU A O 1
ATOM 2936 N N . GLU A 1 376 ? 19.321 -3.456 -17.264 1.00 95.56 376 GLU A N 1
ATOM 2937 C CA . GLU A 1 376 ? 19.555 -2.186 -16.580 1.00 95.56 376 GLU A CA 1
ATOM 2938 C C . GLU A 1 376 ? 18.320 -1.277 -16.587 1.00 95.56 376 GLU A C 1
ATOM 2940 O O . GLU A 1 376 ? 17.995 -0.692 -15.553 1.00 95.56 376 GLU A O 1
ATOM 2945 N N . ALA A 1 377 ? 17.603 -1.180 -17.709 1.00 95.31 377 ALA A N 1
ATOM 2946 C CA . ALA A 1 377 ? 16.355 -0.421 -17.777 1.00 95.31 377 ALA A CA 1
ATOM 2947 C C . ALA A 1 377 ? 15.300 -0.987 -16.811 1.00 95.31 377 ALA A C 1
ATOM 2949 O O . ALA A 1 377 ? 14.683 -0.239 -16.049 1.00 95.31 377 ALA A O 1
ATOM 2950 N N . VAL A 1 378 ? 15.158 -2.316 -16.770 1.00 95.94 378 VAL A N 1
ATOM 2951 C CA . VAL A 1 378 ? 14.293 -3.018 -15.811 1.00 95.94 378 VAL A CA 1
ATOM 2952 C C . VAL A 1 378 ? 14.730 -2.746 -14.372 1.00 95.94 378 VAL A C 1
ATOM 2954 O O . VAL A 1 378 ? 13.879 -2.495 -13.520 1.00 95.94 378 VAL A O 1
ATOM 2957 N N . ARG A 1 379 ? 16.036 -2.754 -14.078 1.00 96.12 379 ARG A N 1
ATOM 2958 C CA . ARG A 1 379 ? 16.564 -2.437 -12.742 1.00 96.12 379 ARG A CA 1
ATOM 2959 C C . ARG A 1 379 ? 16.204 -1.009 -12.320 1.00 96.12 379 ARG A C 1
ATOM 2961 O O . ARG A 1 379 ? 15.706 -0.822 -11.215 1.00 96.12 379 ARG A O 1
ATOM 2968 N N . ILE A 1 380 ? 16.405 -0.019 -13.191 1.00 97.19 380 ILE A N 1
ATOM 2969 C CA . ILE A 1 380 ? 16.083 1.393 -12.912 1.00 97.19 380 ILE A CA 1
ATOM 2970 C C . ILE A 1 380 ? 14.575 1.593 -12.721 1.00 97.19 380 ILE A C 1
ATOM 2972 O O . ILE A 1 380 ? 14.160 2.295 -11.801 1.00 97.19 380 ILE A O 1
ATOM 2976 N N . TRP A 1 381 ? 13.743 0.964 -13.553 1.00 97.38 381 TRP A N 1
ATOM 2977 C CA . TRP A 1 381 ? 12.289 1.020 -13.388 1.00 97.38 381 TRP A CA 1
ATOM 2978 C C . TRP A 1 381 ? 11.857 0.442 -12.033 1.00 97.38 381 TRP A C 1
ATOM 2980 O O . TRP A 1 381 ? 11.047 1.031 -11.320 1.00 97.38 381 TRP A O 1
ATOM 2990 N N . ASN A 1 382 ? 12.464 -0.675 -11.635 1.00 97.56 382 ASN A N 1
ATOM 2991 C CA . ASN A 1 382 ? 12.230 -1.303 -10.344 1.00 97.56 382 ASN A CA 1
ATOM 2992 C C . ASN A 1 382 ? 12.682 -0.409 -9.161 1.00 97.56 382 ASN A C 1
ATOM 299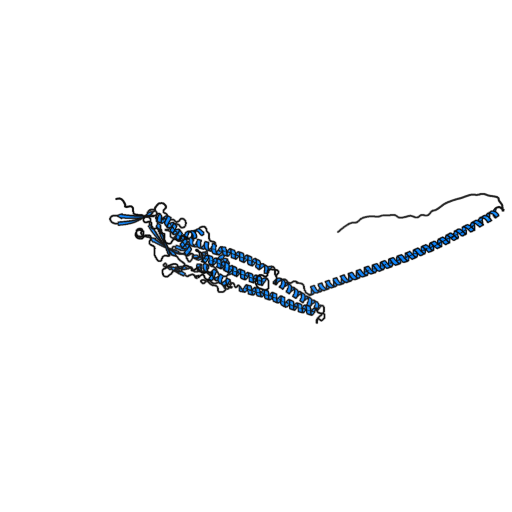4 O O . ASN A 1 382 ? 11.950 -0.269 -8.185 1.00 97.56 382 ASN A O 1
ATOM 2998 N N . GLU A 1 383 ? 13.822 0.273 -9.258 1.00 97.38 383 GLU A N 1
ATOM 2999 C CA . GLU A 1 383 ? 14.223 1.294 -8.273 1.00 97.38 383 GLU A CA 1
ATOM 3000 C C . GLU A 1 383 ? 13.221 2.454 -8.173 1.00 97.38 383 GLU A C 1
ATOM 3002 O O . GLU A 1 383 ? 12.930 2.969 -7.089 1.00 97.38 383 GLU A O 1
ATOM 3007 N N . ALA A 1 384 ? 12.667 2.885 -9.307 1.00 97.31 384 ALA A N 1
ATOM 3008 C CA . ALA A 1 384 ? 11.647 3.920 -9.312 1.00 97.31 384 ALA A CA 1
ATOM 3009 C C . ALA A 1 384 ? 10.363 3.447 -8.617 1.00 97.31 384 ALA A C 1
ATOM 3011 O O . ALA A 1 384 ? 9.807 4.195 -7.817 1.00 97.31 384 ALA A O 1
ATOM 3012 N N . VAL A 1 385 ? 9.936 2.202 -8.842 1.00 98.19 385 VAL A N 1
ATOM 3013 C CA . VAL A 1 385 ? 8.834 1.575 -8.094 1.00 98.19 385 VAL A CA 1
ATOM 3014 C C . VAL A 1 385 ? 9.118 1.573 -6.588 1.00 98.19 385 VAL A C 1
ATOM 3016 O O . VAL A 1 385 ? 8.238 1.924 -5.801 1.00 98.19 385 VAL A O 1
ATOM 3019 N N . ASP A 1 386 ? 10.347 1.263 -6.167 1.00 98.00 386 ASP A N 1
ATOM 3020 C CA . ASP A 1 386 ? 10.712 1.298 -4.747 1.00 98.00 386 ASP A CA 1
ATOM 3021 C C . ASP A 1 386 ? 10.584 2.698 -4.145 1.00 98.00 386 ASP A C 1
ATOM 3023 O O . ASP A 1 386 ? 10.054 2.875 -3.044 1.00 98.00 386 ASP A O 1
ATOM 3027 N N . HIS A 1 387 ? 11.046 3.705 -4.884 1.00 97.50 387 HIS A N 1
ATOM 3028 C CA . HIS A 1 387 ? 10.967 5.099 -4.475 1.00 97.50 387 HIS A CA 1
ATOM 3029 C C . HIS A 1 387 ? 9.518 5.593 -4.405 1.00 97.50 387 HIS A C 1
ATOM 3031 O O . HIS A 1 387 ? 9.104 6.087 -3.359 1.00 97.50 387 HIS A O 1
ATOM 3037 N N . TYR A 1 388 ? 8.761 5.473 -5.493 1.00 98.38 388 TYR A N 1
ATOM 3038 C CA . TYR A 1 388 ? 7.453 6.114 -5.612 1.00 98.38 388 TYR A CA 1
ATOM 3039 C C . TYR A 1 388 ? 6.308 5.308 -5.003 1.00 98.38 388 TYR A C 1
ATOM 3041 O O . TYR A 1 388 ? 5.305 5.899 -4.623 1.00 98.38 388 TYR A O 1
ATOM 3049 N N . LEU A 1 389 ? 6.426 3.982 -4.904 1.00 98.56 389 LEU A N 1
ATOM 3050 C CA . LEU A 1 389 ? 5.332 3.132 -4.427 1.00 98.56 389 LEU A CA 1
ATOM 3051 C C . LEU A 1 389 ? 5.677 2.446 -3.109 1.00 98.56 389 LEU A C 1
ATOM 3053 O O . LEU A 1 389 ? 4.943 2.592 -2.132 1.00 98.56 389 LEU A O 1
ATOM 3057 N N . VAL A 1 390 ? 6.801 1.726 -3.045 1.00 98.31 390 VAL A N 1
ATOM 3058 C CA . VAL A 1 390 ? 7.114 0.887 -1.876 1.00 98.31 390 VAL A CA 1
ATOM 3059 C C . VAL A 1 390 ? 7.380 1.729 -0.627 1.00 98.31 390 VAL A C 1
ATOM 3061 O O . VAL A 1 390 ? 6.856 1.411 0.441 1.00 98.31 390 VAL A O 1
ATOM 3064 N N . HIS A 1 391 ? 8.163 2.809 -0.725 1.00 97.50 391 HIS A N 1
ATOM 3065 C CA . HIS A 1 391 ? 8.413 3.679 0.430 1.00 97.50 391 HIS A CA 1
ATOM 3066 C C . HIS A 1 391 ? 7.139 4.376 0.943 1.00 97.50 391 HIS A C 1
ATOM 3068 O O . HIS A 1 391 ? 6.869 4.250 2.141 1.00 97.50 391 HIS A O 1
ATOM 3074 N N . PRO A 1 392 ? 6.314 5.035 0.101 1.00 98.44 392 PRO A N 1
ATOM 3075 C CA . PRO A 1 392 ? 5.042 5.593 0.557 1.00 98.44 392 PRO A CA 1
ATOM 3076 C C . PRO A 1 392 ? 4.093 4.544 1.141 1.00 98.44 392 PRO A C 1
ATOM 3078 O O . PRO A 1 392 ? 3.482 4.792 2.181 1.00 98.44 392 PRO A O 1
ATOM 3081 N N . ALA A 1 393 ? 4.015 3.350 0.544 1.00 98.69 393 ALA A N 1
ATOM 3082 C CA . ALA A 1 393 ? 3.195 2.262 1.071 1.00 98.69 393 ALA A CA 1
ATOM 3083 C C . ALA A 1 393 ? 3.622 1.837 2.482 1.00 98.69 393 ALA A C 1
ATOM 3085 O O . ALA A 1 393 ? 2.765 1.636 3.339 1.00 98.69 393 ALA A O 1
ATOM 3086 N N . ALA A 1 394 ? 4.925 1.766 2.763 1.00 98.38 394 ALA A N 1
ATOM 3087 C CA . ALA A 1 394 ? 5.420 1.450 4.102 1.00 98.38 394 ALA A CA 1
ATOM 3088 C C . ALA A 1 394 ? 5.010 2.508 5.146 1.00 98.38 394 ALA A C 1
ATOM 3090 O O . ALA A 1 394 ? 4.644 2.159 6.272 1.00 98.38 394 ALA A O 1
ATOM 3091 N N . THR A 1 395 ? 5.015 3.794 4.776 1.00 98.31 395 THR A N 1
ATOM 3092 C CA . THR A 1 395 ? 4.503 4.870 5.640 1.00 98.31 395 THR A CA 1
ATOM 3093 C C . THR A 1 395 ? 3.004 4.713 5.891 1.00 98.31 395 THR A C 1
ATOM 3095 O O . THR A 1 395 ? 2.585 4.693 7.047 1.00 98.31 395 THR A O 1
ATOM 3098 N N . VAL A 1 396 ? 2.206 4.513 4.835 1.00 98.75 396 VAL A N 1
ATOM 3099 C CA . VAL A 1 396 ? 0.751 4.309 4.954 1.00 98.75 396 VAL A CA 1
ATOM 3100 C C . VAL A 1 396 ? 0.429 3.085 5.814 1.00 98.75 396 VAL A C 1
ATOM 3102 O O . VAL A 1 396 ? -0.440 3.159 6.680 1.00 98.75 396 VAL A O 1
ATOM 3105 N N . GLN A 1 397 ? 1.148 1.973 5.633 1.00 98.44 397 GLN A N 1
ATOM 3106 C CA . GLN A 1 397 ? 0.975 0.766 6.442 1.00 98.44 397 GLN A CA 1
ATOM 3107 C C . GLN A 1 397 ? 1.221 1.042 7.928 1.00 98.44 397 GLN A C 1
ATOM 3109 O O . GLN A 1 397 ? 0.428 0.621 8.770 1.00 98.44 397 GLN A O 1
ATOM 3114 N N . SER A 1 398 ? 2.312 1.739 8.256 1.00 98.12 398 SER A N 1
ATOM 3115 C CA . SER A 1 398 ? 2.651 2.091 9.637 1.00 98.12 398 SER A CA 1
ATOM 3116 C C . SER A 1 398 ? 1.574 2.975 10.271 1.00 98.12 398 SER A C 1
ATOM 3118 O O . SER A 1 398 ? 1.099 2.681 11.370 1.00 98.12 398 SER A O 1
ATOM 3120 N N . ASP A 1 399 ? 1.153 4.029 9.572 1.00 98.19 399 ASP A N 1
ATOM 3121 C CA . ASP A 1 399 ? 0.145 4.972 10.062 1.00 98.19 399 ASP A CA 1
ATOM 3122 C C . ASP A 1 399 ? -1.214 4.295 10.270 1.00 98.19 399 ASP A C 1
ATOM 3124 O O . ASP A 1 399 ? -1.867 4.488 11.303 1.00 98.19 399 ASP A O 1
ATOM 3128 N N . LEU A 1 400 ? -1.623 3.447 9.322 1.00 98.00 400 LEU A N 1
ATOM 3129 C CA . LEU A 1 400 ? -2.862 2.687 9.419 1.00 98.00 400 LEU A CA 1
ATOM 3130 C C . LEU A 1 400 ? -2.813 1.685 10.577 1.00 98.00 400 LEU A C 1
ATOM 3132 O O . LEU A 1 400 ? -3.759 1.612 11.360 1.00 98.00 400 LEU A O 1
ATOM 3136 N N . ASN A 1 401 ? -1.705 0.956 10.736 1.00 97.38 401 ASN A N 1
ATOM 3137 C CA . ASN A 1 401 ? -1.539 0.000 11.828 1.00 97.38 401 ASN A CA 1
ATOM 3138 C C . ASN A 1 401 ? -1.604 0.687 13.200 1.00 97.38 401 ASN A C 1
ATOM 3140 O O . ASN A 1 401 ? -2.311 0.216 14.088 1.00 97.38 401 ASN A O 1
ATOM 3144 N N . ASN A 1 402 ? -0.928 1.827 13.367 1.00 97.69 402 ASN A N 1
ATOM 3145 C CA . ASN A 1 402 ? -0.995 2.603 14.608 1.00 97.69 402 ASN A CA 1
ATOM 3146 C C . ASN A 1 402 ? -2.419 3.101 14.884 1.00 97.69 402 ASN A C 1
ATOM 3148 O O . ASN A 1 402 ? -2.911 2.962 16.002 1.00 97.69 402 ASN A O 1
ATOM 3152 N N . THR A 1 403 ? -3.113 3.583 13.849 1.00 96.81 403 THR A N 1
ATOM 3153 C CA . THR A 1 403 ? -4.515 4.007 13.959 1.00 96.81 403 THR A CA 1
ATOM 3154 C C . THR A 1 403 ? -5.408 2.856 14.427 1.00 96.81 403 THR A C 1
ATOM 3156 O O . THR A 1 403 ? -6.200 3.022 15.350 1.00 96.81 403 THR A O 1
ATOM 3159 N N . PHE A 1 404 ? -5.263 1.663 13.847 1.00 96.12 404 PHE A N 1
ATOM 3160 C CA . PHE A 1 404 ? -6.051 0.491 14.237 1.00 96.12 404 PHE A CA 1
ATOM 3161 C C . PHE A 1 404 ? -5.708 -0.021 15.639 1.00 96.12 404 PHE A C 1
ATOM 3163 O O . PHE A 1 404 ? -6.605 -0.465 16.351 1.00 96.12 404 PHE A O 1
ATOM 3170 N N . LEU A 1 405 ? -4.444 0.059 16.064 1.00 96.06 405 LEU A N 1
ATOM 3171 C CA . LEU A 1 405 ? -4.048 -0.278 17.433 1.00 96.06 405 LEU A CA 1
ATOM 3172 C C . LEU A 1 405 ? -4.688 0.664 18.455 1.00 96.06 405 LEU A C 1
ATOM 3174 O O . LEU A 1 405 ? -5.157 0.198 19.493 1.00 96.06 405 LEU A O 1
ATOM 3178 N N . ASP A 1 406 ? -4.727 1.964 18.163 1.00 94.12 406 ASP A N 1
ATOM 3179 C CA . ASP A 1 406 ? -5.348 2.950 19.045 1.00 94.12 406 ASP A CA 1
ATOM 3180 C C . ASP A 1 406 ? -6.872 2.788 19.085 1.00 94.12 406 ASP A C 1
ATOM 3182 O O . ASP A 1 406 ? -7.440 2.676 20.170 1.00 94.12 406 ASP A O 1
ATOM 3186 N N . LEU A 1 407 ? -7.531 2.667 17.927 1.00 94.38 407 LEU A N 1
ATOM 3187 C CA . LEU A 1 407 ? -8.978 2.424 17.847 1.00 94.38 407 LEU A CA 1
ATOM 3188 C C . LEU A 1 407 ? -9.376 1.073 18.460 1.00 94.38 407 LEU A C 1
ATOM 3190 O O . LEU A 1 407 ? -10.437 0.946 19.068 1.00 94.38 407 LEU A O 1
ATOM 3194 N N . GLY A 1 408 ? -8.514 0.061 18.342 1.00 93.38 408 GLY A N 1
ATOM 3195 C CA . GLY A 1 408 ? -8.716 -1.265 18.920 1.00 93.38 408 GLY A CA 1
ATOM 3196 C C . GLY A 1 408 ? -8.832 -1.249 20.445 1.00 93.38 408 GLY A C 1
ATOM 3197 O O . GLY A 1 408 ? -9.520 -2.105 21.005 1.00 93.38 408 GLY A O 1
ATOM 3198 N N . ARG A 1 409 ? -8.238 -0.253 21.122 1.00 92.38 409 ARG A N 1
ATOM 3199 C CA . ARG A 1 409 ? -8.356 -0.106 22.582 1.00 92.38 409 ARG A CA 1
ATOM 3200 C C . ARG A 1 409 ? -9.789 0.125 23.034 1.00 92.38 409 ARG A C 1
ATOM 3202 O O . ARG A 1 409 ? -10.169 -0.370 24.089 1.00 92.38 409 ARG A O 1
ATOM 3209 N N . GLU A 1 410 ? -10.620 0.768 22.215 1.00 91.88 410 GLU A N 1
ATOM 3210 C CA . GLU A 1 410 ? -12.033 0.962 22.554 1.00 91.88 410 GLU A CA 1
ATOM 3211 C C . GLU A 1 410 ? -12.762 -0.379 22.740 1.00 91.88 410 GLU A C 1
ATOM 3213 O O . GLU A 1 410 ? -13.661 -0.487 23.573 1.00 91.88 410 GLU A O 1
ATOM 3218 N N . PHE A 1 411 ? -12.333 -1.434 22.040 1.00 91.62 411 PHE A N 1
ATOM 3219 C CA . PHE A 1 411 ? -12.894 -2.781 22.171 1.00 91.62 411 PHE A CA 1
ATOM 3220 C C . PHE A 1 411 ? -12.339 -3.557 23.368 1.00 91.62 411 PHE A C 1
ATOM 3222 O O . PHE A 1 411 ? -13.037 -4.412 23.915 1.00 91.62 411 PHE A O 1
ATOM 3229 N N . THR A 1 412 ? -11.100 -3.286 23.783 1.00 91.75 412 THR A N 1
ATOM 3230 C CA . THR A 1 412 ? -10.463 -3.990 24.907 1.00 91.75 412 THR A CA 1
ATOM 3231 C C . THR A 1 412 ? -10.755 -3.342 26.252 1.00 91.75 412 THR A C 1
ATOM 3233 O O . THR A 1 412 ? -10.905 -4.045 27.253 1.00 91.75 412 THR A O 1
ATOM 3236 N N . ASP A 1 413 ? -10.860 -2.017 26.279 1.00 91.19 413 ASP A N 1
ATOM 3237 C CA . ASP A 1 413 ? -10.955 -1.244 27.514 1.00 91.19 413 ASP A CA 1
ATOM 3238 C C . ASP A 1 413 ? -12.411 -1.124 27.969 1.00 91.19 413 ASP A C 1
ATOM 3240 O O . ASP A 1 413 ? -12.702 -1.168 29.166 1.00 91.19 413 ASP A O 1
ATOM 3244 N N . ASN A 1 414 ? -13.346 -1.090 27.017 1.00 91.56 414 ASN A N 1
ATOM 3245 C CA . ASN A 1 414 ? -14.767 -0.945 27.295 1.00 91.56 414 ASN A CA 1
ATOM 3246 C C . ASN A 1 414 ? -15.527 -2.279 27.273 1.00 91.56 414 ASN A C 1
ATOM 3248 O O . ASN A 1 414 ? -16.671 -2.312 26.855 1.00 91.56 414 ASN A O 1
ATOM 3252 N N . ILE A 1 415 ? -14.952 -3.412 27.681 1.00 90.75 415 ILE A N 1
ATOM 3253 C CA . ILE A 1 415 ? -15.681 -4.698 27.647 1.00 90.75 415 ILE A CA 1
ATOM 3254 C C . ILE A 1 415 ? -16.898 -4.656 28.602 1.00 90.75 415 ILE A C 1
ATOM 3256 O O . ILE A 1 415 ? -16.687 -4.487 29.810 1.00 90.75 415 ILE A O 1
ATOM 3260 N N . PRO A 1 416 ? -18.146 -4.880 28.128 1.00 90.06 416 PRO A N 1
ATOM 3261 C CA . PRO A 1 416 ? -19.332 -4.845 28.981 1.00 90.06 416 PRO A CA 1
ATOM 3262 C C . PRO A 1 416 ? -19.277 -5.940 30.048 1.00 90.06 416 PRO A C 1
ATOM 3264 O O . PRO A 1 416 ? -19.116 -7.124 29.740 1.00 90.06 416 PRO A O 1
ATOM 3267 N N . LYS A 1 417 ? -19.417 -5.553 31.320 1.00 89.62 417 LYS A N 1
ATOM 3268 C CA . LYS A 1 417 ? -19.373 -6.469 32.468 1.00 89.62 417 LYS A CA 1
ATOM 3269 C C . LYS A 1 417 ? -20.567 -6.228 33.389 1.00 89.62 417 LYS A C 1
ATOM 3271 O O . LYS A 1 417 ? -20.924 -5.074 33.615 1.00 89.62 417 LYS A O 1
ATOM 3276 N N . PRO A 1 418 ? -21.185 -7.292 33.932 1.00 88.00 418 PRO A N 1
ATOM 3277 C CA . PRO A 1 418 ? -22.276 -7.128 34.878 1.00 88.00 418 PRO A CA 1
ATOM 3278 C C . PRO A 1 418 ? -21.749 -6.482 36.163 1.00 88.00 418 PRO A C 1
ATOM 3280 O O . PRO A 1 418 ? -20.669 -6.831 36.645 1.00 88.00 418 PRO A O 1
ATOM 3283 N N . LYS A 1 419 ? -22.534 -5.573 36.744 1.00 86.94 419 LYS A N 1
ATOM 3284 C CA . LYS A 1 419 ? -22.237 -4.944 38.038 1.00 86.94 419 LYS A CA 1
ATOM 3285 C C . LYS A 1 419 ? -22.292 -5.958 39.178 1.00 86.94 419 LYS A C 1
ATOM 3287 O O . LYS A 1 419 ? -21.535 -5.863 40.140 1.00 86.94 419 LYS A O 1
ATOM 3292 N N . THR A 1 420 ? -23.193 -6.932 39.067 1.00 80.75 420 THR A N 1
ATOM 3293 C CA . THR A 1 420 ? -23.398 -7.975 40.072 1.00 80.75 420 THR A CA 1
ATOM 3294 C C . THR A 1 420 ? -23.502 -9.354 39.428 1.00 80.75 420 THR A C 1
ATOM 3296 O O . THR A 1 420 ? -24.105 -9.531 38.368 1.00 80.75 420 THR A O 1
ATOM 3299 N N . THR A 1 421 ? -22.922 -10.351 40.096 1.00 81.62 421 THR A N 1
ATOM 3300 C CA . THR A 1 421 ? -22.995 -11.772 39.710 1.00 81.62 421 THR A CA 1
ATOM 3301 C C . THR A 1 421 ? -23.626 -12.648 40.797 1.00 81.62 421 THR A C 1
ATOM 3303 O O . THR A 1 421 ? -23.797 -13.850 40.599 1.00 81.62 421 THR A O 1
ATOM 3306 N N . SER A 1 422 ? -23.991 -12.069 41.947 1.00 81.12 422 SER A N 1
ATOM 3307 C CA . SER A 1 422 ? -24.649 -12.771 43.052 1.00 81.12 422 SER A CA 1
ATOM 3308 C C . SER A 1 422 ? -26.139 -13.006 42.779 1.00 81.12 422 SER A C 1
ATOM 3310 O O . SER A 1 422 ? -26.786 -12.274 42.023 1.00 81.12 422 SER A O 1
ATOM 3312 N N . THR A 1 423 ? -26.734 -14.000 43.443 1.00 83.06 423 THR A N 1
ATOM 3313 C CA . THR A 1 423 ? -28.174 -14.293 43.326 1.00 83.06 423 THR A CA 1
ATOM 3314 C C . THR A 1 423 ? -29.015 -13.291 44.118 1.00 83.06 423 THR A C 1
ATOM 3316 O O . THR A 1 423 ? -28.562 -12.745 45.125 1.00 83.06 423 THR A O 1
ATOM 3319 N N . ALA A 1 424 ? -30.242 -13.004 43.670 1.00 80.69 424 ALA A N 1
ATOM 3320 C CA . ALA A 1 424 ? -31.147 -12.087 44.378 1.00 80.69 424 ALA A CA 1
ATOM 3321 C C . ALA A 1 424 ? -31.416 -12.542 45.824 1.00 80.69 424 ALA A C 1
ATOM 3323 O O . ALA A 1 424 ? -31.399 -11.723 46.736 1.00 80.69 424 ALA A O 1
ATOM 3324 N N . SER A 1 425 ? -31.567 -13.853 46.044 1.00 75.81 425 SER A N 1
ATOM 3325 C CA . SER A 1 425 ? -31.758 -14.431 47.379 1.00 75.81 425 SER A CA 1
ATOM 3326 C C . SER A 1 425 ? -30.577 -14.164 48.313 1.00 75.81 425 SER A C 1
ATOM 3328 O O . SER A 1 425 ? -30.795 -13.726 49.434 1.00 75.81 425 SER A O 1
ATOM 3330 N N . ALA A 1 426 ? -29.337 -14.362 47.848 1.00 81.06 426 ALA A N 1
ATOM 3331 C CA . ALA A 1 426 ? -28.150 -14.147 48.678 1.00 81.06 426 ALA A CA 1
ATOM 3332 C C . ALA A 1 426 ? -28.003 -12.677 49.107 1.00 81.06 426 ALA A C 1
ATOM 3334 O O . ALA A 1 426 ? -27.671 -12.390 50.255 1.00 81.06 426 ALA A O 1
ATOM 3335 N N . ASP A 1 427 ? -28.291 -11.737 48.203 1.00 80.12 427 ASP A N 1
ATOM 3336 C CA . ASP A 1 427 ? -28.225 -10.310 48.529 1.00 80.12 427 ASP A CA 1
ATOM 3337 C C . ASP A 1 427 ? -29.392 -9.868 49.416 1.00 80.12 427 ASP A C 1
ATOM 3339 O O . ASP A 1 427 ? -29.198 -9.022 50.285 1.00 80.12 427 ASP A O 1
ATOM 3343 N N . TYR A 1 428 ? -30.584 -10.449 49.241 1.00 78.94 428 TYR A N 1
ATOM 3344 C CA . TYR A 1 428 ? -31.720 -10.210 50.131 1.00 78.94 428 TYR A CA 1
ATOM 3345 C C . TYR A 1 428 ? -31.430 -10.700 51.554 1.00 78.94 428 TYR A C 1
ATOM 3347 O O . TYR A 1 428 ? -31.621 -9.950 52.508 1.00 78.94 428 TYR A O 1
ATOM 3355 N N . GLU A 1 429 ? -30.911 -11.922 51.705 1.00 82.31 429 GLU A N 1
ATOM 3356 C CA . GLU A 1 429 ? -30.504 -12.471 53.003 1.00 82.31 429 GLU A CA 1
ATOM 3357 C C . GLU A 1 429 ? -29.428 -11.608 53.663 1.00 82.31 429 GLU A C 1
ATOM 3359 O O . GLU A 1 429 ? -29.534 -11.290 54.848 1.00 82.31 429 GLU A O 1
ATOM 3364 N N . LYS A 1 430 ? -28.431 -11.164 52.888 1.00 83.38 430 LYS A N 1
ATOM 3365 C CA . LYS A 1 430 ? -27.397 -10.249 53.372 1.00 83.38 430 LYS A CA 1
ATOM 3366 C C . LYS A 1 430 ? -27.987 -8.911 53.818 1.00 83.38 430 LYS A C 1
ATOM 3368 O O . LYS A 1 430 ? -27.691 -8.463 54.918 1.00 83.38 430 LYS A O 1
ATOM 3373 N N . LYS A 1 431 ? -28.854 -8.297 53.009 1.00 83.19 431 LYS A N 1
ATOM 3374 C CA . LYS A 1 431 ? -29.502 -7.023 53.345 1.00 83.19 431 LYS A CA 1
ATOM 3375 C C . LYS A 1 431 ? -30.350 -7.144 54.614 1.00 83.19 431 LYS A C 1
ATOM 3377 O O . LYS A 1 431 ? -30.269 -6.278 55.475 1.00 83.19 431 LYS A O 1
ATOM 3382 N N . LYS A 1 432 ? -31.102 -8.237 54.760 1.00 82.69 432 LYS A N 1
ATOM 3383 C CA . LYS A 1 432 ? -31.890 -8.537 55.963 1.00 82.69 432 LYS A CA 1
ATOM 3384 C C . LYS A 1 432 ? -30.994 -8.703 57.193 1.00 82.69 432 LYS A C 1
ATOM 3386 O O . LYS A 1 432 ? -31.316 -8.177 58.251 1.00 82.69 432 LYS A O 1
ATOM 3391 N N . ALA A 1 433 ? -29.863 -9.395 57.052 1.00 84.25 433 ALA A N 1
ATOM 3392 C CA . ALA A 1 433 ? -28.882 -9.537 58.125 1.00 84.25 433 ALA A CA 1
ATOM 3393 C C . ALA A 1 433 ? -28.234 -8.193 58.503 1.00 84.25 433 ALA A C 1
ATOM 3395 O O . ALA A 1 433 ? -28.061 -7.916 59.685 1.00 84.25 433 ALA A O 1
ATOM 3396 N N . ASP A 1 434 ? -27.917 -7.342 57.525 1.00 87.38 434 ASP A N 1
ATOM 3397 C CA . ASP A 1 434 ? -27.346 -6.010 57.754 1.00 87.38 434 ASP A CA 1
ATOM 3398 C C . ASP A 1 434 ? -28.356 -5.066 58.433 1.00 87.38 434 ASP A C 1
ATOM 3400 O O . ASP A 1 434 ? -28.001 -4.354 59.373 1.00 87.38 434 ASP A O 1
ATOM 3404 N N . GLU A 1 435 ? -29.623 -5.083 58.008 1.00 86.62 435 GLU A N 1
ATOM 3405 C CA . GLU A 1 435 ? -30.709 -4.320 58.639 1.00 86.62 435 GLU A CA 1
ATOM 3406 C C . GLU A 1 435 ? -30.983 -4.791 60.072 1.00 86.62 435 GLU A C 1
ATOM 3408 O O . GLU A 1 435 ? -31.145 -3.960 60.969 1.00 86.62 435 GLU A O 1
ATOM 3413 N N . GLU A 1 436 ? -30.977 -6.104 60.313 1.00 85.81 436 GLU A N 1
ATOM 3414 C CA . GLU A 1 436 ? -31.124 -6.667 61.657 1.00 85.81 436 GLU A CA 1
ATOM 3415 C C . GLU A 1 436 ? -29.924 -6.308 62.542 1.00 85.81 436 GLU A C 1
ATOM 3417 O O . GLU A 1 436 ? -30.107 -5.852 63.666 1.00 85.81 436 GLU A O 1
ATOM 3422 N N . ASN A 1 437 ? -28.696 -6.407 62.025 1.00 85.69 437 ASN A N 1
ATOM 3423 C CA . ASN A 1 437 ? -27.494 -5.979 62.743 1.00 85.69 437 ASN A CA 1
ATOM 3424 C C . ASN A 1 437 ? -27.544 -4.490 63.095 1.00 85.69 437 ASN A C 1
ATOM 3426 O O . ASN A 1 437 ? -27.170 -4.113 64.205 1.00 85.69 437 ASN A O 1
ATOM 3430 N N . LYS A 1 438 ? -28.028 -3.643 62.180 1.00 90.12 438 LYS A N 1
ATOM 3431 C CA . LYS A 1 438 ? -28.203 -2.212 62.439 1.00 90.12 438 LYS A CA 1
ATOM 3432 C C . LYS A 1 438 ? -29.261 -1.964 63.514 1.00 90.12 438 LYS A C 1
ATOM 3434 O O . LYS A 1 438 ? -29.020 -1.174 64.420 1.00 90.12 438 LYS A O 1
ATOM 3439 N N . ARG A 1 439 ? -30.393 -2.674 63.471 1.00 86.88 439 ARG A N 1
ATOM 3440 C CA . ARG A 1 439 ? -31.405 -2.619 64.538 1.00 86.88 439 ARG A CA 1
ATOM 3441 C C . ARG A 1 439 ? -30.839 -3.048 65.886 1.00 86.88 439 ARG A C 1
ATOM 3443 O O . ARG A 1 439 ? -31.063 -2.356 66.869 1.00 86.88 439 ARG A O 1
ATOM 3450 N N . ILE A 1 440 ? -30.086 -4.145 65.924 1.00 85.62 440 ILE A N 1
ATOM 3451 C CA . ILE A 1 440 ? -29.423 -4.634 67.137 1.00 85.62 440 ILE A CA 1
ATOM 3452 C C . ILE A 1 440 ? -28.424 -3.593 67.657 1.00 85.62 440 ILE A C 1
ATOM 3454 O O . ILE A 1 440 ? -28.333 -3.387 68.863 1.00 85.62 440 ILE A O 1
ATOM 3458 N N . GLN A 1 441 ? -27.680 -2.914 66.780 1.00 87.38 441 GLN A N 1
ATOM 3459 C CA . GLN A 1 441 ? -26.784 -1.823 67.175 1.00 87.38 441 GLN A CA 1
ATOM 3460 C C . GLN A 1 441 ? -27.552 -0.644 67.782 1.00 87.38 441 GLN A C 1
ATOM 3462 O O . GLN A 1 441 ? -27.217 -0.224 68.885 1.00 87.38 441 GLN A O 1
ATOM 3467 N N . GLU A 1 442 ? -28.606 -0.164 67.118 1.00 90.12 442 GLU A N 1
ATOM 3468 C CA . GLU A 1 442 ? -29.445 0.936 67.618 1.00 90.12 442 GLU A CA 1
ATOM 3469 C C . GLU A 1 442 ? -30.149 0.579 68.943 1.00 90.12 442 GLU A C 1
ATOM 3471 O O . GLU A 1 442 ? -30.290 1.420 69.830 1.00 90.12 442 GLU A O 1
ATOM 3476 N N . GLU A 1 443 ? -30.591 -0.671 69.107 1.00 87.00 443 GLU A N 1
ATOM 3477 C CA . GLU A 1 443 ? -31.220 -1.159 70.339 1.00 87.00 443 GLU A CA 1
ATOM 3478 C C . GLU A 1 443 ? -30.201 -1.310 71.476 1.00 87.00 443 GLU A C 1
ATOM 3480 O O . GLU A 1 443 ? -30.482 -0.901 72.600 1.00 87.00 443 GLU A O 1
ATOM 3485 N N . ASN A 1 444 ? -28.990 -1.798 71.186 1.00 84.31 444 ASN A N 1
ATOM 3486 C CA . ASN A 1 444 ? -27.894 -1.854 72.157 1.00 84.31 444 ASN A CA 1
ATOM 3487 C C . ASN A 1 444 ? -27.433 -0.459 72.598 1.00 84.31 444 ASN A C 1
ATOM 3489 O O . ASN A 1 444 ? -27.109 -0.283 73.770 1.00 84.31 444 ASN A O 1
ATOM 3493 N N . GLU A 1 445 ? -27.404 0.527 71.697 1.00 89.75 445 GLU A N 1
ATOM 3494 C CA . GLU A 1 445 ? -27.129 1.923 72.058 1.00 89.75 445 GLU A CA 1
ATOM 3495 C C . GLU A 1 445 ? -28.197 2.460 73.014 1.00 89.75 445 GLU A C 1
ATOM 3497 O O . GLU A 1 445 ? -27.854 2.962 74.081 1.00 89.75 445 GLU A O 1
ATOM 3502 N N . LYS A 1 446 ? -29.486 2.251 72.713 1.00 88.69 446 LYS A N 1
ATOM 3503 C CA . LYS A 1 446 ? -30.578 2.646 73.619 1.00 88.69 446 LYS A CA 1
ATOM 3504 C C . LYS A 1 446 ? -30.504 1.957 74.979 1.00 88.69 446 LYS A C 1
ATOM 3506 O O . LYS A 1 446 ? -30.671 2.617 75.998 1.00 88.69 446 LYS A O 1
ATOM 3511 N N . LEU A 1 447 ? -30.233 0.651 75.012 1.00 87.56 447 LEU A N 1
ATOM 3512 C CA . LEU A 1 447 ? -30.068 -0.094 76.264 1.00 87.56 447 LEU A CA 1
ATOM 3513 C C . LEU A 1 447 ? -28.872 0.406 77.074 1.00 87.56 447 LEU A C 1
ATOM 3515 O O . LEU A 1 447 ? -28.930 0.446 78.301 1.00 87.56 447 LEU A O 1
ATOM 3519 N N . LYS A 1 448 ? -27.780 0.776 76.402 1.00 87.88 448 LYS A N 1
ATOM 3520 C CA . LYS A 1 448 ? -26.608 1.349 77.056 1.00 87.88 448 LYS A CA 1
ATOM 3521 C C . LYS A 1 448 ? -26.930 2.718 77.656 1.00 87.88 448 LYS A C 1
ATOM 3523 O O . LYS A 1 448 ? -26.568 2.951 78.806 1.00 87.88 448 LYS A O 1
ATOM 3528 N N . ASP A 1 449 ? -27.648 3.566 76.926 1.00 89.56 449 ASP A N 1
ATOM 3529 C CA . ASP A 1 449 ? -28.102 4.871 77.415 1.00 89.56 449 ASP A CA 1
ATOM 3530 C C . ASP A 1 449 ? -29.054 4.728 78.618 1.00 89.56 449 ASP A C 1
ATOM 3532 O O . ASP A 1 449 ? -28.912 5.442 79.613 1.00 89.56 449 ASP A O 1
ATOM 3536 N N . GLU A 1 450 ? -29.994 3.776 78.573 1.00 87.00 450 GLU A N 1
ATOM 3537 C CA . GLU A 1 450 ? -30.883 3.462 79.702 1.00 87.00 450 GLU A CA 1
ATOM 3538 C C . GLU A 1 450 ? -30.103 2.931 80.910 1.00 87.00 450 GLU A C 1
ATOM 3540 O O . GLU A 1 450 ? -30.311 3.397 82.027 1.00 87.00 450 GLU A O 1
ATOM 3545 N N . TYR A 1 451 ? -29.146 2.024 80.701 1.00 82.50 451 TYR A N 1
ATOM 3546 C CA . TYR A 1 451 ? -28.305 1.494 81.774 1.00 82.50 451 TYR A CA 1
ATOM 3547 C C . TYR A 1 451 ? -27.416 2.569 82.416 1.00 82.50 451 TYR A C 1
ATOM 3549 O O . TYR A 1 451 ? -27.251 2.593 83.636 1.00 82.50 451 TYR A O 1
ATOM 3557 N N . GLU A 1 452 ? -26.831 3.469 81.620 1.00 88.38 452 GLU A N 1
ATOM 3558 C CA . GLU A 1 452 ? -26.043 4.593 82.136 1.00 88.38 452 GLU A CA 1
ATOM 3559 C C . GLU A 1 452 ? -26.912 5.561 82.948 1.00 88.38 452 GLU A C 1
ATOM 3561 O O . GLU A 1 452 ? -26.473 6.041 83.999 1.00 88.38 452 GLU A O 1
ATOM 3566 N N . LYS A 1 453 ? -28.156 5.793 82.516 1.00 90.06 453 LYS A N 1
ATOM 3567 C CA . LYS A 1 453 ? -29.135 6.587 83.262 1.00 90.06 453 LYS A CA 1
ATOM 3568 C C . LYS A 1 453 ? -29.536 5.916 84.578 1.00 90.06 453 LYS A C 1
ATOM 3570 O O . LYS A 1 453 ? -29.429 6.553 85.619 1.00 90.06 453 LYS A O 1
ATOM 3575 N N . ASP A 1 454 ? -29.902 4.638 84.558 1.00 84.44 454 ASP A N 1
ATOM 3576 C CA . ASP A 1 454 ? -30.274 3.888 85.764 1.00 84.44 454 ASP A CA 1
ATOM 3577 C C . ASP A 1 454 ? -29.110 3.798 86.758 1.00 84.44 454 ASP A C 1
ATOM 3579 O O . ASP A 1 454 ? -29.299 3.910 87.969 1.00 84.44 454 ASP A O 1
ATOM 3583 N N . LYS A 1 455 ? -27.876 3.637 86.262 1.00 83.12 455 LYS A N 1
ATOM 3584 C CA . LYS A 1 455 ? -26.671 3.653 87.098 1.00 83.12 455 LYS A CA 1
ATOM 3585 C C . LYS A 1 455 ? -26.466 5.013 87.760 1.00 83.12 455 LYS A C 1
ATOM 3587 O O . LYS A 1 455 ? -26.094 5.051 88.932 1.00 83.12 455 LYS A O 1
ATOM 3592 N N . LYS A 1 456 ? -26.690 6.107 87.028 1.00 87.25 456 LYS A N 1
ATOM 3593 C CA . LYS A 1 456 ? -26.623 7.465 87.573 1.00 87.25 456 LYS A CA 1
ATOM 3594 C C . LYS A 1 456 ? -27.703 7.678 88.635 1.00 87.25 456 LYS A C 1
ATOM 3596 O O . LYS A 1 456 ? -27.372 8.098 89.734 1.00 87.25 456 LYS A O 1
ATOM 3601 N N . ASP A 1 457 ? -28.945 7.297 88.351 1.00 85.56 457 ASP A N 1
ATOM 3602 C CA . ASP A 1 457 ? -30.063 7.419 89.292 1.00 85.56 457 ASP A CA 1
ATOM 3603 C C . ASP A 1 457 ? -29.829 6.568 90.559 1.00 85.56 457 ASP A C 1
ATOM 3605 O O . ASP A 1 457 ? -30.133 6.997 91.673 1.00 85.56 457 ASP A O 1
ATOM 3609 N N . ALA A 1 458 ? -29.229 5.380 90.420 1.00 79.56 458 ALA A N 1
ATOM 3610 C CA . ALA A 1 458 ? -28.843 4.531 91.546 1.00 79.56 458 ALA A CA 1
ATOM 3611 C C . ALA A 1 458 ? -27.674 5.109 92.362 1.00 79.56 458 ALA A C 1
ATOM 3613 O O . ALA A 1 458 ? -27.670 4.972 93.586 1.00 79.56 458 ALA A O 1
ATOM 3614 N N . GLN A 1 459 ? -26.693 5.748 91.714 1.00 81.75 459 GLN A N 1
ATOM 3615 C CA . GLN A 1 459 ? -25.622 6.476 92.403 1.00 81.75 459 GLN A CA 1
ATOM 3616 C C . GLN A 1 459 ? -26.181 7.675 93.169 1.00 81.75 459 GLN A C 1
ATOM 3618 O O . GLN A 1 459 ? -25.926 7.784 94.361 1.00 81.75 459 GLN A O 1
ATOM 3623 N N . ASP A 1 460 ? -27.025 8.489 92.535 1.00 84.19 460 ASP A N 1
ATOM 3624 C CA . ASP A 1 460 ? -27.666 9.643 93.169 1.00 84.19 460 ASP A CA 1
ATOM 3625 C C . ASP A 1 460 ? -28.541 9.206 94.370 1.00 84.19 460 ASP A C 1
ATOM 3627 O O . ASP A 1 460 ? -28.575 9.867 95.410 1.00 84.19 460 ASP A O 1
ATOM 3631 N N . ALA A 1 461 ? -29.222 8.055 94.274 1.00 79.69 461 ALA A N 1
ATOM 3632 C CA . ALA A 1 461 ? -29.980 7.477 95.386 1.00 79.69 461 ALA A CA 1
ATOM 3633 C C . ALA A 1 461 ? -29.082 6.953 96.523 1.00 79.69 461 ALA A C 1
ATOM 3635 O O . ALA A 1 461 ? -29.423 7.121 97.696 1.00 79.69 461 ALA A O 1
ATOM 3636 N N . ALA A 1 462 ? -27.949 6.326 96.194 1.00 76.88 462 ALA A N 1
ATOM 3637 C CA . ALA A 1 462 ? -26.982 5.847 97.178 1.00 76.88 462 ALA A CA 1
ATOM 3638 C C . ALA A 1 462 ? -26.282 7.007 97.904 1.00 76.88 462 ALA A C 1
ATOM 3640 O O . ALA A 1 462 ? -26.132 6.949 99.124 1.00 76.88 462 ALA A O 1
ATOM 3641 N N . ASP A 1 463 ? -25.925 8.071 97.183 1.00 82.06 463 ASP A N 1
ATOM 3642 C CA . ASP A 1 463 ? -25.337 9.288 97.748 1.00 82.06 463 ASP A CA 1
ATOM 3643 C C . ASP A 1 463 ? -26.323 9.959 98.708 1.00 82.06 463 ASP A C 1
ATOM 3645 O O . ASP A 1 463 ? -25.971 10.251 99.850 1.00 82.06 463 ASP A O 1
ATOM 3649 N N . LYS A 1 464 ? -27.598 10.072 98.317 1.00 82.44 464 LYS A N 1
ATOM 3650 C CA . LYS A 1 464 ? -28.654 10.586 99.196 1.00 82.44 464 LYS A CA 1
ATOM 3651 C C . LYS A 1 464 ? -28.858 9.728 100.448 1.00 82.44 464 LYS A C 1
ATOM 3653 O O . LYS A 1 464 ? -29.025 10.256 101.541 1.00 82.44 464 LYS A O 1
ATOM 3658 N N . GLN A 1 465 ? -28.822 8.402 100.311 1.00 78.75 465 GLN A N 1
ATOM 3659 C CA . GLN A 1 465 ? -28.910 7.502 101.461 1.00 78.75 465 GLN A CA 1
ATOM 3660 C C . GLN A 1 465 ? -27.684 7.633 102.381 1.00 78.75 465 GLN A C 1
ATOM 3662 O O . GLN A 1 465 ? -27.813 7.500 103.598 1.00 78.75 465 GLN A O 1
ATOM 3667 N N . SER A 1 466 ? -26.501 7.889 101.817 1.00 74.81 466 SER A N 1
ATOM 3668 C CA . SER A 1 466 ? -25.281 8.144 102.581 1.00 74.81 466 SER A CA 1
ATOM 3669 C C . SER A 1 466 ? -25.354 9.476 103.332 1.00 74.81 466 SER A C 1
ATOM 3671 O O . SER A 1 466 ? -24.979 9.515 104.501 1.00 74.81 466 SER A O 1
ATOM 3673 N N . GLU A 1 467 ? -25.871 10.534 102.702 1.00 79.25 467 GLU A N 1
ATOM 3674 C CA . GLU A 1 467 ? -26.135 11.828 103.348 1.00 79.25 467 GLU A CA 1
ATOM 3675 C C . GLU A 1 467 ? -27.140 11.677 104.498 1.00 79.25 467 GLU A C 1
ATOM 3677 O O . GLU A 1 467 ? -26.843 12.079 105.620 1.00 79.25 467 GLU A O 1
ATOM 3682 N N . ASP A 1 468 ? -28.273 11.004 104.268 1.00 77.25 468 ASP A N 1
ATOM 3683 C CA . ASP A 1 468 ? -29.291 10.757 105.300 1.00 77.25 468 ASP A CA 1
ATOM 3684 C C . ASP A 1 468 ? -28.728 9.949 106.491 1.00 77.25 468 ASP A C 1
ATOM 3686 O O . ASP A 1 468 ? -29.087 10.185 107.649 1.00 77.25 468 ASP A O 1
ATOM 3690 N N . LEU A 1 469 ? -27.836 8.983 106.226 1.00 75.06 469 LEU A N 1
ATOM 3691 C CA . 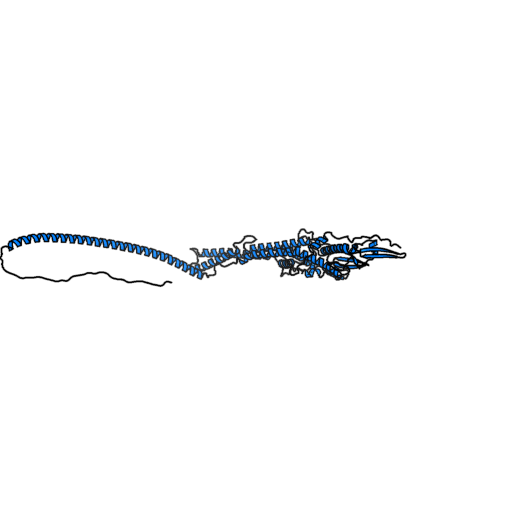LEU A 1 469 ? -27.182 8.184 107.265 1.00 75.06 469 LEU A CA 1
ATOM 3692 C C . LEU A 1 469 ? -26.156 9.005 108.055 1.00 75.06 469 LEU A C 1
ATOM 3694 O O . LEU A 1 469 ? -26.051 8.843 109.272 1.00 75.06 469 LEU A O 1
ATOM 3698 N N . GLN A 1 470 ? -25.409 9.875 107.379 1.00 76.12 470 GLN A N 1
ATOM 3699 C CA . GLN A 1 470 ? -24.436 10.759 108.010 1.00 76.12 470 GLN A CA 1
ATOM 3700 C C . GLN A 1 470 ? -25.136 11.796 108.899 1.00 76.12 470 GLN A C 1
ATOM 3702 O O . GLN A 1 470 ? -24.771 11.933 110.063 1.00 76.12 470 GLN A O 1
ATOM 3707 N N . ASP A 1 471 ? -26.235 12.384 108.427 1.00 77.88 471 ASP A N 1
ATOM 3708 C CA . ASP A 1 471 ? -27.117 13.255 109.214 1.00 77.88 471 ASP A CA 1
ATOM 3709 C C . ASP A 1 471 ? -27.689 12.550 110.457 1.00 77.88 471 ASP A C 1
ATOM 3711 O O . ASP A 1 471 ? -27.856 13.154 111.522 1.00 77.88 471 ASP A O 1
ATOM 3715 N N . ALA A 1 472 ? -28.037 11.265 110.338 1.00 72.62 472 ALA A N 1
ATOM 3716 C CA . ALA A 1 472 ? -28.523 10.469 111.463 1.00 72.62 472 ALA A CA 1
ATOM 3717 C C . ALA A 1 472 ? -27.414 10.166 112.484 1.00 72.62 472 ALA A C 1
ATOM 3719 O O . ALA A 1 472 ? -27.678 10.171 113.689 1.00 72.62 472 ALA A O 1
ATOM 3720 N N . LEU A 1 473 ? -26.187 9.917 112.018 1.00 75.88 473 LEU A N 1
ATOM 3721 C CA . LEU A 1 473 ? -25.014 9.709 112.869 1.00 75.88 473 LEU A CA 1
ATOM 3722 C C . LEU A 1 473 ? -24.603 10.992 113.596 1.00 75.88 473 LEU A C 1
ATOM 3724 O O . LEU A 1 473 ? -24.333 10.924 114.794 1.00 75.88 473 LEU A O 1
ATOM 3728 N N . ASP A 1 474 ? -24.629 12.141 112.923 1.00 73.75 474 ASP A N 1
ATOM 3729 C CA . ASP A 1 474 ? -24.326 13.440 113.531 1.00 73.75 474 ASP A CA 1
ATOM 3730 C C . ASP A 1 474 ? -25.339 13.776 114.636 1.00 73.75 474 ASP A C 1
ATOM 3732 O O . ASP A 1 474 ? -24.951 14.077 115.764 1.00 73.75 474 ASP A O 1
ATOM 3736 N N . LYS A 1 475 ? -26.643 13.573 114.386 1.00 75.31 475 LYS A N 1
ATOM 3737 C CA . LYS A 1 475 ? -27.690 13.727 115.419 1.00 75.31 475 LYS A CA 1
ATOM 3738 C C . LYS A 1 475 ? -27.512 12.778 116.604 1.00 75.31 475 LYS A C 1
ATOM 3740 O O . LYS A 1 475 ? -27.853 13.130 117.733 1.00 75.31 475 LYS A O 1
ATOM 3745 N N . LEU A 1 476 ? -27.021 11.561 116.362 1.00 70.94 476 LEU A N 1
ATOM 3746 C CA . LEU A 1 476 ? -26.717 10.610 117.431 1.00 70.94 476 LEU A CA 1
ATOM 3747 C C . LEU A 1 476 ? -25.490 11.061 118.237 1.00 70.94 476 LEU A C 1
ATOM 3749 O O . LEU A 1 476 ? -25.480 10.912 119.456 1.00 70.94 476 LEU A O 1
ATOM 3753 N N . GLY A 1 477 ? -24.480 11.619 117.566 1.00 67.94 477 GLY A N 1
ATOM 3754 C CA . GLY A 1 477 ? -23.305 12.228 118.185 1.00 67.94 477 GLY A CA 1
ATOM 3755 C C . GLY A 1 477 ? -23.674 13.385 119.110 1.00 67.94 477 GLY A C 1
ATOM 3756 O O . GLY A 1 477 ? -23.267 13.376 120.271 1.00 67.94 477 GLY A O 1
ATOM 3757 N N . ASP A 1 478 ? -24.513 14.308 118.635 1.00 70.69 478 ASP A N 1
ATOM 3758 C CA . ASP A 1 478 ? -25.015 15.444 119.419 1.00 70.69 478 ASP A CA 1
ATOM 3759 C C . ASP A 1 478 ? -25.792 14.979 120.661 1.00 70.69 478 ASP A C 1
ATOM 3761 O O . ASP A 1 478 ? -25.507 15.408 121.779 1.00 70.69 478 ASP A O 1
ATOM 3765 N N . ALA A 1 479 ? -26.707 14.015 120.502 1.00 67.62 479 ALA A N 1
ATOM 3766 C CA . ALA A 1 479 ? -27.479 13.467 121.620 1.00 67.62 479 ALA A CA 1
ATOM 3767 C C . ALA A 1 479 ? -26.597 12.785 122.684 1.00 67.62 479 ALA A C 1
ATOM 3769 O O . ALA A 1 479 ? -26.898 12.829 123.880 1.00 67.62 479 ALA A O 1
ATOM 3770 N N . ASN A 1 480 ? -25.504 12.147 122.260 1.00 66.38 480 ASN A N 1
ATOM 3771 C CA . ASN A 1 480 ? -24.561 11.501 123.168 1.00 66.38 480 ASN A CA 1
ATOM 3772 C C . ASN A 1 480 ? -23.659 12.529 123.877 1.00 66.38 480 ASN A C 1
ATOM 3774 O O . ASN A 1 480 ? -23.295 12.319 125.035 1.00 66.38 480 ASN A O 1
ATOM 3778 N N . GLY A 1 481 ? -23.331 13.639 123.206 1.00 64.38 481 GLY A N 1
ATOM 3779 C CA . GLY A 1 481 ? -22.664 14.798 123.803 1.00 64.38 481 GLY A CA 1
ATOM 3780 C C . GLY A 1 481 ? -23.495 15.410 124.932 1.00 64.38 481 GLY A C 1
ATOM 3781 O O . GLY A 1 481 ? -23.012 15.519 126.058 1.00 64.38 481 GLY A O 1
ATOM 3782 N N . ASP A 1 482 ? -24.780 15.664 124.674 1.00 67.00 482 ASP A N 1
ATOM 3783 C CA . ASP A 1 482 ? -25.715 16.214 125.665 1.00 67.00 482 ASP A CA 1
ATOM 3784 C C . ASP A 1 482 ? -25.891 15.299 126.895 1.00 67.00 482 ASP A C 1
ATOM 3786 O O . ASP A 1 482 ? -26.015 15.769 128.032 1.00 67.00 482 ASP A O 1
ATOM 3790 N N . GLN A 1 483 ? -25.878 13.971 126.707 1.00 66.56 483 GLN A N 1
ATOM 3791 C CA . GLN A 1 483 ? -25.914 13.026 127.830 1.00 66.56 483 GLN A CA 1
ATOM 3792 C C . GLN A 1 483 ? -24.626 13.032 128.656 1.00 66.56 483 GLN A C 1
ATOM 3794 O O . GLN A 1 483 ? -24.698 12.850 129.875 1.00 66.56 483 GLN A O 1
ATOM 3799 N N . MET A 1 484 ? -23.464 13.210 128.021 1.00 63.69 484 MET A N 1
ATOM 3800 C CA . MET A 1 484 ? -22.184 13.241 128.729 1.00 63.69 484 MET A CA 1
ATOM 3801 C C . MET A 1 484 ? -22.045 14.516 129.568 1.00 63.69 484 MET A C 1
ATOM 3803 O O . MET A 1 484 ? -21.650 14.423 130.732 1.00 63.69 484 MET A O 1
ATOM 3807 N N . ASP A 1 485 ? -22.482 15.661 129.040 1.00 65.81 485 ASP A N 1
ATOM 3808 C CA . ASP A 1 485 ? -22.531 16.927 129.778 1.00 65.81 485 ASP A CA 1
ATOM 3809 C C . ASP A 1 485 ? -23.465 16.832 130.994 1.00 65.81 485 ASP A C 1
ATOM 3811 O O . ASP A 1 485 ? -23.094 17.219 132.102 1.00 65.81 485 ASP A O 1
ATOM 3815 N N . GLY A 1 486 ? -24.643 16.212 130.845 1.00 66.75 486 GLY A N 1
ATOM 3816 C CA . GLY A 1 486 ? -25.556 15.974 131.968 1.00 66.75 486 GLY A CA 1
ATOM 3817 C C . GLY A 1 486 ? -24.991 15.045 133.055 1.00 66.75 486 GLY A C 1
ATOM 3818 O O . GLY A 1 486 ? -25.328 15.190 134.234 1.00 66.75 486 GLY A O 1
ATOM 3819 N N . LEU A 1 487 ? -24.123 14.098 132.685 1.00 71.06 487 LEU A N 1
ATOM 3820 C CA . LEU A 1 487 ? -23.470 13.177 133.620 1.00 71.06 487 LEU A CA 1
ATOM 3821 C C . LEU A 1 487 ? -22.315 13.849 134.372 1.00 71.06 487 LEU A C 1
ATOM 3823 O O . LEU A 1 487 ? -22.169 13.640 135.579 1.00 71.06 487 LEU A O 1
ATOM 3827 N N . GLN A 1 488 ? -21.537 14.679 133.678 1.00 68.50 488 GLN A N 1
ATOM 3828 C CA . GLN A 1 488 ? -20.485 15.511 134.262 1.00 68.50 488 GLN A CA 1
ATOM 3829 C C . GLN A 1 488 ? -21.071 16.454 135.327 1.00 68.50 488 GLN A C 1
ATOM 3831 O O . GLN A 1 488 ? -20.606 16.488 136.466 1.00 68.50 488 GLN A O 1
ATOM 3836 N N . ASP A 1 489 ? -22.183 17.112 134.998 1.00 70.25 489 ASP A N 1
ATOM 3837 C CA . ASP A 1 489 ? -22.871 18.071 135.866 1.00 70.25 489 ASP A CA 1
ATOM 3838 C C . ASP A 1 489 ? -23.511 17.409 137.111 1.00 70.25 489 ASP A C 1
ATOM 3840 O O . ASP A 1 489 ? -23.705 18.038 138.157 1.00 70.25 489 ASP A O 1
ATOM 3844 N N . ALA A 1 490 ? -23.838 16.114 137.021 1.00 67.44 490 ALA A N 1
ATOM 3845 C CA . ALA A 1 490 ? -24.322 15.306 138.141 1.00 67.44 490 ALA A CA 1
ATOM 3846 C C . ALA A 1 490 ? -23.184 14.811 139.053 1.00 67.44 490 ALA A C 1
ATOM 3848 O O . ALA A 1 490 ? -23.364 14.733 140.271 1.00 67.44 490 ALA A O 1
ATOM 3849 N N . LEU A 1 491 ? -22.017 14.497 138.483 1.00 69.44 491 LEU A N 1
ATOM 3850 C CA . LEU A 1 491 ? -20.818 14.094 139.224 1.00 69.44 491 LEU A CA 1
ATOM 3851 C C . LEU A 1 491 ? -20.249 15.248 140.057 1.00 69.44 491 LEU A C 1
ATOM 3853 O O . LEU A 1 491 ? -19.933 15.039 141.231 1.00 69.44 491 LEU A O 1
ATOM 3857 N N . ASP A 1 492 ? -20.213 16.462 139.507 1.00 68.31 492 ASP A N 1
ATOM 3858 C CA . ASP A 1 492 ? -19.743 17.650 140.232 1.00 68.31 492 ASP A CA 1
ATOM 3859 C C . ASP A 1 492 ? -20.634 17.963 141.450 1.00 68.31 492 ASP A C 1
ATOM 3861 O O . ASP A 1 492 ? -20.140 18.183 142.559 1.00 68.31 492 ASP A O 1
ATOM 3865 N N . LYS A 1 493 ? -21.962 17.840 141.307 1.00 69.94 493 LYS A N 1
ATOM 3866 C CA . LYS A 1 493 ? -22.917 18.012 142.422 1.00 69.94 493 LYS A CA 1
ATOM 3867 C C . LYS A 1 493 ? -22.777 16.945 143.516 1.00 69.94 493 LYS A C 1
ATOM 3869 O O . LYS A 1 493 ? -23.081 17.217 144.679 1.00 69.94 493 LYS A O 1
ATOM 3874 N N . LEU A 1 494 ? -22.326 15.737 143.171 1.00 66.12 494 LEU A N 1
ATOM 3875 C CA . LEU A 1 494 ? -22.074 14.668 144.143 1.00 66.12 494 LEU A CA 1
ATOM 3876 C C . LEU A 1 494 ? -20.772 14.908 144.932 1.00 66.12 494 LEU A C 1
ATOM 3878 O O . LEU A 1 494 ? -20.703 14.578 146.118 1.00 66.12 494 LEU A O 1
ATOM 3882 N N . GLY A 1 495 ? -19.761 15.508 144.294 1.00 65.88 495 GLY A N 1
ATOM 3883 C CA . GLY A 1 495 ? -18.498 15.893 144.929 1.00 65.88 495 GLY A CA 1
ATOM 3884 C C . GLY A 1 495 ? -18.686 16.916 146.053 1.00 65.88 495 GLY A C 1
ATOM 3885 O O . GLY A 1 495 ? -18.194 16.711 147.166 1.00 65.88 495 GLY A O 1
ATOM 3886 N N . ASP A 1 496 ? -19.485 17.954 145.805 1.00 65.31 496 ASP A N 1
ATOM 3887 C CA . ASP A 1 496 ? -19.760 19.017 146.784 1.00 65.31 496 ASP A CA 1
ATOM 3888 C C . ASP A 1 496 ? -20.573 18.530 147.998 1.00 65.31 496 ASP A C 1
ATOM 3890 O O . ASP A 1 496 ? -20.366 18.976 149.131 1.00 65.31 496 ASP A O 1
ATOM 3894 N N . ALA A 1 497 ? -21.478 17.567 147.798 1.00 60.69 497 ALA A N 1
ATOM 3895 C CA . ALA A 1 497 ? -22.272 16.987 148.881 1.00 60.69 497 ALA A CA 1
ATOM 3896 C C . ALA A 1 497 ? -21.423 16.130 149.841 1.00 60.69 497 ALA A C 1
ATOM 3898 O O . ALA A 1 497 ? -21.668 16.122 151.050 1.00 60.69 497 ALA A O 1
ATOM 3899 N N . ASN A 1 498 ? -20.402 15.444 149.321 1.00 60.94 498 ASN A N 1
ATOM 3900 C CA . ASN A 1 498 ? -19.567 14.533 150.103 1.00 60.94 498 ASN A CA 1
ATOM 3901 C C . ASN A 1 498 ? -18.495 15.274 150.930 1.00 60.94 498 ASN A C 1
ATOM 3903 O O . ASN A 1 498 ? -18.115 14.812 152.008 1.00 60.94 498 ASN A O 1
ATOM 3907 N N . GLY A 1 499 ? -18.051 16.454 150.475 1.00 61.97 499 GLY A N 1
ATOM 3908 C CA . GLY A 1 499 ? -17.125 17.315 151.223 1.00 61.97 499 GLY A CA 1
ATOM 3909 C C . GLY A 1 499 ? -17.695 17.791 152.564 1.00 61.97 499 GLY A C 1
ATOM 3910 O O . GLY A 1 499 ? -17.019 17.727 153.588 1.00 61.97 499 GLY A O 1
ATOM 3911 N N . ASN A 1 500 ? -18.981 18.152 152.598 1.00 60.69 500 ASN A N 1
ATOM 3912 C CA . ASN A 1 500 ? -19.649 18.630 153.814 1.00 60.69 500 ASN A CA 1
ATOM 3913 C C . ASN A 1 500 ? -19.893 17.528 154.864 1.00 60.69 500 ASN A C 1
ATOM 3915 O O . ASN A 1 500 ? -20.068 17.823 156.045 1.00 60.69 500 ASN A O 1
ATOM 3919 N N . GLN A 1 501 ? -19.890 16.252 154.466 1.00 59.38 501 GLN A N 1
ATOM 3920 C CA . GLN A 1 501 ? -20.107 15.123 155.376 1.00 59.38 501 GLN A CA 1
ATOM 3921 C C . GLN A 1 501 ? -18.813 14.691 156.094 1.00 59.38 501 GLN A C 1
ATOM 3923 O O . GLN A 1 501 ? -18.868 14.183 157.217 1.00 59.38 501 GLN A O 1
ATOM 3928 N N . ALA A 1 502 ? -17.646 14.948 155.490 1.00 59.78 502 ALA A N 1
ATOM 3929 C CA . ALA A 1 502 ? -16.336 14.638 156.064 1.00 59.78 502 ALA A CA 1
ATOM 3930 C C . ALA A 1 502 ? -15.968 15.547 157.255 1.00 59.78 502 ALA A C 1
ATOM 3932 O O . ALA A 1 502 ? -15.369 15.073 158.224 1.00 59.78 502 ALA A O 1
ATOM 3933 N N . ASP A 1 503 ? -16.390 16.815 157.239 1.00 59.03 503 ASP A N 1
ATOM 3934 C CA . ASP A 1 503 ? -16.102 17.764 158.323 1.00 59.03 503 ASP A CA 1
ATOM 3935 C C . ASP A 1 503 ? -16.940 17.500 159.589 1.00 59.03 503 ASP A C 1
ATOM 3937 O O . ASP A 1 503 ? -16.438 17.633 160.706 1.00 59.03 503 ASP A O 1
ATOM 3941 N N . TYR A 1 504 ? -18.177 17.007 159.442 1.00 58.28 504 TYR A N 1
ATOM 3942 C CA . TYR A 1 504 ? -19.029 16.607 160.574 1.00 58.28 504 TYR A CA 1
ATOM 3943 C C . TYR A 1 504 ? -18.588 15.294 161.246 1.00 58.28 504 TYR A C 1
ATOM 3945 O O . TYR A 1 504 ? -18.808 15.107 162.444 1.00 58.28 504 TYR A O 1
ATOM 3953 N N . LEU A 1 505 ? -17.943 14.385 160.506 1.00 60.53 505 LEU A N 1
ATOM 3954 C CA . LEU A 1 505 ? -17.412 13.125 161.048 1.00 60.53 505 LEU A CA 1
ATOM 3955 C C . LEU A 1 505 ? -16.093 13.317 161.813 1.00 60.53 505 LEU A C 1
ATOM 3957 O O . LEU A 1 505 ? -15.809 12.557 162.740 1.00 60.53 505 LEU A O 1
ATOM 3961 N N . LYS A 1 506 ? -15.314 14.352 161.479 1.00 58.00 506 LYS A N 1
ATOM 3962 C CA . LYS A 1 506 ? -14.034 14.655 162.134 1.00 58.00 506 LYS A CA 1
ATOM 3963 C C . LYS A 1 506 ? -14.208 15.205 163.558 1.00 58.00 506 LYS A C 1
ATOM 3965 O O . LYS A 1 506 ? -13.464 14.808 164.447 1.00 58.00 506 LYS A O 1
ATOM 3970 N N . ASP A 1 507 ? -15.239 16.017 163.803 1.00 57.12 507 ASP A N 1
ATOM 3971 C CA . ASP A 1 507 ? -15.538 16.585 165.134 1.00 57.12 507 ASP A CA 1
ATOM 3972 C C . ASP A 1 507 ? -16.174 15.558 166.104 1.00 57.12 507 ASP A C 1
ATOM 3974 O O . ASP A 1 507 ? -16.070 15.671 167.327 1.00 57.12 507 ASP A O 1
ATOM 3978 N N . ALA A 1 508 ? -16.787 14.494 165.565 1.00 57.66 508 ALA A N 1
ATOM 3979 C CA . ALA A 1 508 ? -17.352 13.391 166.345 1.00 57.66 508 ALA A CA 1
ATOM 3980 C C . ALA A 1 508 ? -16.308 12.334 166.767 1.00 57.66 508 ALA A C 1
ATOM 3982 O O . ALA A 1 508 ? -16.511 11.651 167.774 1.00 57.66 508 ALA A O 1
ATOM 3983 N N . LEU A 1 509 ? -15.189 12.202 166.039 1.00 55.84 509 LEU A N 1
ATOM 3984 C CA . LEU A 1 509 ? -14.160 11.187 166.314 1.00 55.84 509 LEU A CA 1
ATOM 3985 C C . LEU A 1 509 ? -13.094 11.619 167.341 1.00 55.84 509 LEU A C 1
ATOM 3987 O O . LEU A 1 509 ? -12.523 10.752 167.999 1.00 55.84 509 LEU A O 1
ATOM 3991 N N . ASP A 1 510 ? -12.878 12.917 167.576 1.00 53.66 510 ASP A N 1
ATOM 3992 C CA . ASP A 1 510 ? -11.875 13.406 168.548 1.00 53.66 510 ASP A CA 1
ATOM 3993 C C . ASP A 1 510 ? -12.298 13.246 170.033 1.00 53.66 510 ASP A C 1
ATOM 3995 O O . ASP A 1 510 ? -11.517 13.522 170.946 1.00 53.66 510 ASP A O 1
ATOM 3999 N N . LYS A 1 511 ? -13.518 12.754 170.315 1.00 52.41 511 LYS A N 1
ATOM 4000 C CA . LYS A 1 511 ? -14.072 12.592 171.681 1.00 52.41 511 LYS A CA 1
ATOM 4001 C C . LYS A 1 511 ? -14.228 11.149 172.184 1.00 52.41 511 LYS A C 1
ATOM 4003 O O . LYS A 1 511 ? -14.748 10.961 173.283 1.00 52.41 511 LYS A O 1
ATOM 4008 N N . LEU A 1 512 ? -13.742 10.131 171.469 1.00 45.88 512 LEU A N 1
ATOM 4009 C CA . LEU A 1 512 ? -13.838 8.722 171.891 1.00 45.88 512 LEU A CA 1
ATOM 4010 C C . LEU A 1 512 ? -12.540 7.932 171.620 1.00 45.88 512 LEU A C 1
ATOM 4012 O O . LEU A 1 512 ? -12.430 7.211 170.641 1.00 45.88 512 LEU A O 1
ATOM 4016 N N . GLY A 1 513 ? -11.591 8.035 172.560 1.00 42.31 513 GLY A N 1
ATOM 4017 C CA . GLY A 1 513 ? -10.752 6.917 173.031 1.00 42.31 513 GLY A CA 1
ATOM 4018 C C . GLY A 1 513 ? -9.627 6.364 172.134 1.00 42.31 513 GLY A C 1
ATOM 4019 O O . GLY A 1 513 ? -9.873 5.639 171.179 1.00 42.31 513 GLY A O 1
ATOM 4020 N N . GLY A 1 514 ? -8.369 6.558 172.564 1.00 31.81 514 GLY A N 1
ATOM 4021 C CA . GLY A 1 514 ? -7.271 5.595 172.305 1.00 31.81 514 GLY A CA 1
ATOM 4022 C C . GLY A 1 514 ? -7.388 4.341 173.203 1.00 31.81 514 GLY A C 1
ATOM 4023 O O . GLY A 1 514 ? -8.413 4.219 173.877 1.00 31.81 514 GLY A O 1
ATOM 4024 N N . PRO A 1 515 ? -6.377 3.445 173.358 1.00 42.66 515 PRO A N 1
ATOM 4025 C CA . PRO A 1 515 ? -5.072 3.252 172.693 1.00 42.66 515 PRO A CA 1
ATOM 4026 C C . PRO A 1 515 ? -4.878 1.812 172.104 1.00 42.66 515 PRO A C 1
ATOM 4028 O O . PRO A 1 515 ? -5.756 0.969 172.244 1.00 42.66 515 PRO A O 1
ATOM 4031 N N . ASN A 1 516 ? -3.683 1.506 171.556 1.00 36.38 516 ASN A N 1
ATOM 4032 C CA . ASN A 1 516 ? -3.185 0.193 171.050 1.00 36.38 516 ASN A CA 1
ATOM 4033 C C . ASN A 1 516 ? -3.869 -0.365 169.778 1.00 36.38 516 ASN A C 1
ATOM 4035 O O . ASN A 1 516 ? -5.080 -0.404 169.682 1.00 36.38 516 ASN A O 1
ATOM 4039 N N . GLY A 1 517 ? -3.188 -0.906 168.767 1.00 33.41 517 GLY A N 1
ATOM 4040 C CA . GLY A 1 517 ? -1.772 -1.173 168.555 1.00 33.41 517 GLY A CA 1
ATOM 4041 C C . GLY A 1 517 ? -1.583 -1.977 167.255 1.00 33.41 517 GLY A C 1
ATOM 4042 O O . GLY A 1 517 ? -2.262 -2.972 167.040 1.00 33.41 517 GLY A O 1
ATOM 4043 N N . THR A 1 518 ? -0.628 -1.519 166.438 1.00 31.56 518 THR A N 1
ATOM 4044 C CA . THR A 1 518 ? 0.335 -2.291 165.618 1.00 31.56 518 THR A CA 1
ATOM 4045 C C . THR A 1 518 ? -0.111 -3.279 164.523 1.00 31.56 518 THR A C 1
ATOM 4047 O O . THR A 1 518 ? -0.708 -4.310 164.808 1.00 31.56 518 THR A O 1
ATOM 4050 N N . GLY A 1 519 ? 0.442 -3.056 163.318 1.00 31.88 519 GLY A N 1
ATOM 4051 C CA . GLY A 1 519 ? 0.871 -4.097 162.362 1.00 31.88 519 GLY A CA 1
ATOM 4052 C C . GLY A 1 519 ? 0.272 -3.946 160.955 1.00 31.88 519 GLY A C 1
ATOM 4053 O O . GLY A 1 519 ? -0.874 -4.313 160.759 1.00 31.88 519 GLY A O 1
ATOM 4054 N N . THR A 1 520 ? 0.917 -3.249 160.001 1.00 31.39 520 THR A N 1
ATOM 4055 C CA . THR A 1 520 ? 1.826 -3.805 158.952 1.00 31.39 520 THR A CA 1
ATOM 4056 C C . THR A 1 520 ? 1.156 -4.868 158.066 1.00 31.39 520 THR A C 1
ATOM 4058 O O . THR A 1 520 ? 0.677 -5.856 158.595 1.00 31.39 520 THR A O 1
ATOM 4061 N N . GLY A 1 521 ? 1.131 -4.829 156.736 1.00 31.69 521 GLY A N 1
ATOM 4062 C CA . GLY A 1 521 ? 1.828 -4.052 155.719 1.00 31.69 521 GLY A CA 1
ATOM 4063 C C . GLY A 1 521 ? 1.367 -4.543 154.330 1.00 31.69 521 GLY A C 1
ATOM 4064 O O . GLY A 1 521 ? 0.639 -5.526 154.224 1.00 31.69 521 GLY A O 1
ATOM 4065 N N . ALA A 1 522 ? 1.765 -3.802 153.298 1.00 29.31 522 ALA A N 1
ATOM 4066 C CA . ALA A 1 522 ? 1.516 -3.993 151.862 1.00 29.31 522 ALA A CA 1
ATOM 4067 C C . ALA A 1 522 ? 2.168 -5.287 151.284 1.00 29.31 522 ALA A C 1
ATOM 4069 O O . ALA A 1 522 ? 2.699 -6.068 152.073 1.00 29.31 522 ALA A O 1
ATOM 4070 N N . PRO A 1 523 ? 2.356 -5.473 149.956 1.00 50.75 523 PRO A N 1
ATOM 4071 C CA . PRO A 1 523 ? 1.621 -5.036 148.756 1.00 50.75 523 PRO A CA 1
ATOM 4072 C C . PRO A 1 523 ? 1.403 -6.208 147.748 1.00 50.75 523 PRO A C 1
ATOM 4074 O O . PRO A 1 523 ? 1.808 -7.343 147.973 1.00 50.75 523 PRO A O 1
ATOM 4077 N N . ASP A 1 524 ? 0.864 -5.855 146.580 1.00 32.47 524 ASP A N 1
ATOM 4078 C CA . ASP A 1 524 ? 1.488 -6.110 145.266 1.00 32.47 524 ASP A CA 1
ATOM 4079 C C . ASP A 1 524 ? 0.799 -7.057 144.270 1.00 32.47 524 ASP A C 1
ATOM 4081 O O . ASP A 1 524 ? 0.394 -8.182 144.558 1.00 32.47 524 ASP A O 1
ATOM 4085 N N . SER A 1 525 ? 0.876 -6.559 143.036 1.00 32.56 525 SER A N 1
ATOM 4086 C CA . SER A 1 525 ? 1.023 -7.239 141.754 1.00 32.56 525 SER A CA 1
ATOM 4087 C C . SER A 1 525 ? -0.260 -7.529 140.963 1.00 32.56 525 SER A C 1
ATOM 4089 O O . SER A 1 525 ? -1.118 -8.304 141.365 1.00 32.56 525 SER A O 1
ATOM 4091 N N . THR A 1 526 ? -0.508 -6.717 139.919 1.00 33.53 526 THR A N 1
ATOM 4092 C CA . THR A 1 526 ? -0.222 -6.973 138.477 1.00 33.53 526 THR A CA 1
ATOM 4093 C C . THR A 1 526 ? -1.319 -7.832 137.831 1.00 33.53 526 THR A C 1
ATOM 4095 O O . THR A 1 526 ? -1.761 -8.796 138.432 1.00 33.53 526 THR A O 1
ATOM 4098 N N . VAL A 1 527 ? -1.865 -7.565 136.642 1.00 37.44 527 VAL A N 1
ATOM 4099 C CA . VAL A 1 527 ? -1.267 -7.570 135.287 1.00 37.44 527 VAL A CA 1
ATOM 4100 C C . VAL A 1 527 ? -2.367 -6.989 134.363 1.00 37.44 527 VAL A C 1
ATOM 4102 O O . VAL A 1 527 ? -3.511 -7.420 134.453 1.00 37.44 527 VAL A O 1
ATOM 4105 N N . ALA A 1 528 ? -2.185 -5.839 133.713 1.00 33.97 528 ALA A N 1
ATOM 4106 C CA . ALA A 1 528 ? -1.611 -5.569 132.381 1.00 33.97 528 ALA A CA 1
ATOM 4107 C C . ALA A 1 528 ? -2.485 -5.966 131.143 1.00 33.97 528 ALA A C 1
ATOM 4109 O O . ALA A 1 528 ? -2.846 -7.132 131.001 1.00 33.97 528 ALA A O 1
ATOM 4110 N N . PRO A 1 529 ? -2.772 -5.002 130.234 1.00 54.50 529 PRO A N 1
ATOM 4111 C CA . PRO A 1 529 ? -3.472 -5.132 128.942 1.00 54.50 529 PRO A CA 1
ATOM 4112 C C . PRO A 1 529 ? -2.491 -5.103 127.742 1.00 54.50 529 PRO A C 1
ATOM 4114 O O . PRO A 1 529 ? -1.287 -5.038 127.975 1.00 54.50 529 PRO A O 1
ATOM 4117 N N . THR A 1 530 ? -2.997 -5.109 126.491 1.00 33.47 530 THR A N 1
ATOM 4118 C CA . THR A 1 530 ? -2.463 -4.542 125.196 1.00 33.47 530 THR A CA 1
ATOM 4119 C C . THR A 1 530 ? -3.118 -5.304 124.016 1.00 33.47 530 THR A C 1
ATOM 4121 O O . THR A 1 530 ? -3.344 -6.500 124.149 1.00 33.47 530 THR A O 1
ATOM 4124 N N . THR A 1 531 ? -3.670 -4.761 122.915 1.00 44.31 531 THR A N 1
ATOM 4125 C CA . THR A 1 531 ? -3.257 -3.844 121.813 1.00 44.31 531 THR A CA 1
ATOM 4126 C C . THR A 1 531 ? -2.017 -4.247 121.010 1.00 44.31 531 THR A C 1
ATOM 4128 O O . THR A 1 531 ? -0.921 -4.192 121.556 1.00 44.31 531 THR A O 1
ATOM 4131 N N . THR A 1 532 ? -2.174 -4.522 119.704 1.00 34.41 532 THR A N 1
ATOM 4132 C CA . THR A 1 532 ? -1.243 -4.251 118.560 1.00 34.41 532 THR A CA 1
ATOM 4133 C C . THR A 1 532 ? -1.845 -4.875 117.280 1.00 34.41 532 THR A C 1
ATOM 4135 O O . THR A 1 532 ? -2.415 -5.955 117.356 1.00 34.41 532 THR A O 1
ATOM 4138 N N . SER A 1 533 ? -2.057 -4.158 116.167 1.00 33.09 533 SER A N 1
ATOM 4139 C CA . SER A 1 533 ? -1.162 -3.602 115.120 1.00 33.09 533 SER A CA 1
ATOM 4140 C C . SER A 1 533 ? -0.803 -4.556 113.965 1.00 33.09 533 SER A C 1
ATOM 4142 O O . SER A 1 533 ? -0.594 -5.746 114.155 1.00 33.09 533 SER A O 1
ATOM 4144 N N . LEU A 1 534 ? -0.710 -3.953 112.773 1.00 36.78 534 LEU A N 1
ATOM 4145 C CA . LEU A 1 534 ? -0.463 -4.506 111.435 1.00 36.78 534 LEU A CA 1
ATOM 4146 C C . LEU A 1 534 ? 0.908 -5.176 111.190 1.00 36.78 534 LEU A C 1
ATOM 4148 O O . LEU A 1 534 ? 1.914 -4.799 111.785 1.00 36.78 534 LEU A O 1
ATOM 4152 N N . GLY A 1 535 ? 0.920 -6.028 110.154 1.00 31.70 535 GLY A N 1
ATOM 4153 C CA . GLY A 1 535 ? 2.045 -6.481 109.310 1.00 31.70 535 GLY A CA 1
ATOM 4154 C C . GLY A 1 535 ? 1.627 -7.766 108.564 1.00 31.70 535 GLY A C 1
ATOM 4155 O O . GLY A 1 535 ? 0.952 -8.579 109.178 1.00 31.70 535 GLY A O 1
ATOM 4156 N N . THR A 1 536 ? 1.891 -8.063 107.284 1.00 35.81 536 THR A N 1
ATOM 4157 C CA . THR A 1 536 ? 2.909 -7.622 106.307 1.00 35.81 536 THR A CA 1
ATOM 4158 C C . THR A 1 536 ? 2.658 -8.272 104.920 1.00 35.81 536 THR A C 1
ATOM 4160 O O . THR A 1 536 ? 2.039 -9.327 104.867 1.00 35.81 536 THR A O 1
ATOM 4163 N N . LEU A 1 537 ? 3.212 -7.639 103.865 1.00 34.59 537 LEU A N 1
ATOM 4164 C CA . LEU A 1 537 ? 3.876 -8.145 102.628 1.00 34.59 537 LEU A CA 1
ATOM 4165 C C . LEU A 1 537 ? 3.404 -9.425 101.897 1.00 34.59 537 LEU A C 1
ATOM 4167 O O . LEU A 1 537 ? 3.391 -10.495 102.488 1.00 34.59 537 LEU A O 1
ATOM 4171 N N . ASP A 1 538 ? 3.227 -9.339 100.568 1.00 37.78 538 ASP A N 1
ATOM 4172 C CA . ASP A 1 538 ? 4.135 -9.778 99.461 1.00 37.78 538 ASP A CA 1
ATOM 4173 C C . ASP A 1 538 ? 3.329 -9.656 98.135 1.00 37.78 538 ASP A C 1
ATOM 4175 O O . ASP A 1 538 ? 2.107 -9.715 98.170 1.00 37.78 538 ASP A O 1
ATOM 4179 N N . GLY A 1 539 ? 3.811 -9.446 96.908 1.00 33.16 539 GLY A N 1
ATOM 4180 C CA . GLY A 1 539 ? 5.127 -9.566 96.293 1.00 33.16 539 GLY A CA 1
ATOM 4181 C C . GLY A 1 539 ? 4.943 -10.037 94.830 1.00 33.16 539 GLY A C 1
ATOM 4182 O O . GLY A 1 539 ? 4.561 -11.173 94.601 1.00 33.16 539 GLY A O 1
ATOM 4183 N N . LEU A 1 540 ? 5.192 -9.133 93.870 1.00 36.72 540 LEU A N 1
ATOM 4184 C CA . LEU A 1 540 ? 5.761 -9.323 92.513 1.00 36.72 540 LEU A CA 1
ATOM 4185 C C . LEU A 1 540 ? 5.211 -10.374 91.506 1.00 36.72 540 LEU A C 1
ATOM 4187 O O . LEU A 1 540 ? 5.336 -11.574 91.695 1.00 36.72 540 LEU A O 1
ATOM 4191 N N . GLY A 1 541 ? 4.903 -9.874 90.294 1.00 33.94 541 GLY A N 1
ATOM 4192 C CA . GLY A 1 541 ? 5.628 -10.273 89.068 1.00 33.94 541 GLY A CA 1
ATOM 4193 C C . GLY A 1 541 ? 4.954 -11.253 88.091 1.00 33.94 541 GLY A C 1
ATOM 4194 O O . GLY A 1 541 ? 4.751 -12.413 88.417 1.00 33.94 541 GLY A O 1
ATOM 4195 N N . GLY A 1 542 ? 4.694 -10.781 86.857 1.00 35.84 542 GLY A N 1
ATOM 4196 C CA . GLY A 1 542 ? 4.309 -11.579 85.667 1.00 35.84 542 GLY A CA 1
ATOM 4197 C C . GLY A 1 542 ? 5.440 -12.492 85.140 1.00 35.84 542 GLY A C 1
ATOM 4198 O O . GLY A 1 542 ? 6.374 -12.729 85.905 1.00 35.84 542 GLY A O 1
ATOM 4199 N N . PRO A 1 543 ? 5.455 -12.983 83.870 1.00 51.97 543 PRO A N 1
ATOM 4200 C CA . PRO A 1 543 ? 4.916 -12.366 82.638 1.00 51.97 543 PRO A CA 1
ATOM 4201 C C . PRO A 1 543 ? 4.276 -13.359 81.617 1.00 51.97 543 PRO A C 1
ATOM 4203 O O . PRO A 1 543 ? 4.368 -14.570 81.778 1.00 51.97 543 PRO A O 1
ATOM 4206 N N . ASN A 1 544 ? 3.655 -12.866 80.534 1.00 39.22 544 ASN A N 1
ATOM 4207 C CA . ASN A 1 544 ? 4.158 -12.974 79.145 1.00 39.22 544 ASN A CA 1
ATOM 4208 C C . ASN A 1 544 ? 3.120 -12.463 78.134 1.00 39.22 544 ASN A C 1
ATOM 4210 O O . ASN A 1 544 ? 1.936 -12.776 78.228 1.00 39.22 544 ASN A O 1
ATOM 4214 N N . GLY A 1 545 ? 3.609 -11.671 77.181 1.00 36.62 545 GLY A N 1
ATOM 4215 C CA . GLY A 1 545 ? 2.840 -11.055 76.109 1.00 36.62 545 GLY A CA 1
ATOM 4216 C C . GLY A 1 545 ? 2.647 -11.948 74.885 1.00 36.62 545 GLY A C 1
ATOM 4217 O O . GLY A 1 545 ? 3.425 -12.872 74.631 1.00 36.62 545 GLY A O 1
ATOM 4218 N N . GLY A 1 546 ? 1.608 -11.593 74.135 1.00 33.84 546 GLY A N 1
ATOM 4219 C CA . GLY A 1 546 ? 1.329 -11.921 72.742 1.00 33.84 546 GLY A CA 1
ATOM 4220 C C . GLY A 1 546 ? 0.739 -10.687 72.076 1.00 33.84 546 GLY A C 1
ATOM 4221 O O . GLY A 1 546 ? 0.128 -9.880 72.819 1.00 33.84 546 GLY A O 1
#

Sequence (546 aa):
MAGADANAVNGGVEKYVDDHSKDNVDKYKDGTPKDDADDTWAALVAHLTGYPVPKRSTLFEKLTSDHGGPLFRMDFQDHDVEEVLKSGFEVNGHEDYDIWFFTGPGSAQLKQARIVFEGTAQDEDGHIIWADTSGKTAEDVKTGAGSEFTDYNKDTMSNEVLSQYMNGPRTALLDLYNGSTTNTSFGGLSVPDTAAVDLSTFHSTGESFDHAAKFFKDYATIIQGWEDALGKDDAVWKGESADIFRSLLTKTRENYEAYIDAFNGSGDKTGEGETVYSRALSQAKAAVQKAAQQLLEAWQEWAQSPYYEPIRVLGYVLDELARWVEENNVKKTGLYMTTSYTSTVYYAKTKDGFTQHHPKYGDLADKAAWKKVGEEAVRIWNEAVDHYLVHPAATVQSDLNNTFLDLGREFTDNIPKPKTTSTASADYEKKKADEENKRIQEENEKLKDEYEKDKKDAQDAADKQSEDLQDALDKLGDANGDQMDGLQDALDKLGDANGNQADYLKDALDKLGGPNGTGTGAPDSTVAPTTTSLGTLDGLGGPNGG

pLDDT: mean 82.27, std 17.87, range [29.25, 98.81]

Secondary structure (DSSP, 8-state):
-PPP----------SS--TTHHHHHHTTTT-----SSS-HHHHHHHHHH---PPPGGGTTTTSB-TTEEBTEEEEEEEE-HHHHHHH-S---SS-SEEEEEEESSSEEEEEEEEEEE-SS-B-TTS-B-------SSTTTS------EEE-TT--EEE-HHHHHHHHHHHHHHHHHHHTB-TT-EETTEE--TTT--BTHHHHHHHHHHHHHHHHHHHHHHHHHHHHHHHTSTT-SS-SHHHHHHHHHHHHHHHHHHHHHHHHH-SS---SSSSSHHHHHHHHHHHHHHHHHHHHHHHHHHHHTSTTSSHHHHHHHHHHHHHHHHIIIIITTEEEEEEE-SS-EEEEEEEPTT--SEETTTEETT-HHHHHHHHHHHHHHHHHHHIIIIIHHHHHHHHHHHHHHHHHHHHHHHT----S--S-HHHHHHHHHHHHHHHHHHHHHHHHHHHHHHHHHHHHHHHHHHHHHHHHHHHHHHHHHHHHHHHHHHHHHHHHHHHHHHHHHHHHHHTTS----------------------------------

Radius of gyration: 63.0 Å; chains: 1; bounding box: 104×34×235 Å

Foldseek 3Di:
DDFDDDDFDPFFPPDPQDPCLVVLLVVCVPPFFDAQVLQLLQVLLCQLQLFNAFGLVCQQVLQADPQFAHFKHKDKDWDALVVCVVPNPDDDFQADDKFWFWDDAFFTTIMIITMHTTFADADPRNHGDDFDLVAPFLVRGDADQWDWDADPVRRIGTNNSVSCNLPLSSQSLVQVLVFKQVQRDGSPGHRDPVSIDGLCVLQVVLVVLLVLLVVLVVVLVVLVVVLVLLVDPPRPDDDPVSQLVSLVSVLSSQLSVLLNCLQQDPDDPAADGRGLSSRLSRVLSVLSSVLSRLLRVLSSVLSPDCLSDLSSLLSSLVSVVSVVSSVQTVVQKGWDWGDDPVDIGITIHGHPRHDQQDPQQGGVVDSSSSNVSSVSSSRSSSVSCCVRRSVSSVVSVVVSVVSCVVSCVSVVVSPRDRPDDDRSVVVSVVVVVVVVVVVVVVVVVVVVVVVVVVVVVVVVVVVVVVVVVVVVVVVVVVVVVVVVVVVVVVVVVVVVVVVVVVVVVVVVPVPDDDDDDDDDDDDDDDDDDDDDDDDDDDDDDDDDDD